Protein AF-A0A3P7WAB2-F1 (afdb_monomer)

Radius of gyration: 24.23 Å; Cα contacts (8 Å, |Δi|>4): 685; chains: 1; bounding box: 101×41×60 Å

Solvent-accessible surface area (backbone atoms only — not comparable to full-atom values): 19539 Å² total; per-residue (Å²): 129,86,45,59,44,67,80,70,83,69,91,78,68,94,65,93,46,61,42,37,38,39,30,39,32,76,40,38,42,43,58,60,38,56,74,55,56,60,89,50,8,58,51,45,44,40,40,78,70,54,35,41,35,34,30,34,42,60,76,47,10,81,87,29,50,79,57,100,79,51,52,67,86,41,45,75,60,22,69,42,36,58,63,53,39,21,69,48,48,49,52,56,53,49,53,49,50,30,66,75,66,78,41,80,49,31,33,39,39,16,30,30,48,25,21,31,24,49,53,50,33,30,28,74,32,69,74,62,35,63,38,39,62,33,38,38,23,35,31,47,30,64,37,30,67,62,34,33,59,60,62,38,48,37,28,76,44,32,70,61,50,51,50,49,39,71,74,70,46,34,31,84,33,66,44,72,42,75,65,50,47,50,49,48,44,65,56,25,45,97,51,91,82,38,67,55,40,53,49,53,54,31,36,48,24,17,65,89,57,85,32,68,58,66,95,44,48,66,60,55,51,75,56,37,49,15,11,32,24,40,42,27,53,50,43,52,18,48,20,33,55,68,48,40,47,49,48,74,76,58,49,52,68,45,16,35,76,76,68,74,33,59,60,51,59,65,62,47,42,65,53,31,74,47,42,34,36,40,36,36,14,74,32,11,17,51,25,14,36,62,33,37,65,74,43,50,58,72,40,34,37,75,94,19,58,48,75,46,81,45,83,60,30,20,52,52,28,74,55,56,16,72,56,27,34,72,75,45,48,49,54,51,54,51,54,50,51,54,51,51,52,52,50,54,51,51,52,51,50,52,51,50,53,53,51,50,52,52,50,52,54,57,53,63,54,57,67,67,69,73,78,70,87,88,87,136

Nearest PDB structures (foldseek):
  1k8q-assembly2_B  TM=9.151E-01  e=3.845E-38  Canis lupus familiaris
  6v7n-assembly2_B  TM=9.040E-01  e=2.156E-36  Homo sapiens
  6v7n-assembly1_A  TM=8.865E-01  e=1.313E-36  Homo sapiens
  1hlg-assembly1_B  TM=8.793E-01  e=3.879E-33  Homo sapiens
  1jmk-assembly1_O  TM=5.591E-01  e=8.880E-06  Bacillus subtilis

InterPro domains:
  IPR000073 Alpha/beta hydrolase fold-1 [PF00561] (18-321)
  IPR025483 Lipase, eukaryotic [PIRSF000862] (2-337)
  IPR029058 Alpha/Beta hydrolase fold [G3DSA:3.40.50.1820] (1-339)
  IPR029058 Alpha/Beta hydrolase fold [SSF53474] (13-336)

Organism: Haemonchus placei (NCBI:txid6290)

Foldseek 3Di:
DQQKDWLDPPPDDPDDAAEEEEEEAALAFLCLQPLDPLLQRLQNVSVVLRHGYMYGGFDFFQVHQDDPPDHSQDLVSLPDALQCCLVPVVCVNLVVVCVVRVHQAHAYEYAHSRQLSPLLNLLPDVPVLSNHQEYEYELHDFFQQQFAFPLLVLQVCLVVLVVVCVVPPKGKDQALDPVNVVVCCVQQPPDQDDVSLVCVVCSQWFDDLVFAPSNSSVVVSNRGSRIHMSQNSSQSNCRHNVRARFDRQPAQVVCCVPVVGRGTGGRQQQSNQAAYEEEHECRTNGSHPCCCVVPNCVRHDPVRYDYDYDYRDTSSCCRRGNCVSVRPSVVVSVVVVVVVVVVVVVVVVVVVVVVVVVVVVVVVVVVVVPPDDDDD

Structure (mmCIF, N/CA/C/O backbone):
data_AF-A0A3P7WAB2-F1
#
_entry.id   AF-A0A3P7WAB2-F1
#
loop_
_atom_site.group_PDB
_atom_site.id
_atom_site.type_symbol
_atom_site.label_atom_id
_atom_site.label_alt_id
_atom_site.label_comp_id
_atom_site.label_asym_id
_atom_site.label_entity_id
_atom_site.label_seq_id
_atom_site.pdbx_PDB_ins_code
_atom_site.Cartn_x
_atom_site.Cartn_y
_atom_site.Cartn_z
_atom_site.occupancy
_atom_site.B_iso_or_equiv
_atom_site.auth_seq_id
_atom_site.auth_comp_id
_atom_site.auth_asym_id
_atom_site.auth_atom_id
_atom_site.pdbx_PDB_model_num
ATOM 1 N N . MET A 1 1 ? -13.126 -15.328 -7.169 1.00 50.03 1 MET A N 1
ATOM 2 C CA . MET A 1 1 ? -12.207 -16.259 -6.469 1.00 50.03 1 MET A CA 1
ATOM 3 C C . MET A 1 1 ? -11.768 -15.610 -5.172 1.00 50.03 1 MET A C 1
ATOM 5 O O . MET A 1 1 ? -11.629 -14.394 -5.167 1.00 50.03 1 MET A O 1
ATOM 9 N N . ASN A 1 2 ? -11.589 -16.389 -4.104 1.00 61.41 2 ASN A N 1
ATOM 10 C CA . ASN A 1 2 ? -11.322 -15.858 -2.769 1.00 61.41 2 ASN A CA 1
ATOM 11 C C . ASN A 1 2 ? -9.889 -15.294 -2.692 1.00 61.41 2 ASN A C 1
ATOM 13 O O . ASN A 1 2 ? -8.929 -16.055 -2.628 1.00 61.41 2 ASN A O 1
ATOM 17 N N . ARG A 1 3 ? -9.748 -13.966 -2.791 1.00 76.81 3 ARG A N 1
ATOM 18 C CA . ARG A 1 3 ? -8.458 -13.243 -2.722 1.00 76.81 3 ARG A CA 1
ATOM 19 C C . ARG A 1 3 ? -8.120 -12.773 -1.306 1.00 76.81 3 ARG A C 1
ATOM 21 O O . ARG A 1 3 ? -7.096 -12.130 -1.093 1.00 76.81 3 ARG A O 1
ATOM 28 N N . THR A 1 4 ? -8.990 -13.095 -0.355 1.00 74.44 4 THR A N 1
ATOM 29 C CA . THR A 1 4 ? -8.915 -12.685 1.042 1.00 74.44 4 THR A CA 1
ATOM 30 C C . THR A 1 4 ? -8.867 -13.909 1.947 1.00 74.44 4 THR A C 1
ATOM 32 O O . THR A 1 4 ? -9.616 -14.862 1.731 1.00 74.44 4 THR A O 1
ATOM 35 N N . ILE A 1 5 ? -8.005 -13.883 2.962 1.00 79.94 5 ILE A N 1
ATOM 36 C CA . ILE A 1 5 ? -7.840 -14.968 3.941 1.00 79.94 5 ILE A CA 1
ATOM 37 C C . ILE A 1 5 ? -8.275 -14.459 5.317 1.00 79.94 5 ILE A C 1
ATOM 39 O O . ILE A 1 5 ? -7.768 -13.427 5.747 1.00 79.94 5 ILE A O 1
ATOM 43 N N . ASN A 1 6 ? -9.166 -15.177 6.007 1.00 83.56 6 ASN A N 1
ATOM 44 C CA . ASN A 1 6 ? -9.516 -14.906 7.405 1.00 83.56 6 ASN A CA 1
ATOM 45 C C . ASN A 1 6 ? -8.575 -15.689 8.343 1.00 83.56 6 ASN A C 1
ATOM 47 O O . ASN A 1 6 ? -8.411 -16.897 8.175 1.00 83.56 6 ASN A O 1
ATOM 51 N N . VAL A 1 7 ? -7.943 -15.009 9.306 1.00 75.62 7 VAL A N 1
ATOM 52 C CA . VAL A 1 7 ? -6.931 -15.608 10.205 1.00 75.62 7 VAL A CA 1
ATOM 53 C C . VAL A 1 7 ? -7.551 -16.475 11.312 1.00 75.62 7 VAL A C 1
ATOM 55 O O . VAL A 1 7 ? -6.902 -17.401 11.791 1.00 75.62 7 VAL A O 1
ATOM 58 N N . LEU A 1 8 ? -8.798 -16.214 11.715 1.00 66.81 8 LEU A N 1
ATOM 59 C CA . LEU A 1 8 ? -9.484 -16.896 12.817 1.00 66.81 8 LEU A CA 1
ATOM 60 C C . LEU A 1 8 ? -10.897 -17.327 12.407 1.00 66.81 8 LEU A C 1
ATOM 62 O O . LEU A 1 8 ? -11.878 -16.911 13.018 1.00 66.81 8 LEU A O 1
ATOM 66 N N . ALA A 1 9 ? -11.011 -18.212 11.415 1.00 54.31 9 ALA A N 1
ATOM 67 C CA . ALA A 1 9 ? -12.288 -18.747 10.926 1.00 54.31 9 ALA A CA 1
ATOM 68 C C . ALA A 1 9 ? -13.079 -19.616 11.947 1.00 54.31 9 ALA A C 1
ATOM 70 O O . ALA A 1 9 ? -13.869 -20.472 11.552 1.00 54.31 9 ALA A O 1
ATOM 71 N N . ASN A 1 10 ? -12.894 -19.426 13.259 1.00 48.47 10 ASN A N 1
ATOM 72 C CA . ASN A 1 10 ? -13.687 -20.079 14.298 1.00 48.47 10 ASN A CA 1
ATOM 73 C C . ASN A 1 10 ? -15.007 -19.325 14.515 1.00 48.47 10 ASN A C 1
ATOM 75 O O . ASN A 1 10 ? -15.104 -18.380 15.300 1.00 48.47 10 ASN A O 1
ATOM 79 N N . GLY A 1 11 ? -16.039 -19.788 13.810 1.00 46.81 11 GLY A N 1
ATOM 80 C CA . GLY A 1 11 ? -17.398 -19.254 13.829 1.00 46.81 11 GLY A CA 1
ATOM 81 C C . GLY A 1 11 ? -18.212 -19.616 15.070 1.00 46.81 11 GLY A C 1
ATOM 82 O O . GLY A 1 11 ? -19.213 -20.304 14.938 1.00 46.81 11 GLY A O 1
ATOM 83 N N . ASN A 1 12 ? -17.815 -19.155 16.262 1.00 44.66 12 ASN A N 1
ATOM 84 C CA . ASN A 1 12 ? -18.680 -19.267 17.448 1.00 44.66 12 ASN A CA 1
ATOM 85 C C . ASN A 1 12 ? -18.475 -18.191 18.536 1.00 44.66 12 ASN A C 1
ATOM 87 O O . ASN A 1 12 ? -18.929 -18.377 19.664 1.00 44.66 12 ASN A O 1
ATOM 91 N N . SER A 1 13 ? -17.831 -17.051 18.246 1.00 52.75 13 SER A N 1
ATOM 92 C CA . SER A 1 13 ? -17.883 -15.909 19.174 1.00 52.75 13 SER A CA 1
ATOM 93 C C . SER A 1 13 ? -19.045 -14.987 18.811 1.00 52.75 13 SER A C 1
ATOM 95 O O . SER A 1 13 ? -19.015 -14.343 17.767 1.00 52.75 13 SER A O 1
ATOM 97 N N . THR A 1 14 ? -20.032 -14.856 19.694 1.00 57.88 14 THR A N 1
ATOM 98 C CA . THR A 1 14 ? -21.126 -13.867 19.588 1.00 57.88 14 THR A CA 1
ATOM 99 C C . THR A 1 14 ? -20.662 -12.421 19.826 1.00 57.88 14 THR A C 1
ATOM 101 O O . THR A 1 14 ? -21.477 -11.502 19.887 1.00 57.88 14 THR A O 1
ATOM 104 N N . GLU A 1 15 ? -19.362 -12.206 20.035 1.00 72.31 15 GLU A N 1
ATOM 105 C CA . GLU A 1 15 ? -18.777 -10.910 20.356 1.00 72.31 15 GLU A CA 1
ATOM 106 C C . GLU A 1 15 ? -18.428 -10.133 19.080 1.00 72.31 15 GLU A C 1
ATOM 108 O O . GLU A 1 15 ? -17.815 -10.663 18.155 1.00 72.31 15 GLU A O 1
ATOM 113 N N . TYR A 1 16 ? -18.811 -8.854 19.034 1.00 83.56 16 TYR A N 1
ATOM 114 C CA . TYR A 1 16 ? -18.469 -7.951 17.936 1.00 83.56 16 TYR A CA 1
ATOM 115 C C . TYR A 1 16 ? -16.948 -7.756 17.853 1.00 83.56 16 TYR A C 1
ATOM 117 O O . TYR A 1 16 ? -16.340 -7.195 18.768 1.00 83.56 16 TYR A O 1
ATOM 125 N N . ARG A 1 17 ? -16.346 -8.158 16.730 1.00 91.88 17 ARG A N 1
ATOM 126 C CA . ARG A 1 17 ? -14.914 -7.991 16.448 1.00 91.88 17 ARG A CA 1
ATOM 127 C C . ARG A 1 17 ? -14.730 -6.989 15.305 1.00 91.88 17 ARG A C 1
ATOM 129 O O . ARG A 1 17 ? -15.221 -7.249 14.210 1.00 91.88 17 ARG A O 1
ATOM 136 N N . PRO A 1 18 ? -14.051 -5.846 15.505 1.00 95.88 18 PRO A N 1
ATOM 137 C CA . PRO A 1 18 ? -13.819 -4.906 14.415 1.00 95.88 18 PRO A CA 1
ATOM 138 C C . PRO A 1 18 ? -12.917 -5.531 13.349 1.00 95.88 18 PRO A C 1
ATOM 140 O O . PRO A 1 18 ? -11.909 -6.166 13.678 1.00 95.88 18 PRO A O 1
ATOM 143 N N . VAL A 1 19 ? -13.281 -5.328 12.083 1.00 98.06 19 VAL A N 1
ATOM 144 C CA . VAL A 1 19 ? -12.547 -5.885 10.942 1.00 98.06 19 VAL A CA 1
ATOM 145 C C . VAL A 1 19 ? -11.268 -5.097 10.683 1.00 98.06 19 VAL A C 1
ATOM 147 O O . VAL A 1 19 ? -11.300 -3.871 10.537 1.00 98.06 19 VAL A O 1
ATOM 150 N N . VAL A 1 20 ? -10.148 -5.810 10.568 1.00 98.69 20 VAL A N 1
ATOM 151 C CA . VAL A 1 20 ? -8.855 -5.262 10.153 1.00 98.69 20 VAL A CA 1
ATOM 152 C C . VAL A 1 20 ? -8.398 -5.956 8.874 1.00 98.69 20 VAL A C 1
ATOM 154 O O . VAL A 1 20 ? -8.155 -7.161 8.864 1.00 98.69 20 VAL A O 1
ATOM 157 N N . PHE A 1 21 ? -8.258 -5.184 7.800 1.00 98.88 21 PHE A N 1
ATOM 158 C CA . PHE A 1 21 ? -7.783 -5.657 6.506 1.00 98.88 21 PHE A CA 1
ATOM 159 C C . PHE A 1 21 ? -6.299 -5.327 6.326 1.00 98.88 21 PHE A C 1
ATOM 161 O O . PHE A 1 21 ? -5.921 -4.156 6.373 1.00 98.88 21 PHE A O 1
ATOM 168 N N . LEU A 1 22 ? -5.460 -6.342 6.111 1.00 98.88 22 LEU A N 1
ATOM 169 C CA . LEU A 1 22 ? -4.015 -6.205 5.931 1.00 98.88 22 LEU A CA 1
ATOM 170 C C . LEU A 1 22 ? -3.636 -6.411 4.458 1.00 98.88 22 LEU A C 1
ATOM 172 O O . LEU A 1 22 ? -3.842 -7.494 3.902 1.00 98.88 22 LEU A O 1
ATOM 176 N N . GLN A 1 23 ? -3.039 -5.396 3.831 1.00 98.81 23 GLN A N 1
ATOM 177 C CA . GLN A 1 23 ? -2.685 -5.417 2.411 1.00 98.81 23 GLN A CA 1
ATOM 178 C C . GLN A 1 23 ? -1.181 -5.279 2.176 1.00 98.81 23 GLN A C 1
ATOM 180 O O . GLN A 1 23 ? -0.553 -4.294 2.563 1.00 98.81 23 GLN A O 1
ATOM 185 N N . HIS A 1 24 ? -0.618 -6.267 1.483 1.00 98.31 24 HIS A N 1
ATOM 186 C CA . HIS A 1 24 ? 0.807 -6.331 1.173 1.00 98.31 24 HIS A CA 1
ATOM 187 C C . HIS A 1 24 ? 1.273 -5.320 0.114 1.00 98.31 24 HIS A C 1
ATOM 189 O O . HIS A 1 24 ? 0.469 -4.789 -0.655 1.00 98.31 24 HIS A O 1
ATOM 195 N N . GLY A 1 25 ? 2.595 -5.129 0.053 1.00 96.81 25 GLY A N 1
ATOM 196 C CA . GLY A 1 25 ? 3.296 -4.288 -0.917 1.00 96.81 25 GLY A CA 1
ATOM 197 C C . GLY A 1 25 ? 3.628 -4.955 -2.257 1.00 96.81 25 GLY A C 1
ATOM 198 O O . GLY A 1 25 ? 3.096 -6.012 -2.608 1.00 96.81 25 GLY A O 1
ATOM 199 N N . LEU A 1 26 ? 4.515 -4.312 -3.019 1.00 94.94 26 LEU A N 1
ATOM 200 C CA . LEU A 1 26 ? 4.992 -4.780 -4.323 1.00 94.94 26 LEU A CA 1
ATOM 201 C C . LEU A 1 26 ? 5.712 -6.131 -4.185 1.00 94.94 26 LEU A C 1
ATOM 203 O O . LEU A 1 26 ? 6.496 -6.311 -3.261 1.00 94.94 26 LEU A O 1
ATOM 207 N N . LEU A 1 27 ? 5.472 -7.058 -5.124 1.00 88.56 27 LEU A N 1
ATOM 208 C CA . LEU A 1 27 ? 6.112 -8.385 -5.179 1.00 88.56 27 LEU A CA 1
ATOM 209 C C . LEU A 1 27 ? 5.918 -9.254 -3.920 1.00 88.56 27 LEU A C 1
ATOM 211 O O . LEU A 1 27 ? 6.647 -10.224 -3.734 1.00 88.56 27 LEU A O 1
ATOM 215 N N . CYS A 1 28 ? 4.921 -8.960 -3.087 1.00 90.94 28 CYS A N 1
ATOM 216 C CA . CYS A 1 28 ? 4.630 -9.710 -1.865 1.00 90.94 28 CYS A CA 1
ATOM 217 C C . CYS A 1 28 ? 3.333 -10.531 -1.974 1.00 90.94 28 CYS A C 1
ATOM 219 O O . CYS A 1 28 ? 2.594 -10.473 -2.961 1.00 90.94 28 CYS A O 1
ATOM 221 N N . THR A 1 29 ? 3.033 -11.280 -0.912 1.00 94.44 29 THR A N 1
ATOM 222 C CA . THR A 1 29 ? 1.708 -11.875 -0.669 1.00 94.44 29 THR A CA 1
ATOM 223 C C . THR A 1 29 ? 1.186 -11.497 0.709 1.00 94.44 29 THR A C 1
ATOM 225 O O . THR A 1 29 ?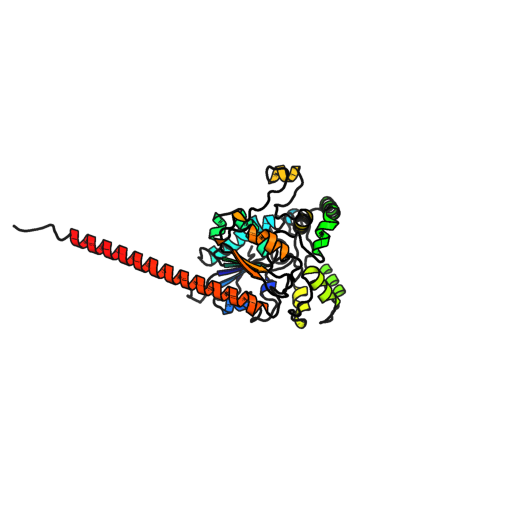 1.898 -10.882 1.501 1.00 94.44 29 THR A O 1
ATOM 228 N N . SER A 1 30 ? -0.025 -11.939 1.045 1.00 96.50 30 SER A N 1
ATOM 229 C CA . SER A 1 30 ? -0.557 -11.883 2.409 1.00 96.50 30 SER A CA 1
ATOM 230 C C . SER A 1 30 ? 0.354 -12.508 3.474 1.00 96.50 30 SER A C 1
ATOM 232 O O . SER A 1 30 ? 0.221 -12.164 4.647 1.00 96.50 30 SER A O 1
ATOM 234 N N . SER A 1 31 ? 1.268 -13.417 3.104 1.00 95.75 31 SER A N 1
ATOM 235 C CA . SER A 1 31 ? 2.126 -14.114 4.067 1.00 95.75 31 SER A CA 1
ATOM 236 C C . SER A 1 31 ? 2.998 -13.166 4.881 1.00 95.75 31 SER A C 1
ATOM 238 O O . SER A 1 31 ? 3.275 -13.486 6.031 1.00 95.75 31 SER A O 1
ATOM 240 N N . ILE A 1 32 ? 3.364 -11.992 4.345 1.00 95.44 32 ILE A N 1
ATOM 241 C CA . ILE A 1 32 ? 4.247 -11.021 5.015 1.00 95.44 32 ILE A CA 1
ATOM 242 C C . ILE A 1 32 ? 3.765 -10.628 6.415 1.00 95.44 32 ILE A C 1
ATOM 244 O O . ILE A 1 32 ? 4.583 -10.314 7.273 1.00 95.44 32 ILE A O 1
ATOM 248 N N . TRP A 1 33 ? 2.454 -10.701 6.657 1.00 98.06 33 TRP A N 1
ATOM 249 C CA . TRP A 1 33 ? 1.815 -10.375 7.930 1.00 98.06 33 TRP A CA 1
ATOM 250 C C . TRP A 1 33 ? 1.898 -11.500 8.968 1.00 98.06 33 TRP A C 1
ATOM 252 O O . TRP A 1 33 ? 1.383 -11.336 10.074 1.00 98.06 33 TRP A O 1
ATOM 262 N N . LEU A 1 34 ? 2.507 -12.633 8.599 1.00 97.00 34 LEU A N 1
ATOM 263 C CA . LEU A 1 34 ? 2.548 -13.903 9.330 1.00 97.00 34 LEU A CA 1
ATOM 264 C C . LEU A 1 34 ? 3.957 -14.533 9.373 1.00 97.00 34 LEU A C 1
ATOM 266 O O . LEU A 1 34 ? 4.112 -15.625 9.913 1.00 97.00 34 LEU A O 1
ATOM 270 N N . LEU A 1 35 ? 4.981 -13.907 8.772 1.00 94.19 35 LEU A N 1
ATOM 271 C CA . LEU A 1 35 ? 6.299 -14.544 8.599 1.00 94.19 35 LEU A CA 1
ATOM 272 C C . LEU A 1 35 ? 7.177 -14.537 9.853 1.00 94.19 35 LEU A C 1
ATOM 274 O O . LEU A 1 35 ? 8.212 -15.201 9.844 1.00 94.19 35 LEU A O 1
ATOM 278 N N . ASN A 1 36 ? 6.798 -13.825 10.911 1.00 95.31 36 ASN A N 1
ATOM 279 C CA . ASN A 1 36 ? 7.500 -13.799 12.193 1.00 95.31 36 ASN A CA 1
ATOM 280 C C . ASN A 1 36 ? 6.843 -14.749 13.211 1.00 95.31 36 ASN A C 1
ATOM 282 O O . ASN A 1 36 ? 5.988 -15.565 12.868 1.00 95.31 36 ASN A O 1
ATOM 286 N N . LEU A 1 37 ? 7.257 -14.690 14.480 1.00 95.62 37 LEU A N 1
ATOM 287 C CA . LEU A 1 37 ? 6.558 -15.409 15.549 1.00 95.62 37 LEU A CA 1
ATOM 288 C C . LEU A 1 37 ? 5.137 -14.838 15.755 1.00 95.62 37 LEU A C 1
ATOM 290 O O . LEU A 1 37 ? 4.901 -13.669 15.424 1.00 95.62 37 LEU A O 1
ATOM 294 N N . PRO A 1 38 ? 4.190 -15.603 16.337 1.00 95.56 38 PRO A N 1
ATOM 295 C CA . PRO A 1 38 ? 2.817 -15.136 16.556 1.00 95.56 38 PRO A CA 1
ATOM 296 C C . PRO A 1 38 ? 2.725 -13.790 17.286 1.00 95.56 38 PRO A C 1
ATOM 298 O O . PRO A 1 38 ? 2.032 -12.877 16.856 1.00 95.56 38 PRO A O 1
ATOM 301 N N . HIS A 1 39 ? 3.534 -13.607 18.328 1.00 94.38 39 HIS A N 1
ATOM 302 C CA . HIS A 1 39 ? 3.560 -12.381 19.125 1.00 94.38 39 HIS A CA 1
ATOM 303 C C . HIS A 1 39 ? 4.319 -11.209 18.467 1.00 94.38 39 HIS A C 1
ATOM 305 O O . HIS A 1 39 ? 4.441 -10.152 19.086 1.00 94.38 39 HIS A O 1
ATOM 311 N N . GLN A 1 40 ? 4.854 -11.398 17.257 1.00 95.94 40 GLN A N 1
ATOM 312 C CA . GLN A 1 40 ? 5.603 -10.406 16.472 1.00 95.94 40 GLN A CA 1
ATOM 313 C C . GLN A 1 40 ? 4.960 -10.112 15.113 1.00 95.94 40 GLN A C 1
ATOM 315 O O . GLN A 1 40 ? 5.354 -9.157 14.458 1.00 95.94 40 GLN A O 1
ATOM 320 N N . SER A 1 41 ? 3.994 -10.916 14.667 1.00 97.69 41 SER A N 1
ATOM 321 C CA . SER A 1 41 ? 3.389 -10.774 13.341 1.00 97.69 41 SER A CA 1
ATOM 322 C C . SER A 1 41 ? 2.019 -10.124 13.458 1.00 97.69 41 SER A C 1
ATOM 324 O O . SER A 1 41 ? 1.175 -10.620 14.204 1.00 97.69 41 SER A O 1
ATOM 326 N N . ALA A 1 42 ? 1.775 -9.044 12.710 1.00 98.06 42 ALA A N 1
ATOM 327 C CA . ALA A 1 42 ? 0.538 -8.266 12.813 1.00 98.06 42 ALA A CA 1
ATOM 328 C C . ALA A 1 42 ? -0.730 -9.125 12.669 1.00 98.06 42 ALA A C 1
ATOM 330 O O . ALA A 1 42 ? -1.671 -8.942 13.436 1.00 98.06 42 ALA A O 1
ATOM 331 N N . GLY A 1 43 ? -0.743 -10.099 11.749 1.00 97.25 43 GLY A N 1
ATOM 332 C CA . GLY A 1 43 ? -1.908 -10.956 11.525 1.00 97.25 43 GLY A CA 1
ATOM 333 C C . GLY A 1 43 ? -2.320 -11.742 12.774 1.00 97.25 43 GLY A C 1
ATOM 334 O O . GLY A 1 43 ? -3.475 -11.670 13.190 1.00 97.25 43 GLY A O 1
ATOM 335 N N . PHE A 1 44 ? -1.365 -12.424 13.412 1.00 97.25 44 PHE A N 1
ATOM 336 C CA . PHE A 1 44 ? -1.592 -13.176 14.651 1.00 97.25 44 PHE A CA 1
ATOM 337 C C . PHE A 1 44 ? -1.848 -12.246 15.844 1.00 97.25 44 PHE A C 1
ATOM 339 O O . PHE A 1 44 ? -2.818 -12.412 16.577 1.00 97.25 44 PHE A O 1
ATOM 346 N N . LEU A 1 45 ? -1.033 -11.201 15.993 1.00 97.06 45 LEU A N 1
ATOM 347 C CA . LEU A 1 45 ? -1.132 -10.249 17.096 1.00 97.06 45 LEU A CA 1
ATOM 348 C C . LEU A 1 45 ? -2.495 -9.541 17.146 1.00 97.06 45 LEU A C 1
ATOM 350 O O . LEU A 1 45 ? -3.026 -9.280 18.230 1.00 97.06 45 LEU A O 1
ATOM 354 N N . PHE A 1 46 ? -3.042 -9.184 15.982 1.00 97.94 46 PHE A N 1
ATOM 355 C CA . PHE A 1 46 ? -4.337 -8.519 15.870 1.00 97.94 46 PHE A CA 1
ATOM 356 C C . PHE A 1 46 ? -5.483 -9.496 16.147 1.00 97.94 46 PHE A C 1
ATOM 358 O O . PHE A 1 46 ? -6.406 -9.171 16.897 1.00 97.94 46 PHE A O 1
ATOM 365 N N . ALA A 1 47 ? -5.386 -10.713 15.620 1.00 95.94 47 ALA A N 1
ATOM 366 C CA . ALA A 1 47 ? -6.302 -11.804 15.919 1.00 95.94 47 ALA A CA 1
ATOM 367 C C . ALA A 1 47 ? -6.403 -12.058 17.441 1.00 95.94 47 ALA A C 1
ATOM 369 O O . ALA A 1 47 ? -7.502 -12.009 18.005 1.00 95.94 47 ALA A O 1
ATOM 370 N N . ASP A 1 48 ? -5.271 -12.181 18.135 1.00 94.44 48 ASP A N 1
ATOM 371 C CA . ASP A 1 48 ? -5.218 -12.362 19.596 1.00 94.44 48 ASP A CA 1
ATOM 372 C C . ASP A 1 48 ? -5.770 -11.152 20.373 1.00 94.44 48 ASP A C 1
ATOM 374 O O . ASP A 1 48 ? -6.209 -11.269 21.517 1.00 94.44 48 ASP A O 1
ATOM 378 N N . ARG A 1 49 ? -5.786 -9.960 19.760 1.00 94.19 49 ARG A N 1
ATOM 379 C CA . ARG A 1 49 ? -6.306 -8.718 20.362 1.00 94.19 49 ARG A CA 1
ATOM 380 C C . ARG A 1 49 ? -7.801 -8.495 20.156 1.00 94.19 49 ARG A C 1
ATOM 382 O O . ARG A 1 49 ? -8.286 -7.436 20.567 1.00 94.19 49 ARG A O 1
ATOM 389 N N . GLY A 1 50 ? -8.513 -9.466 19.587 1.00 92.94 50 GLY A N 1
ATOM 390 C CA . GLY A 1 50 ? -9.965 -9.410 19.413 1.00 92.94 50 GLY A CA 1
ATOM 391 C C . GLY A 1 50 ? -10.421 -8.819 18.077 1.00 92.94 50 GLY A C 1
ATOM 392 O O . GLY A 1 50 ? -11.584 -8.450 17.952 1.00 92.94 50 GLY A O 1
ATOM 393 N N . PHE A 1 51 ? -9.536 -8.707 17.083 1.00 95.81 51 PHE A N 1
ATOM 394 C CA . PHE A 1 51 ? -9.900 -8.239 15.741 1.00 95.81 51 PHE A CA 1
ATOM 395 C C . PHE A 1 51 ? -10.312 -9.395 14.831 1.00 95.81 51 PHE A C 1
ATOM 397 O O . PHE A 1 51 ? -9.835 -10.520 14.996 1.00 95.81 51 PHE A O 1
ATOM 404 N N . ASP A 1 52 ? -11.200 -9.123 13.878 1.00 96.44 52 ASP A N 1
ATOM 405 C CA . ASP A 1 52 ? -11.456 -10.025 12.755 1.00 96.44 52 ASP A CA 1
ATOM 406 C C . ASP A 1 52 ? -10.494 -9.665 11.615 1.00 96.44 52 ASP A C 1
ATOM 408 O O . ASP A 1 52 ? -10.594 -8.591 11.020 1.00 96.44 52 ASP A O 1
ATOM 412 N N . VAL A 1 53 ? -9.481 -10.504 11.388 1.00 98.19 53 VAL A N 1
ATOM 413 C CA . VAL A 1 53 ? -8.329 -10.158 10.544 1.00 98.19 53 VAL A CA 1
ATOM 414 C C . VAL A 1 53 ? -8.452 -10.809 9.176 1.00 98.19 53 VAL A C 1
ATOM 416 O O . VAL A 1 53 ? -8.483 -12.036 9.061 1.00 98.19 53 VAL A O 1
ATOM 419 N N . TRP A 1 54 ? -8.424 -9.969 8.144 1.00 98.50 54 TRP A N 1
ATOM 420 C CA . TRP A 1 54 ? -8.495 -10.367 6.744 1.00 98.50 54 TRP A CA 1
ATOM 421 C C . TRP A 1 54 ? -7.229 -9.955 6.000 1.00 98.50 54 TRP A C 1
ATOM 423 O O . TRP A 1 54 ? -6.768 -8.824 6.127 1.00 98.50 54 TRP A O 1
ATOM 433 N N . LEU A 1 55 ? -6.658 -10.862 5.209 1.00 98.56 55 LEU A N 1
ATOM 434 C CA . LEU A 1 55 ? -5.420 -10.624 4.464 1.00 98.56 55 LEU A CA 1
ATOM 435 C C . LEU A 1 55 ? -5.690 -10.628 2.958 1.00 98.56 55 LEU A C 1
ATOM 437 O O . LEU A 1 55 ? -6.164 -11.638 2.437 1.00 98.56 55 LEU A O 1
ATOM 441 N N . GLY A 1 56 ? -5.372 -9.537 2.262 1.00 98.19 56 GLY A N 1
ATOM 442 C CA . GLY A 1 56 ? -5.590 -9.404 0.817 1.00 98.19 56 GLY A CA 1
ATOM 443 C C . GLY A 1 56 ? -4.434 -9.932 -0.038 1.00 98.19 56 GLY A C 1
ATOM 444 O O . GLY A 1 56 ? -3.277 -9.887 0.378 1.00 98.19 56 GLY A O 1
ATOM 445 N N . ASN A 1 57 ? -4.739 -10.401 -1.253 1.00 98.19 57 ASN A N 1
ATOM 446 C CA . ASN A 1 57 ? -3.765 -10.796 -2.278 1.00 98.19 57 ASN A CA 1
ATOM 447 C C . ASN A 1 57 ? -4.082 -10.150 -3.631 1.00 98.19 57 ASN A C 1
ATOM 449 O O . ASN A 1 57 ? -5.094 -10.471 -4.263 1.00 98.19 57 ASN A O 1
ATOM 453 N N . MET A 1 58 ? -3.179 -9.290 -4.105 1.00 97.44 58 MET A N 1
ATOM 454 C CA . MET A 1 58 ? -3.341 -8.587 -5.382 1.00 97.44 58 MET A CA 1
ATOM 455 C C . MET A 1 58 ? -3.205 -9.523 -6.583 1.00 97.44 58 MET A C 1
ATOM 457 O O . MET A 1 58 ? -2.456 -10.502 -6.538 1.00 97.44 58 MET A O 1
ATOM 461 N N . ARG A 1 59 ? -3.901 -9.197 -7.682 1.00 97.50 59 ARG A N 1
ATOM 462 C CA . ARG A 1 59 ? -3.785 -9.903 -8.968 1.00 97.50 59 ARG A CA 1
ATOM 463 C C . ARG A 1 59 ? -2.322 -10.128 -9.371 1.00 97.50 59 ARG A C 1
ATOM 465 O O . ARG A 1 59 ? -1.475 -9.250 -9.219 1.00 97.50 59 ARG A O 1
ATOM 472 N N . GLY A 1 60 ? -2.042 -11.316 -9.898 1.00 93.75 60 GLY A N 1
ATOM 473 C CA . GLY A 1 60 ? -0.728 -11.700 -10.416 1.00 93.75 60 GLY A CA 1
ATOM 474 C C . GLY A 1 60 ? 0.256 -12.261 -9.393 1.00 93.75 60 GLY A C 1
ATOM 475 O O . GLY A 1 60 ? 1.179 -12.959 -9.803 1.00 93.75 60 GLY A O 1
ATOM 476 N N . ASN A 1 61 ? 0.061 -12.048 -8.088 1.00 93.31 61 ASN A N 1
ATOM 477 C CA . ASN A 1 61 ? 0.868 -12.773 -7.106 1.00 93.31 61 ASN A CA 1
ATOM 478 C C . ASN A 1 61 ? 0.498 -14.268 -7.105 1.00 93.31 61 ASN A C 1
ATOM 480 O O . ASN A 1 61 ? -0.586 -14.630 -7.562 1.00 93.31 61 ASN A O 1
ATOM 484 N N . VAL A 1 62 ? 1.358 -15.134 -6.561 1.00 90.00 62 VAL A N 1
ATOM 485 C CA . VAL A 1 62 ? 1.196 -16.606 -6.564 1.00 90.00 62 VAL A CA 1
ATOM 486 C C . VAL A 1 62 ? -0.191 -17.121 -6.128 1.00 90.00 62 VAL A C 1
ATOM 488 O O . VAL A 1 62 ? -0.631 -18.159 -6.621 1.00 90.00 62 VAL A O 1
ATOM 491 N N . TYR A 1 63 ? -0.919 -16.399 -5.269 1.00 92.25 63 TYR A N 1
ATOM 492 C CA . TYR A 1 63 ? -2.253 -16.794 -4.798 1.00 92.25 63 TYR A CA 1
ATOM 493 C C . TYR A 1 63 ? -3.411 -16.229 -5.641 1.00 92.25 63 TYR A C 1
ATOM 495 O O . TYR A 1 63 ? -4.544 -16.695 -5.521 1.00 92.25 63 TYR A O 1
ATOM 503 N N . SER A 1 64 ? -3.139 -15.281 -6.541 1.00 93.81 64 SER A N 1
ATOM 504 C CA . SER A 1 64 ? -4.132 -14.524 -7.314 1.00 93.81 64 SER A CA 1
ATOM 505 C C . SER A 1 64 ? -3.844 -14.537 -8.830 1.00 93.81 64 SER A C 1
ATOM 507 O O . SER A 1 64 ? -3.959 -13.512 -9.507 1.00 93.81 64 SER A O 1
ATOM 509 N N . ARG A 1 65 ? -3.513 -15.718 -9.388 1.00 92.00 65 ARG A N 1
ATOM 510 C CA . ARG A 1 65 ? -3.182 -15.943 -10.821 1.00 92.00 65 ARG A CA 1
ATOM 511 C C . ARG A 1 65 ? -4.303 -16.523 -11.697 1.00 92.00 65 ARG A C 1
ATOM 513 O O . ARG A 1 65 ? -4.041 -17.044 -12.775 1.00 92.00 65 ARG A O 1
ATOM 520 N N . ARG A 1 66 ? -5.553 -16.501 -11.236 1.00 93.56 66 ARG A N 1
ATOM 521 C CA . ARG A 1 66 ? -6.689 -17.075 -11.981 1.00 93.56 66 ARG A CA 1
ATOM 522 C C . ARG A 1 66 ? -7.638 -15.981 -12.457 1.00 93.56 66 ARG A C 1
ATOM 524 O O . ARG A 1 66 ? -7.899 -15.023 -11.728 1.00 93.56 66 ARG A O 1
ATOM 531 N N . HIS A 1 67 ? -8.163 -16.145 -13.666 1.00 96.12 67 HIS A N 1
ATOM 532 C CA . HIS A 1 67 ? -9.166 -15.274 -14.271 1.00 96.12 67 HIS A CA 1
ATOM 533 C C . HIS A 1 67 ? -10.328 -16.119 -14.791 1.00 96.12 67 HIS A C 1
ATOM 535 O O . HIS A 1 67 ? -10.164 -17.294 -15.098 1.00 96.12 67 HIS A O 1
ATOM 541 N N . VAL A 1 68 ? -11.509 -15.518 -14.900 1.00 95.94 68 VAL A N 1
ATOM 542 C CA . VAL A 1 68 ? -12.724 -16.197 -15.385 1.00 95.94 68 VAL A CA 1
ATOM 543 C C . VAL A 1 68 ? -12.716 -16.489 -16.893 1.00 95.94 68 VAL A C 1
ATOM 545 O O . VAL A 1 68 ? -13.612 -17.163 -17.377 1.00 95.94 68 VAL A O 1
ATOM 548 N N . VAL A 1 69 ? -11.734 -15.963 -17.635 1.00 96.50 69 VAL A N 1
ATOM 549 C CA . VAL A 1 69 ? -11.691 -16.001 -19.112 1.00 96.50 69 VAL A CA 1
ATOM 550 C C . VAL A 1 69 ? -10.249 -16.168 -19.584 1.00 96.50 69 VAL A C 1
ATOM 552 O O . VAL A 1 69 ? -9.954 -17.078 -20.344 1.00 96.50 69 VAL A O 1
ATOM 555 N N . LEU A 1 70 ? -9.347 -15.296 -19.124 1.00 95.69 70 LEU A N 1
ATOM 556 C CA . LEU A 1 70 ? -7.944 -15.304 -19.528 1.00 95.69 70 LEU A CA 1
ATOM 557 C C . LEU A 1 70 ? -7.153 -16.433 -18.851 1.00 95.69 70 LEU A C 1
ATOM 559 O O . LEU A 1 70 ? -7.357 -16.735 -17.674 1.00 95.69 70 LEU A O 1
ATOM 563 N N . ASP A 1 71 ? -6.194 -16.992 -19.580 1.00 93.19 71 ASP A N 1
ATOM 564 C CA . ASP A 1 71 ? -5.181 -17.895 -19.030 1.00 93.19 71 ASP A CA 1
ATOM 565 C C . ASP A 1 71 ? -4.113 -17.081 -18.278 1.00 93.19 71 ASP A C 1
ATOM 567 O O . ASP A 1 71 ? -3.621 -16.078 -18.799 1.00 93.19 71 ASP A O 1
ATOM 571 N N . GLY A 1 72 ? -3.714 -17.526 -17.082 1.00 90.06 72 GLY A N 1
ATOM 572 C CA . GLY A 1 72 ? -2.639 -16.930 -16.278 1.00 90.06 72 GLY A CA 1
ATOM 573 C C . GLY A 1 72 ? -1.252 -16.933 -16.939 1.00 90.06 72 GLY A C 1
ATOM 574 O O . GLY A 1 72 ? -0.346 -16.253 -16.452 1.00 90.06 72 GLY A O 1
ATOM 575 N N . ASN A 1 73 ? -1.080 -17.667 -18.040 1.00 89.06 73 ASN A N 1
ATOM 576 C CA . ASN A 1 73 ? 0.125 -17.656 -18.871 1.00 89.06 73 ASN A CA 1
ATOM 577 C C . ASN A 1 73 ? 0.023 -16.723 -20.090 1.00 89.06 73 ASN A C 1
ATOM 579 O O . ASN A 1 73 ? 1.021 -16.504 -20.770 1.00 89.06 73 ASN A O 1
ATOM 583 N N . SER A 1 74 ? -1.158 -16.169 -20.385 1.00 93.12 74 SER A N 1
ATOM 584 C CA . SER A 1 74 ? -1.345 -15.251 -21.515 1.00 93.12 74 SER A CA 1
ATOM 585 C C . SER A 1 74 ? -0.848 -13.841 -21.192 1.00 93.12 74 SER A C 1
ATOM 587 O O . SER A 1 74 ? -1.030 -13.349 -20.079 1.00 93.12 74 SER A O 1
ATOM 589 N N . ASN A 1 75 ? -0.294 -13.134 -22.180 1.00 92.00 75 ASN A N 1
ATOM 590 C CA . ASN A 1 75 ? 0.103 -11.730 -22.024 1.00 92.00 75 ASN A CA 1
ATOM 591 C C . ASN A 1 75 ? -1.071 -10.837 -21.598 1.00 92.00 75 ASN A C 1
ATOM 593 O O . ASN A 1 75 ? -0.891 -9.925 -20.794 1.00 92.00 75 ASN A O 1
ATOM 597 N N . ASP A 1 76 ? -2.283 -11.121 -22.089 1.00 94.50 76 ASP A N 1
ATOM 598 C CA . ASP A 1 76 ? -3.498 -10.377 -21.741 1.00 94.50 76 ASP A CA 1
ATOM 599 C C . ASP A 1 76 ? -3.816 -10.425 -20.245 1.00 94.50 76 ASP A C 1
ATOM 601 O O . ASP A 1 76 ? -4.253 -9.421 -19.681 1.00 94.50 76 ASP A O 1
ATOM 605 N N . PHE A 1 77 ? -3.537 -11.547 -19.578 1.00 95.88 77 PHE A N 1
ATOM 606 C CA . PHE A 1 77 ? -3.707 -11.668 -18.131 1.00 95.88 77 PHE A CA 1
ATOM 607 C C . PHE A 1 77 ? -2.817 -10.685 -17.357 1.00 95.88 77 PHE A C 1
ATOM 609 O O . PHE A 1 77 ? -3.230 -10.150 -16.328 1.00 95.88 77 PHE A O 1
ATOM 616 N N . TRP A 1 78 ? -1.614 -10.402 -17.864 1.00 95.81 78 TRP A N 1
ATOM 617 C CA . TRP A 1 78 ? -0.620 -9.542 -17.215 1.00 95.81 78 TRP A CA 1
ATOM 618 C C . TRP A 1 78 ? -0.769 -8.052 -17.550 1.00 95.81 78 TRP A C 1
ATOM 620 O O . TRP A 1 78 ? 0.029 -7.238 -17.084 1.00 95.81 78 TRP A O 1
ATOM 630 N N . LYS A 1 79 ? -1.814 -7.668 -18.296 1.00 95.50 79 LYS A N 1
ATOM 631 C CA . LYS A 1 79 ? -2.123 -6.280 -18.685 1.00 95.50 79 LYS A CA 1
ATOM 632 C C . LYS A 1 79 ? -2.696 -5.440 -17.537 1.00 95.50 79 LYS A C 1
ATOM 634 O O . LYS A 1 79 ? -3.758 -4.838 -17.678 1.00 95.50 79 LYS A O 1
ATOM 639 N N . PHE A 1 80 ? -1.990 -5.347 -16.416 1.00 97.38 80 PHE A N 1
ATOM 640 C CA . PHE A 1 80 ? -2.390 -4.541 -15.257 1.00 97.38 80 PHE A CA 1
ATOM 641 C C . PHE A 1 80 ? -1.194 -3.872 -14.578 1.00 97.38 80 PHE A C 1
ATOM 643 O O . PHE A 1 80 ? -0.061 -4.314 -14.721 1.00 97.38 80 PHE A O 1
ATOM 650 N N . SER A 1 81 ? -1.445 -2.835 -13.795 1.00 98.19 81 SER A N 1
ATOM 651 C CA . SER A 1 81 ? -0.518 -2.230 -12.840 1.00 98.19 81 SER A CA 1
ATOM 652 C C . SER A 1 81 ? -1.207 -2.065 -11.481 1.00 98.19 81 SER A C 1
ATOM 654 O O . SER A 1 81 ? -2.319 -2.559 -11.275 1.00 98.19 81 SER A O 1
ATOM 656 N N . TRP A 1 82 ? -0.574 -1.353 -10.549 1.00 98.38 82 TRP A N 1
ATOM 657 C CA . TRP A 1 82 ? -1.217 -0.942 -9.306 1.00 98.38 82 TRP A CA 1
ATOM 658 C C . TRP A 1 82 ? -2.468 -0.075 -9.540 1.00 98.38 82 TRP A C 1
ATOM 660 O O . TRP A 1 82 ? -3.329 -0.036 -8.667 1.00 98.38 82 TRP A O 1
ATOM 670 N N . GLU A 1 83 ? -2.626 0.555 -10.711 1.00 97.94 83 GLU A N 1
ATOM 671 C CA . GLU A 1 83 ? -3.851 1.285 -11.072 1.00 97.94 83 GLU A CA 1
ATOM 672 C C . GLU A 1 83 ? -5.067 0.349 -11.092 1.00 97.94 83 GLU A C 1
ATOM 674 O O . GLU A 1 83 ? -6.043 0.587 -10.387 1.00 97.94 83 GLU A O 1
ATOM 679 N N . GLU A 1 84 ? -4.997 -0.775 -11.811 1.00 98.44 84 GLU A N 1
ATOM 680 C CA . GLU A 1 84 ? -6.090 -1.749 -11.816 1.00 98.44 84 GLU A CA 1
ATOM 681 C C . GLU A 1 84 ? -6.249 -2.475 -10.465 1.00 98.44 84 GLU A C 1
ATOM 683 O O . GLU A 1 84 ? -7.347 -2.931 -10.139 1.00 98.44 84 GLU A O 1
ATOM 688 N N . MET A 1 85 ? -5.186 -2.580 -9.658 1.00 98.69 85 MET A N 1
ATOM 689 C CA . MET A 1 85 ? -5.300 -3.090 -8.283 1.00 98.69 85 MET A CA 1
ATOM 690 C C . MET A 1 85 ? -6.114 -2.136 -7.399 1.00 98.69 85 MET A C 1
ATOM 692 O O . MET A 1 85 ? -6.989 -2.583 -6.659 1.00 98.69 85 MET A O 1
ATOM 696 N N . ALA A 1 86 ? -5.858 -0.830 -7.495 1.00 98.50 86 ALA A N 1
ATOM 697 C CA . ALA A 1 86 ? -6.620 0.188 -6.780 1.00 98.50 86 ALA A CA 1
ATOM 698 C C . ALA A 1 86 ? -8.082 0.226 -7.241 1.00 98.50 86 ALA A C 1
ATOM 700 O O . ALA A 1 86 ? -8.986 0.274 -6.411 1.00 98.50 86 ALA A O 1
ATOM 701 N N . GLU A 1 87 ? -8.305 0.170 -8.556 1.00 98.06 87 GLU A N 1
ATOM 702 C CA . GLU A 1 87 ? -9.633 0.347 -9.143 1.00 98.06 87 GLU A CA 1
ATOM 703 C C . GLU A 1 87 ? -10.551 -0.854 -8.916 1.00 98.06 87 GLU A C 1
ATOM 705 O O . GLU A 1 87 ? -11.730 -0.686 -8.616 1.00 98.06 87 GLU A O 1
ATOM 710 N N . TYR A 1 88 ? -10.016 -2.071 -9.019 1.00 98.38 88 TYR A N 1
ATOM 711 C CA . TYR A 1 88 ? -10.841 -3.278 -9.054 1.00 98.38 88 TYR A CA 1
ATOM 712 C C . TYR A 1 88 ? -10.555 -4.245 -7.905 1.00 98.38 88 TYR A C 1
ATOM 714 O O . TYR A 1 88 ? -11.491 -4.812 -7.342 1.00 98.38 88 TYR A O 1
ATOM 722 N N . ASP A 1 89 ? -9.282 -4.472 -7.558 1.00 98.56 89 ASP A N 1
ATOM 723 C CA . ASP A 1 89 ? -8.948 -5.489 -6.554 1.00 98.56 89 ASP A CA 1
ATOM 724 C C . ASP A 1 89 ? -9.357 -5.031 -5.156 1.00 98.56 89 ASP A C 1
ATOM 726 O O . ASP A 1 89 ? -9.981 -5.803 -4.428 1.00 98.56 89 ASP A O 1
ATOM 730 N N . LEU A 1 90 ? -9.043 -3.781 -4.796 1.00 98.12 90 LEU A N 1
ATOM 731 C CA . LEU A 1 90 ? -9.400 -3.224 -3.493 1.00 98.12 90 LEU A CA 1
ATOM 732 C C . LEU A 1 90 ? -10.920 -3.223 -3.257 1.00 98.12 90 LEU A C 1
ATOM 734 O O . LEU A 1 90 ? -11.330 -3.809 -2.253 1.00 98.12 90 LEU A O 1
ATOM 738 N N . PRO A 1 91 ? -11.770 -2.671 -4.151 1.00 98.38 91 PRO A N 1
ATOM 739 C CA . PRO A 1 91 ? -13.218 -2.727 -3.965 1.00 98.38 91 PRO A CA 1
ATOM 740 C C . PRO A 1 91 ? -13.756 -4.145 -3.863 1.00 98.38 91 PRO A C 1
ATOM 742 O O . PRO A 1 91 ? -14.490 -4.439 -2.927 1.00 98.38 91 PRO A O 1
ATOM 745 N N . ALA A 1 92 ? -13.336 -5.051 -4.750 1.00 98.50 92 ALA A N 1
ATOM 746 C CA . ALA A 1 92 ? -13.831 -6.424 -4.731 1.00 98.50 92 ALA A CA 1
ATOM 747 C C . ALA A 1 92 ? -13.476 -7.157 -3.427 1.00 98.50 92 ALA A C 1
ATOM 749 O O . ALA A 1 92 ? -14.311 -7.870 -2.873 1.00 98.50 92 ALA A O 1
ATOM 750 N N . MET A 1 93 ? -12.246 -6.989 -2.926 1.00 98.62 93 MET A N 1
ATOM 751 C CA . MET A 1 93 ? -11.820 -7.612 -1.671 1.00 98.62 93 MET A CA 1
ATOM 752 C C . MET A 1 93 ? -12.533 -7.008 -0.462 1.00 98.62 93 MET A C 1
ATOM 754 O O . MET A 1 93 ? -12.976 -7.746 0.413 1.00 98.62 93 MET A O 1
ATOM 758 N N . ILE A 1 94 ? -12.657 -5.683 -0.403 1.00 98.62 94 ILE A N 1
ATOM 759 C CA . ILE A 1 94 ? -13.259 -4.997 0.744 1.00 98.62 94 ILE A CA 1
ATOM 760 C C . ILE A 1 94 ? -14.768 -5.224 0.783 1.00 98.62 94 ILE A C 1
ATOM 762 O O . ILE A 1 94 ? -15.291 -5.537 1.846 1.00 98.62 94 ILE A O 1
ATOM 766 N N . ASP A 1 95 ? -15.456 -5.173 -0.356 1.00 98.50 95 ASP A N 1
ATOM 767 C CA . ASP A 1 95 ? -16.898 -5.432 -0.421 1.00 98.50 95 ASP A CA 1
ATOM 768 C C . ASP A 1 95 ? -17.227 -6.869 -0.036 1.00 98.50 95 ASP A C 1
ATOM 770 O O . ASP A 1 95 ? -18.182 -7.106 0.702 1.00 98.50 95 ASP A O 1
ATOM 774 N N . TYR A 1 96 ? -16.392 -7.824 -0.455 1.00 98.19 96 TYR A N 1
ATOM 775 C CA . TYR A 1 96 ? -16.513 -9.206 -0.009 1.00 98.19 96 TYR A CA 1
ATOM 776 C C . TYR A 1 96 ? -16.398 -9.322 1.516 1.00 98.19 96 TYR A C 1
ATOM 778 O O . TYR A 1 96 ? -17.240 -9.961 2.143 1.00 98.19 96 TYR A O 1
ATOM 786 N N . VAL A 1 97 ? -15.390 -8.688 2.122 1.00 98.00 97 VAL A N 1
ATOM 787 C CA . VAL A 1 97 ? -15.173 -8.737 3.576 1.00 98.00 97 VAL A CA 1
ATOM 788 C C . VAL A 1 97 ? -16.309 -8.057 4.341 1.00 98.00 97 VAL A C 1
ATOM 790 O O . VAL A 1 97 ? -16.808 -8.617 5.313 1.00 98.00 97 VAL A O 1
ATOM 793 N N . LEU A 1 98 ? -16.751 -6.876 3.908 1.00 97.62 98 LEU A N 1
ATOM 794 C CA . LEU A 1 98 ? -17.856 -6.157 4.547 1.00 97.62 98 LEU A CA 1
ATOM 795 C C . LEU A 1 98 ? -19.159 -6.962 4.483 1.00 97.62 98 LEU A C 1
ATOM 797 O O . LEU A 1 98 ? -19.841 -7.092 5.495 1.00 97.62 98 LEU A O 1
ATOM 801 N N . ASN A 1 99 ? -19.449 -7.584 3.336 1.00 97.12 99 ASN A N 1
ATOM 802 C CA . ASN A 1 99 ? -20.607 -8.461 3.176 1.00 97.12 99 ASN A CA 1
ATOM 803 C C . ASN A 1 99 ? -20.494 -9.752 4.003 1.00 97.12 99 ASN A C 1
ATOM 805 O O . ASN A 1 99 ? -21.484 -10.223 4.541 1.00 97.12 99 ASN A O 1
ATOM 809 N N . ALA A 1 100 ? -19.300 -10.337 4.122 1.00 95.44 100 ALA A N 1
ATOM 810 C CA . ALA A 1 100 ? -19.095 -11.554 4.910 1.00 95.44 100 ALA A CA 1
ATOM 811 C C . ALA A 1 100 ? -19.179 -11.322 6.430 1.00 95.44 100 ALA A C 1
ATOM 813 O O . ALA A 1 100 ? -19.329 -12.281 7.183 1.00 95.44 100 ALA A O 1
ATOM 814 N N . THR A 1 101 ? -19.034 -10.074 6.882 1.00 93.69 101 THR A N 1
ATOM 815 C CA . THR A 1 101 ? -18.945 -9.708 8.306 1.00 93.69 101 THR A CA 1
ATOM 816 C C . THR A 1 101 ? -20.119 -8.858 8.791 1.00 93.69 101 THR A C 1
ATOM 818 O O . THR A 1 101 ? -20.155 -8.501 9.969 1.00 93.69 101 THR A O 1
ATOM 821 N N . ASP A 1 102 ? -21.050 -8.502 7.899 1.00 94.50 102 ASP A N 1
ATOM 822 C CA . ASP A 1 102 ? -22.145 -7.552 8.136 1.00 94.50 102 ASP A CA 1
ATOM 823 C C . ASP A 1 102 ? -21.679 -6.200 8.720 1.00 94.50 102 ASP A C 1
ATOM 825 O O . ASP A 1 102 ? -22.404 -5.518 9.454 1.00 94.50 102 ASP A O 1
ATOM 829 N N . GLN A 1 103 ? -20.448 -5.782 8.402 1.00 94.62 103 GLN A N 1
ATOM 830 C CA . GLN A 1 103 ? -19.911 -4.480 8.804 1.00 94.62 103 GLN A CA 1
ATOM 831 C C . GLN A 1 103 ? -20.013 -3.473 7.663 1.00 94.62 103 GLN A C 1
ATOM 833 O O . GLN A 1 103 ? -19.856 -3.797 6.493 1.00 94.62 103 GLN A O 1
ATOM 838 N N . THR A 1 104 ? -20.246 -2.207 8.005 1.00 96.12 104 THR A N 1
ATOM 839 C CA . THR A 1 104 ? -20.373 -1.121 7.018 1.00 96.12 104 THR A CA 1
ATOM 840 C C . THR A 1 104 ? -19.038 -0.462 6.672 1.00 96.12 104 THR A C 1
ATOM 842 O O . THR A 1 104 ? -18.943 0.270 5.692 1.00 96.12 104 THR A O 1
ATOM 845 N N . SER A 1 105 ? -18.012 -0.665 7.500 1.00 97.75 105 SER A N 1
ATOM 846 C CA . SER A 1 105 ? -16.670 -0.114 7.309 1.00 97.75 105 SER A CA 1
ATOM 847 C C . SER A 1 105 ? -15.633 -0.966 8.032 1.00 97.75 105 SER A C 1
ATOM 849 O O . SER A 1 105 ? -15.960 -1.562 9.056 1.00 97.75 105 SER A O 1
ATOM 851 N N . LEU A 1 106 ? -14.383 -0.938 7.575 1.00 98.44 106 LEU A N 1
ATOM 852 C CA . LEU A 1 106 ? -13.267 -1.655 8.195 1.00 98.44 106 LEU A CA 1
ATOM 853 C C . LEU A 1 106 ? -12.049 -0.759 8.439 1.00 98.44 106 LEU A C 1
ATOM 855 O O . LEU A 1 106 ? -11.952 0.353 7.915 1.00 98.44 106 LEU A O 1
ATOM 859 N N . TYR A 1 107 ? -11.109 -1.243 9.247 1.00 98.81 107 TYR A N 1
ATOM 860 C CA . TYR A 1 107 ? -9.794 -0.630 9.419 1.00 98.81 107 TYR A CA 1
ATOM 861 C C . TYR A 1 107 ? -8.828 -1.226 8.397 1.00 98.81 107 TYR A C 1
ATOM 863 O O . TYR A 1 107 ? -8.713 -2.444 8.298 1.00 98.81 107 TYR A O 1
ATOM 871 N N . TYR A 1 108 ? -8.117 -0.387 7.650 1.00 98.94 108 TYR A N 1
ATOM 872 C CA . TYR A 1 108 ? -7.178 -0.845 6.628 1.00 98.94 108 TYR A CA 1
ATOM 873 C C . TYR A 1 108 ? -5.740 -0.587 7.066 1.00 98.94 108 TYR A C 1
ATOM 875 O O . TYR A 1 108 ? -5.409 0.528 7.466 1.00 98.94 108 TYR A O 1
ATOM 883 N N . VAL A 1 109 ? -4.882 -1.598 6.958 1.00 98.94 109 VAL A N 1
ATOM 884 C CA . VAL A 1 109 ? -3.437 -1.487 7.167 1.00 98.94 109 VAL A CA 1
ATOM 885 C C . VAL A 1 109 ? -2.740 -1.893 5.876 1.00 98.94 109 VAL A C 1
ATOM 887 O O . VAL A 1 109 ? -2.823 -3.042 5.447 1.00 98.94 109 VAL A O 1
ATOM 890 N N . GLY A 1 110 ? -2.063 -0.942 5.243 1.00 98.75 110 GLY A N 1
ATOM 891 C CA . GLY A 1 110 ? -1.308 -1.172 4.014 1.00 98.75 110 GLY A CA 1
ATOM 892 C C . GLY A 1 110 ? 0.187 -1.046 4.258 1.00 98.75 110 GLY A C 1
ATOM 893 O O . GLY A 1 110 ? 0.609 -0.205 5.049 1.00 98.75 110 GLY A O 1
ATOM 894 N N . HIS A 1 111 ? 0.983 -1.839 3.544 1.00 98.81 111 HIS A N 1
ATOM 895 C CA . HIS A 1 111 ? 2.432 -1.652 3.440 1.00 98.81 111 HIS A CA 1
ATOM 896 C C . HIS A 1 111 ? 2.834 -1.321 2.003 1.00 98.81 111 HIS A C 1
ATOM 898 O O . HIS A 1 111 ? 2.353 -1.976 1.076 1.00 98.81 111 HIS A O 1
ATOM 904 N N . SER A 1 112 ? 3.721 -0.340 1.807 1.00 98.38 112 SER A N 1
ATOM 905 C CA . SER A 1 112 ? 4.341 -0.048 0.505 1.00 98.38 112 SER A CA 1
ATOM 906 C C . SER A 1 112 ? 3.305 0.141 -0.621 1.00 98.38 112 SER A C 1
ATOM 908 O O . SER A 1 112 ? 2.415 0.974 -0.514 1.00 98.38 112 SER A O 1
ATOM 910 N N . GLN A 1 113 ? 3.321 -0.649 -1.699 1.00 98.62 113 GLN A N 1
ATOM 911 C CA . GLN A 1 113 ? 2.290 -0.586 -2.755 1.00 98.62 113 GLN A CA 1
ATOM 912 C C . GLN A 1 113 ? 0.843 -0.764 -2.233 1.00 98.62 113 GLN A C 1
ATOM 914 O O . GLN A 1 113 ? -0.108 -0.240 -2.819 1.00 98.62 113 GLN A O 1
ATOM 919 N N . GLY A 1 114 ? 0.647 -1.473 -1.118 1.00 98.62 114 GLY A N 1
ATOM 920 C CA . GLY A 1 114 ? -0.650 -1.572 -0.448 1.00 98.62 114 GLY A CA 1
ATOM 921 C C . GLY A 1 114 ? -1.150 -0.218 0.068 1.00 98.62 114 GLY A C 1
ATOM 922 O O . GLY A 1 114 ? -2.358 0.004 0.133 1.00 98.62 114 GLY A O 1
ATOM 923 N N . THR A 1 115 ? -0.251 0.718 0.381 1.00 98.75 115 THR A N 1
ATOM 924 C CA . THR A 1 115 ? -0.615 2.104 0.701 1.00 98.75 115 THR A CA 1
ATOM 925 C C . THR A 1 115 ? -0.912 2.900 -0.559 1.00 98.75 115 THR A C 1
ATOM 927 O O . THR A 1 115 ? -1.910 3.611 -0.597 1.00 98.75 115 THR A O 1
ATOM 930 N N . LEU A 1 116 ? -0.080 2.748 -1.596 1.00 98.75 116 LEU A N 1
ATOM 931 C CA . LEU A 1 116 ? -0.216 3.443 -2.879 1.00 98.75 116 LEU A CA 1
ATOM 932 C C . LEU A 1 116 ? -1.592 3.196 -3.501 1.00 98.75 116 LEU A C 1
ATOM 934 O O . LEU A 1 116 ? -2.289 4.131 -3.886 1.00 98.75 116 LEU A O 1
ATOM 938 N N . THR A 1 117 ? -1.998 1.928 -3.552 1.00 98.69 117 THR A N 1
ATOM 939 C CA . THR A 1 117 ? -3.291 1.518 -4.115 1.00 98.69 117 THR A CA 1
ATOM 940 C C . THR A 1 117 ? -4.472 2.073 -3.320 1.00 98.69 117 THR A C 1
ATOM 942 O O . THR A 1 117 ? -5.445 2.532 -3.914 1.00 98.69 117 THR A O 1
ATOM 945 N N . MET A 1 118 ? -4.376 2.104 -1.986 1.00 98.81 118 MET A N 1
ATOM 946 C CA . MET A 1 118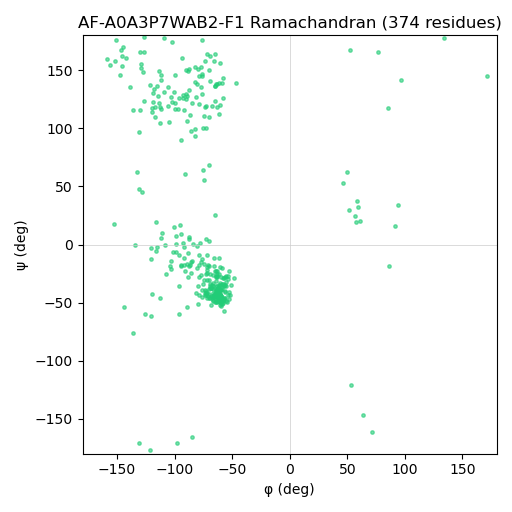 ? -5.419 2.683 -1.138 1.00 98.81 118 MET A CA 1
ATOM 947 C C . MET A 1 118 ? -5.496 4.209 -1.288 1.00 98.81 118 MET A C 1
ATOM 949 O O . MET A 1 118 ? -6.583 4.737 -1.493 1.00 98.81 118 MET A O 1
ATOM 953 N N . LEU A 1 119 ? -4.361 4.918 -1.271 1.00 98.62 119 LEU A N 1
ATOM 954 C CA . LEU A 1 119 ? -4.305 6.366 -1.529 1.00 98.62 119 LEU A CA 1
ATOM 955 C C . LEU A 1 119 ? -4.914 6.712 -2.894 1.00 98.62 119 LEU A C 1
ATOM 957 O O . LEU A 1 119 ? -5.747 7.612 -2.992 1.00 98.62 119 LEU A O 1
ATOM 961 N N . ALA A 1 120 ? -4.553 5.953 -3.933 1.00 98.44 120 ALA A N 1
ATOM 962 C CA . ALA A 1 120 ? -5.104 6.104 -5.273 1.00 98.44 120 ALA A CA 1
ATOM 963 C C . ALA A 1 120 ? -6.632 5.943 -5.280 1.00 98.44 120 ALA A C 1
ATOM 965 O O . ALA A 1 120 ? -7.334 6.809 -5.807 1.00 98.44 120 ALA A O 1
ATOM 966 N N . LYS A 1 121 ? -7.167 4.891 -4.645 1.00 98.38 121 LYS A N 1
ATOM 967 C CA . LYS A 1 121 ? -8.617 4.663 -4.601 1.00 98.38 121 LYS A CA 1
ATOM 968 C C . LYS A 1 121 ? -9.354 5.755 -3.819 1.00 98.38 121 LYS A C 1
ATOM 970 O O . LYS A 1 121 ? -10.343 6.289 -4.316 1.00 98.38 121 LYS A O 1
ATOM 975 N N . LEU A 1 122 ? -8.849 6.134 -2.645 1.00 98.12 122 LEU A N 1
ATOM 976 C CA . LEU A 1 122 ? -9.453 7.168 -1.795 1.00 98.12 122 LEU A CA 1
ATOM 977 C C . LEU A 1 122 ? -9.448 8.555 -2.448 1.00 98.12 122 LEU A C 1
ATOM 979 O O . LEU A 1 122 ? -10.358 9.341 -2.210 1.00 98.12 122 LEU A O 1
ATOM 983 N N . SER A 1 123 ? -8.451 8.857 -3.285 1.00 97.25 123 SER A N 1
ATOM 984 C CA . SER A 1 123 ? -8.399 10.133 -4.013 1.00 97.25 123 SER A CA 1
ATOM 985 C C . SER A 1 123 ? -9.424 10.248 -5.145 1.00 97.25 123 SER A C 1
ATOM 987 O O . SER A 1 123 ? -9.763 11.357 -5.544 1.00 97.25 123 SER A O 1
ATOM 989 N N . LYS A 1 124 ? -9.929 9.122 -5.668 1.00 96.00 124 LYS A N 1
ATOM 990 C CA . LYS A 1 124 ? -10.850 9.098 -6.818 1.00 96.00 124 LYS A CA 1
ATOM 991 C C . LYS A 1 124 ? -12.292 8.744 -6.448 1.00 96.00 124 LYS A C 1
ATOM 993 O O . LYS A 1 124 ? -13.202 9.129 -7.172 1.00 96.00 124 LYS A O 1
ATOM 998 N N . ASP A 1 125 ? -12.517 8.021 -5.352 1.00 97.06 125 ASP A N 1
ATOM 999 C CA . ASP A 1 125 ? -13.825 7.445 -5.027 1.00 97.06 125 ASP A CA 1
ATOM 1000 C C . ASP A 1 125 ? -14.251 7.754 -3.583 1.00 97.06 125 ASP A C 1
ATOM 1002 O O . ASP A 1 125 ? -13.884 7.075 -2.620 1.00 97.06 125 ASP A O 1
ATOM 1006 N N . GLN A 1 126 ? -15.063 8.803 -3.438 1.00 95.38 126 GLN A N 1
ATOM 1007 C CA . GLN A 1 126 ? -15.566 9.261 -2.141 1.00 95.38 126 GLN A CA 1
ATOM 1008 C C . GLN A 1 126 ? -16.633 8.336 -1.542 1.00 95.38 126 GLN A C 1
ATOM 1010 O O . GLN A 1 126 ? -16.778 8.281 -0.319 1.00 95.38 126 GLN A O 1
ATOM 1015 N N . GLU A 1 127 ? -17.358 7.577 -2.365 1.00 96.31 127 GLU A N 1
ATOM 1016 C CA . GLU A 1 127 ? -18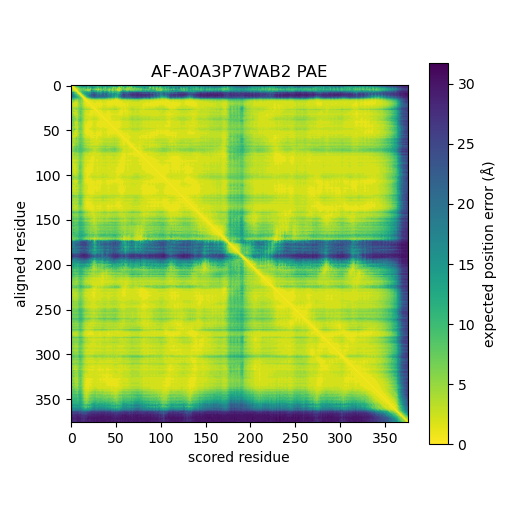.320 6.590 -1.867 1.00 96.31 127 GLU A CA 1
ATOM 1017 C C . GLU A 1 127 ? -17.589 5.389 -1.271 1.00 96.31 127 GLU A C 1
ATOM 1019 O O . GLU A 1 127 ? -17.906 4.950 -0.162 1.00 96.31 127 GLU A O 1
ATOM 1024 N N . PHE A 1 128 ? -16.543 4.910 -1.945 1.00 97.75 128 PHE A N 1
ATOM 1025 C CA . PHE A 1 128 ? -15.663 3.885 -1.399 1.00 97.75 128 PHE A CA 1
ATOM 1026 C C . PHE A 1 128 ? -14.974 4.346 -0.109 1.00 97.75 128 PHE A C 1
ATOM 1028 O O . PHE A 1 128 ? -14.873 3.562 0.832 1.00 97.75 128 PHE A O 1
ATOM 1035 N N . SER A 1 129 ? -14.570 5.616 -0.004 1.00 96.38 129 SER A N 1
ATOM 1036 C CA . SER A 1 129 ? -13.944 6.160 1.211 1.00 96.38 129 SER A CA 1
ATOM 1037 C C . SER A 1 129 ? -14.775 5.942 2.484 1.00 96.38 129 SER A C 1
ATOM 1039 O O . SER A 1 129 ? -14.204 5.749 3.557 1.00 96.38 129 SER A O 1
ATOM 1041 N N . LYS A 1 130 ? -16.113 5.873 2.389 1.00 97.00 130 LYS A N 1
ATOM 1042 C CA . LYS A 1 130 ? -17.005 5.591 3.534 1.00 97.00 130 LYS A CA 1
ATOM 1043 C C . LYS A 1 130 ? -16.820 4.183 4.115 1.00 97.00 130 LYS A C 1
ATOM 1045 O O . LYS A 1 130 ? -17.120 3.959 5.287 1.00 97.00 130 LYS A O 1
ATOM 1050 N N . LYS A 1 131 ? -16.297 3.247 3.317 1.00 98.38 131 LYS A N 1
ATOM 1051 C CA . LYS A 1 131 ? -15.985 1.864 3.716 1.00 98.38 131 LYS A CA 1
ATOM 1052 C C . LYS A 1 131 ? -14.696 1.776 4.540 1.00 98.38 131 LYS A C 1
ATOM 1054 O O . LYS A 1 131 ? -14.457 0.764 5.199 1.00 98.38 131 LYS A O 1
ATOM 1059 N N . ILE A 1 132 ? -13.872 2.828 4.543 1.00 98.56 132 ILE A N 1
ATOM 1060 C CA . ILE A 1 132 ? -12.587 2.867 5.247 1.00 98.56 132 ILE A CA 1
ATOM 1061 C C . ILE A 1 132 ? -12.711 3.723 6.505 1.00 98.56 132 ILE A C 1
ATOM 1063 O O . ILE A 1 132 ? -12.730 4.951 6.467 1.00 98.56 132 ILE A O 1
ATOM 1067 N N . ARG A 1 133 ? -12.760 3.057 7.660 1.00 97.62 133 ARG A N 1
ATOM 1068 C CA . ARG A 1 133 ? -12.907 3.699 8.970 1.00 97.62 133 ARG A CA 1
ATOM 1069 C C . ARG A 1 133 ? -11.661 4.504 9.343 1.00 97.62 133 ARG A C 1
ATOM 1071 O O . ARG A 1 133 ? -11.757 5.670 9.724 1.00 97.62 133 ARG A O 1
ATOM 1078 N N . LYS A 1 134 ? -10.496 3.857 9.267 1.00 98.62 134 LYS A N 1
ATOM 1079 C CA . LYS A 1 134 ? -9.164 4.467 9.394 1.00 98.62 134 LYS A CA 1
ATOM 1080 C C . LYS A 1 134 ? -8.188 3.709 8.513 1.00 98.62 134 LYS A C 1
ATOM 1082 O O . LYS A 1 134 ? -8.283 2.486 8.396 1.00 98.62 134 LYS A O 1
ATOM 1087 N N . PHE A 1 135 ? -7.240 4.443 7.959 1.00 98.81 135 PHE A N 1
ATOM 1088 C CA . PHE A 1 135 ? -6.175 3.919 7.130 1.00 98.81 135 PHE A CA 1
ATOM 1089 C C . PHE A 1 135 ? -4.836 4.064 7.861 1.00 98.81 135 PHE A C 1
ATOM 1091 O O . PHE A 1 135 ? -4.388 5.170 8.140 1.00 98.81 135 PHE A O 1
ATOM 1098 N N . PHE A 1 136 ? -4.191 2.943 8.168 1.00 98.94 136 PHE A N 1
ATOM 1099 C CA . PHE A 1 136 ? -2.832 2.877 8.691 1.00 98.94 136 PHE A CA 1
ATOM 1100 C C . PHE A 1 136 ? -1.870 2.536 7.549 1.00 98.94 136 PHE A C 1
ATOM 1102 O O . PHE A 1 136 ? -1.961 1.479 6.928 1.00 98.94 136 PHE A O 1
ATOM 1109 N N . SER A 1 137 ? -0.965 3.457 7.252 1.00 98.75 137 SER A N 1
ATOM 1110 C CA . SER A 1 137 ? -0.092 3.418 6.089 1.00 98.75 137 SER A CA 1
ATOM 1111 C C . SER A 1 137 ? 1.352 3.213 6.531 1.00 98.75 137 SER A C 1
ATOM 1113 O O . SER A 1 137 ? 1.979 4.142 7.040 1.00 98.75 137 SER A O 1
ATOM 1115 N N . LEU A 1 138 ? 1.870 2.000 6.352 1.00 98.88 138 LEU A N 1
ATOM 1116 C CA . LEU A 1 138 ? 3.226 1.610 6.736 1.00 98.88 138 LEU A CA 1
ATOM 1117 C C . LEU A 1 138 ? 4.158 1.725 5.528 1.00 98.88 138 LEU A C 1
ATOM 1119 O O . LEU A 1 138 ? 3.863 1.132 4.490 1.00 98.88 138 LEU A O 1
ATOM 1123 N N . ALA A 1 139 ? 5.262 2.465 5.650 1.00 98.38 139 ALA A N 1
ATOM 1124 C CA . ALA A 1 139 ? 6.135 2.791 4.518 1.00 98.38 139 ALA A CA 1
ATOM 1125 C C . ALA A 1 139 ? 5.333 3.355 3.317 1.00 98.38 139 ALA A C 1
ATOM 1127 O O . ALA A 1 139 ? 5.254 2.711 2.266 1.00 98.38 139 ALA A O 1
ATOM 1128 N N . PRO A 1 140 ? 4.657 4.513 3.482 1.00 98.19 140 PRO A N 1
ATOM 1129 C CA . PRO A 1 140 ? 3.743 5.060 2.485 1.00 98.19 140 PRO A CA 1
ATOM 1130 C C . PRO A 1 140 ? 4.436 5.376 1.154 1.00 98.19 140 PRO A C 1
ATOM 1132 O O . PRO A 1 140 ? 5.195 6.336 1.061 1.00 98.19 140 PRO A O 1
ATOM 1135 N N . VAL A 1 141 ? 4.102 4.632 0.099 1.00 97.62 141 VAL A N 1
ATOM 1136 C CA . VAL A 1 141 ? 4.501 4.973 -1.274 1.00 97.62 141 VAL A CA 1
ATOM 1137 C C . VAL A 1 141 ? 3.432 5.865 -1.906 1.00 97.62 141 VAL A C 1
ATOM 1139 O O . VAL A 1 141 ? 2.258 5.492 -1.950 1.00 97.62 141 VAL A O 1
ATOM 1142 N N . SER A 1 142 ? 3.842 7.032 -2.407 1.00 94.06 142 SER A N 1
ATOM 1143 C CA . SER A 1 142 ? 3.006 7.954 -3.187 1.00 94.06 142 SER A CA 1
ATOM 1144 C C . SER A 1 142 ? 3.788 8.472 -4.396 1.00 94.06 142 SER A C 1
ATOM 1146 O O . SER A 1 142 ? 3.611 7.970 -5.501 1.00 94.06 142 SER A O 1
ATOM 1148 N N . ARG A 1 143 ? 4.723 9.402 -4.192 1.00 94.00 143 ARG A N 1
ATOM 1149 C CA . ARG A 1 143 ? 5.813 9.708 -5.128 1.00 94.00 143 ARG A CA 1
ATOM 1150 C C . ARG A 1 143 ? 7.056 8.902 -4.763 1.00 94.00 143 ARG A C 1
ATOM 1152 O O . ARG A 1 143 ? 7.173 8.393 -3.654 1.00 94.00 143 ARG A O 1
ATOM 1159 N N . MET A 1 144 ? 7.958 8.773 -5.730 1.00 95.62 144 MET A N 1
ATOM 1160 C CA . MET A 1 144 ? 9.243 8.086 -5.575 1.00 95.62 144 MET A CA 1
ATOM 1161 C C . MET A 1 144 ? 10.370 8.965 -6.120 1.00 95.62 144 MET A C 1
ATOM 1163 O O . MET A 1 144 ? 11.176 8.536 -6.942 1.00 95.62 144 MET A O 1
ATOM 1167 N N . SER A 1 145 ? 10.373 10.237 -5.724 1.00 96.25 145 SER A N 1
ATOM 1168 C CA . SER A 1 145 ? 11.300 11.255 -6.230 1.00 96.25 145 SER A CA 1
ATOM 1169 C C . SER A 1 145 ? 12.676 11.142 -5.582 1.00 96.25 145 SER A C 1
ATOM 1171 O O . SER A 1 145 ? 13.673 11.519 -6.197 1.00 96.25 145 SER A O 1
ATOM 1173 N N . HIS A 1 146 ? 12.715 10.627 -4.351 1.00 96.19 146 HIS A N 1
ATOM 1174 C CA . HIS A 1 146 ? 13.903 10.498 -3.509 1.00 96.19 146 HIS A CA 1
ATOM 1175 C C . HIS A 1 146 ? 14.251 9.033 -3.221 1.00 96.19 146 HIS A C 1
ATOM 1177 O O . HIS A 1 146 ? 14.976 8.732 -2.268 1.00 96.19 146 HIS A O 1
ATOM 1183 N N . VAL A 1 147 ? 13.733 8.120 -4.047 1.00 94.62 147 VAL A N 1
ATOM 1184 C CA . VAL A 1 147 ? 14.038 6.693 -3.970 1.00 94.62 147 VAL A CA 1
ATOM 1185 C C . VAL A 1 147 ? 15.544 6.449 -4.107 1.00 94.62 147 VAL A C 1
ATOM 1187 O O . VAL A 1 147 ? 16.241 7.113 -4.877 1.00 94.62 147 VAL A O 1
ATOM 1190 N N . LYS A 1 148 ? 16.050 5.468 -3.364 1.00 93.94 148 LYS A N 1
ATOM 1191 C CA . LYS A 1 148 ? 17.452 5.036 -3.366 1.00 93.94 148 LYS A CA 1
ATOM 1192 C C . LYS A 1 148 ? 17.548 3.552 -3.737 1.00 93.94 148 LYS A C 1
ATOM 1194 O O . LYS A 1 148 ? 16.553 2.904 -4.061 1.00 93.94 148 LYS A O 1
ATOM 1199 N N . GLY A 1 149 ? 18.764 3.010 -3.709 1.00 88.56 149 GLY A N 1
ATOM 1200 C CA . GLY A 1 149 ? 19.002 1.585 -3.934 1.00 88.56 149 GLY A CA 1
ATOM 1201 C C . GLY A 1 149 ? 18.619 1.120 -5.339 1.00 88.56 149 GLY A C 1
ATOM 1202 O O . GLY A 1 149 ? 18.739 1.862 -6.314 1.00 88.56 149 GLY A O 1
ATOM 1203 N N . LEU A 1 150 ? 18.154 -0.124 -5.453 1.00 84.94 150 LEU A N 1
ATOM 1204 C CA . LEU A 1 150 ? 17.849 -0.744 -6.745 1.00 84.94 150 LEU A CA 1
ATOM 1205 C C . LEU A 1 150 ? 16.724 -0.020 -7.508 1.00 84.94 150 LEU A C 1
ATOM 1207 O O . LEU A 1 150 ? 16.785 0.104 -8.731 1.00 84.94 150 LEU A O 1
ATOM 1211 N N . PHE A 1 151 ? 15.719 0.502 -6.798 1.00 86.88 151 PHE A N 1
ATOM 1212 C CA . PHE A 1 151 ? 14.570 1.168 -7.420 1.00 86.88 151 PHE A CA 1
ATOM 1213 C C . PHE A 1 151 ? 14.915 2.536 -8.022 1.00 86.88 151 PHE A C 1
ATOM 1215 O O . PHE A 1 151 ? 14.270 2.941 -8.988 1.00 86.88 151 PHE A O 1
ATOM 1222 N N . TYR A 1 152 ? 15.970 3.208 -7.544 1.00 89.50 152 TYR A N 1
ATOM 1223 C CA . TYR A 1 152 ? 16.496 4.420 -8.186 1.00 89.50 152 TYR A CA 1
ATOM 1224 C C . TYR A 1 152 ? 16.872 4.175 -9.651 1.00 89.50 152 TYR A C 1
ATOM 1226 O O . TYR A 1 152 ? 16.571 4.990 -10.527 1.00 89.50 152 TYR A O 1
ATOM 1234 N N . TYR A 1 153 ? 17.465 3.015 -9.943 1.00 84.94 153 TYR A N 1
ATOM 1235 C CA . TYR A 1 153 ? 17.881 2.684 -11.299 1.00 84.94 153 TYR A CA 1
ATOM 1236 C C . TYR A 1 153 ? 16.702 2.501 -12.254 1.00 84.94 153 TYR A C 1
ATOM 1238 O O . TYR A 1 153 ? 16.874 2.806 -13.429 1.00 84.94 153 TYR A O 1
ATOM 1246 N N . LEU A 1 154 ? 15.500 2.123 -11.788 1.00 83.44 154 LEU A N 1
ATOM 1247 C CA . LEU A 1 154 ? 14.315 2.005 -12.655 1.00 83.44 154 LEU A CA 1
ATOM 1248 C C . LEU A 1 154 ? 13.993 3.311 -13.396 1.00 83.44 154 LEU A C 1
ATOM 1250 O O . LEU A 1 154 ? 13.570 3.263 -14.548 1.00 83.44 154 LEU A O 1
ATOM 1254 N N . GLY A 1 155 ? 14.223 4.469 -12.767 1.00 85.19 155 GLY A N 1
ATOM 1255 C CA . GLY A 1 155 ? 14.067 5.766 -13.429 1.00 85.19 155 GLY A CA 1
ATOM 1256 C C . GLY A 1 155 ? 15.201 6.094 -14.403 1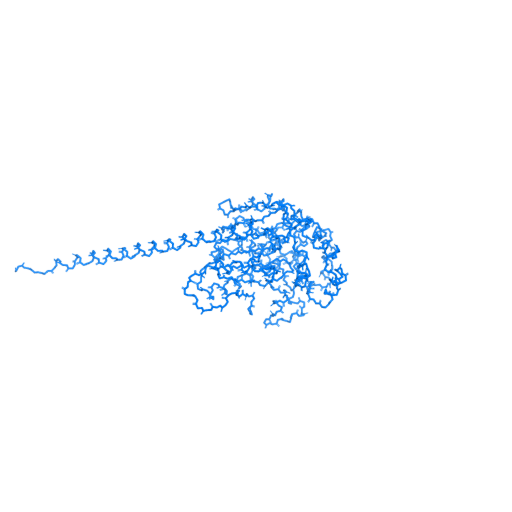.00 85.19 155 GLY A C 1
ATOM 1257 O O . GLY A 1 155 ? 14.955 6.707 -15.441 1.00 85.19 155 GLY A O 1
ATOM 1258 N N . GLN A 1 156 ? 16.429 5.661 -14.097 1.00 86.06 156 GLN A N 1
ATOM 1259 C CA . GLN A 1 156 ? 17.612 5.883 -14.942 1.00 86.06 156 GLN A CA 1
ATOM 1260 C C . GLN A 1 156 ? 17.560 5.060 -16.230 1.00 86.06 156 GLN A C 1
ATOM 1262 O O . GLN A 1 156 ? 17.939 5.546 -17.293 1.00 86.06 156 GLN A O 1
ATOM 1267 N N . ILE A 1 157 ? 17.060 3.824 -16.139 1.00 82.81 157 ILE A N 1
ATOM 1268 C CA . ILE A 1 157 ? 16.904 2.921 -17.284 1.00 82.81 157 ILE A CA 1
ATOM 1269 C C . ILE A 1 157 ? 15.499 2.971 -17.897 1.00 82.81 157 ILE A C 1
ATOM 1271 O O . ILE A 1 157 ? 15.102 2.046 -18.606 1.00 82.81 157 ILE A O 1
ATOM 1275 N N . TYR A 1 158 ? 14.715 4.012 -17.600 1.00 89.69 158 TYR A N 1
ATOM 1276 C CA . TYR A 1 158 ? 13.305 4.079 -17.979 1.00 89.69 158 TYR A CA 1
ATOM 1277 C C . TYR A 1 158 ? 13.091 3.926 -19.492 1.00 89.69 158 TYR A C 1
ATOM 1279 O O . TYR A 1 158 ? 12.251 3.129 -19.908 1.00 89.69 158 TYR A O 1
ATOM 1287 N N . GLU A 1 159 ? 13.870 4.617 -20.330 1.00 88.88 159 GLU A N 1
ATOM 1288 C CA . GLU A 1 159 ? 13.714 4.537 -21.790 1.00 88.88 159 GLU A CA 1
ATOM 1289 C C . GLU A 1 159 ? 14.105 3.156 -22.345 1.00 88.88 159 GLU A C 1
ATOM 1291 O O . GLU A 1 159 ? 13.424 2.621 -23.223 1.00 88.88 159 GLU A O 1
ATOM 1296 N N . GLN A 1 160 ? 15.139 2.522 -21.786 1.00 84.94 160 GLN A N 1
ATOM 1297 C CA . GLN A 1 160 ? 15.540 1.155 -22.124 1.00 84.94 160 GLN A CA 1
ATOM 1298 C C . GLN A 1 160 ? 14.456 0.160 -21.704 1.00 84.94 160 GLN A C 1
ATOM 1300 O O . GLN A 1 160 ? 14.070 -0.710 -22.483 1.00 84.94 160 GLN A O 1
ATOM 1305 N N . PHE A 1 161 ? 13.919 0.306 -20.493 1.00 82.56 161 PHE A N 1
ATOM 1306 C CA . PHE A 1 161 ? 12.876 -0.576 -19.991 1.00 82.56 161 PHE A CA 1
ATOM 1307 C C . PHE A 1 161 ? 11.572 -0.416 -20.778 1.00 82.56 161 PHE A C 1
ATOM 1309 O O . PHE A 1 161 ? 10.921 -1.403 -21.110 1.00 82.56 161 PHE A O 1
ATOM 1316 N N . LYS A 1 162 ? 11.231 0.811 -21.173 1.00 86.75 162 LYS A N 1
ATOM 1317 C CA . LYS A 1 162 ? 10.111 1.118 -22.067 1.00 86.75 162 LYS A CA 1
ATOM 1318 C C . LYS A 1 162 ? 10.296 0.505 -23.455 1.00 86.75 162 LYS A C 1
ATOM 1320 O O . LYS A 1 162 ? 9.321 0.017 -24.024 1.00 86.75 162 LYS A O 1
ATOM 1325 N N . LEU A 1 163 ? 11.516 0.490 -23.998 1.00 84.38 163 LEU A N 1
ATOM 1326 C CA . LEU A 1 163 ? 11.821 -0.199 -25.255 1.00 84.38 163 LEU A CA 1
ATOM 1327 C C . LEU A 1 163 ? 11.619 -1.714 -25.124 1.00 84.38 163 LEU A C 1
ATOM 1329 O O . LEU A 1 163 ? 10.904 -2.300 -25.933 1.00 84.38 163 LEU A O 1
ATOM 1333 N N . VAL A 1 164 ? 12.181 -2.332 -24.082 1.00 77.69 164 VAL A N 1
ATOM 1334 C CA . VAL A 1 164 ? 11.989 -3.763 -23.786 1.00 77.69 164 VAL A CA 1
ATOM 1335 C C . VAL A 1 164 ? 10.500 -4.075 -23.623 1.00 77.69 164 VAL A C 1
ATOM 1337 O O . VAL A 1 164 ? 9.985 -4.993 -24.254 1.00 77.69 164 VAL A O 1
ATOM 1340 N N . TYR A 1 165 ? 9.764 -3.266 -22.865 1.00 84.00 165 TYR A N 1
ATOM 1341 C CA . TYR A 1 165 ? 8.324 -3.431 -22.694 1.00 84.00 165 TYR A CA 1
ATOM 1342 C C . TYR A 1 165 ? 7.546 -3.303 -24.013 1.00 84.00 165 TYR A C 1
ATOM 1344 O O . TYR A 1 165 ? 6.595 -4.045 -24.227 1.00 84.00 165 TYR A O 1
ATOM 1352 N N . ARG A 1 166 ? 7.946 -2.421 -24.939 1.00 84.44 166 ARG A N 1
ATOM 1353 C CA . ARG A 1 166 ? 7.321 -2.338 -26.275 1.00 84.44 166 ARG A CA 1
ATOM 1354 C C . ARG A 1 166 ? 7.570 -3.582 -27.129 1.00 84.44 166 ARG A C 1
ATOM 1356 O O . ARG A 1 166 ? 6.708 -3.921 -27.932 1.00 84.44 166 ARG A O 1
ATOM 1363 N N . LEU A 1 167 ? 8.726 -4.231 -26.975 1.00 78.44 167 LEU A N 1
ATOM 1364 C CA . LEU A 1 167 ? 9.099 -5.424 -27.742 1.00 78.44 167 LEU A CA 1
ATOM 1365 C C . LEU A 1 167 ? 8.472 -6.704 -27.181 1.00 78.44 167 LEU A C 1
ATOM 1367 O O . LEU A 1 167 ? 8.006 -7.540 -27.947 1.00 78.44 167 LEU A O 1
ATOM 1371 N N . PHE A 1 168 ? 8.458 -6.854 -25.856 1.00 78.38 168 PHE A N 1
ATOM 1372 C CA . PHE A 1 168 ? 8.037 -8.092 -25.192 1.00 78.38 168 PHE A CA 1
ATOM 1373 C C . PHE A 1 168 ? 6.636 -8.010 -24.576 1.00 78.38 168 PHE A C 1
ATOM 1375 O O . PHE A 1 168 ? 6.018 -9.041 -24.323 1.00 78.38 168 PHE A O 1
ATOM 1382 N N . GLY A 1 169 ? 6.111 -6.805 -24.362 1.00 86.75 169 GLY A N 1
ATOM 1383 C CA . GLY A 1 169 ? 4.765 -6.568 -23.854 1.00 86.75 169 GLY A CA 1
ATOM 1384 C C . GLY A 1 169 ? 4.563 -6.911 -22.376 1.00 86.75 169 GLY A C 1
ATOM 1385 O O . GLY A 1 169 ? 5.488 -7.011 -21.559 1.00 86.75 169 GLY A O 1
ATOM 1386 N N . ASP A 1 170 ? 3.289 -7.074 -22.042 1.00 89.75 170 ASP A N 1
ATOM 1387 C CA . ASP A 1 170 ? 2.802 -7.440 -20.719 1.00 89.75 170 ASP A CA 1
ATOM 1388 C C . ASP A 1 170 ? 3.096 -8.908 -20.409 1.00 89.75 170 ASP A C 1
ATOM 1390 O O . ASP A 1 170 ? 2.622 -9.794 -21.116 1.00 89.75 170 ASP A O 1
ATOM 1394 N N . ASN A 1 171 ? 3.875 -9.162 -19.358 1.00 88.00 171 ASN A N 1
ATOM 1395 C CA . ASN A 1 171 ? 4.271 -10.502 -18.928 1.00 88.00 171 ASN A CA 1
ATOM 1396 C C . ASN A 1 171 ? 4.359 -10.586 -17.404 1.00 88.00 171 ASN A C 1
ATOM 1398 O O . ASN A 1 171 ? 4.345 -9.571 -16.702 1.00 88.00 171 ASN A O 1
ATOM 1402 N N . GLU A 1 172 ? 4.508 -11.807 -16.902 1.00 86.44 172 GLU A N 1
ATOM 1403 C CA . GLU A 1 172 ? 4.893 -12.064 -15.520 1.00 86.44 172 GLU A CA 1
ATOM 1404 C C . GLU A 1 172 ? 6.300 -11.514 -15.228 1.00 86.44 172 GLU A C 1
ATOM 1406 O O . GLU A 1 172 ? 7.226 -11.666 -16.023 1.00 86.44 172 GLU A O 1
ATOM 1411 N N . PHE A 1 173 ? 6.473 -10.889 -14.066 1.00 79.25 173 PHE A N 1
ATOM 1412 C CA . PHE A 1 173 ? 7.742 -10.366 -13.576 1.00 79.25 173 PHE A CA 1
ATOM 1413 C C . PHE A 1 173 ? 8.038 -10.915 -12.178 1.00 79.25 173 PHE A C 1
ATOM 1415 O O . PHE A 1 173 ? 7.243 -10.737 -11.252 1.00 79.25 173 PHE A O 1
ATOM 1422 N N . LEU A 1 174 ? 9.204 -11.561 -12.042 1.00 68.88 174 LEU A N 1
ATOM 1423 C CA . LEU A 1 174 ? 9.741 -12.119 -10.792 1.00 68.88 174 LEU A CA 1
ATOM 1424 C C . LEU A 1 174 ? 8.718 -12.933 -9.980 1.00 68.88 174 LEU A C 1
ATOM 1426 O O . LEU A 1 174 ? 8.495 -12.682 -8.793 1.00 68.88 174 LEU A O 1
ATOM 1430 N N . SER A 1 175 ? 8.076 -13.911 -10.619 1.00 57.84 175 SER A N 1
ATOM 1431 C CA . SER A 1 175 ? 7.274 -14.902 -9.902 1.00 57.84 175 SER A CA 1
ATOM 1432 C C . SER A 1 175 ? 8.148 -15.928 -9.211 1.00 57.84 175 SER A C 1
ATOM 1434 O O . SER A 1 175 ? 9.194 -16.274 -9.744 1.00 57.84 175 SER A O 1
ATOM 1436 N N . ASN A 1 176 ? 7.710 -16.422 -8.048 1.00 54.31 176 ASN A N 1
ATOM 1437 C CA . ASN A 1 176 ? 8.404 -17.449 -7.266 1.00 54.31 176 ASN A CA 1
ATOM 1438 C C . ASN A 1 176 ? 8.345 -18.819 -7.971 1.00 54.31 176 ASN A C 1
ATOM 1440 O O . ASN A 1 176 ? 7.624 -19.729 -7.559 1.00 54.31 176 ASN A O 1
ATOM 1444 N N . ASN A 1 177 ? 9.044 -18.929 -9.094 1.00 56.94 177 ASN A N 1
ATOM 1445 C CA . ASN A 1 177 ? 9.160 -20.124 -9.911 1.00 56.94 177 ASN A CA 1
ATOM 1446 C C . ASN A 1 177 ? 10.519 -20.802 -9.661 1.00 56.94 177 ASN A C 1
ATOM 1448 O O . ASN A 1 177 ? 11.362 -20.299 -8.918 1.00 56.94 177 ASN A O 1
ATOM 1452 N N . ILE A 1 178 ? 10.734 -21.977 -10.258 1.00 52.34 178 ILE A N 1
ATOM 1453 C CA . ILE A 1 178 ? 11.970 -22.754 -10.059 1.00 52.34 178 ILE A CA 1
ATOM 1454 C C . ILE A 1 178 ? 13.215 -21.917 -10.387 1.00 52.34 178 ILE A C 1
ATOM 1456 O O . ILE A 1 178 ? 14.213 -22.031 -9.688 1.00 52.34 178 ILE A O 1
ATOM 1460 N N . PHE A 1 179 ? 13.150 -21.039 -11.390 1.00 45.88 179 PHE A N 1
ATOM 1461 C CA . PHE A 1 179 ? 14.282 -20.222 -11.821 1.00 45.88 179 PHE A CA 1
ATOM 1462 C C . PHE A 1 179 ? 14.603 -19.088 -10.843 1.00 45.88 179 PHE A C 1
ATOM 1464 O O . PHE A 1 179 ? 15.767 -18.886 -10.508 1.00 45.88 179 PHE A O 1
ATOM 1471 N N . THR A 1 180 ? 13.595 -18.380 -10.323 1.00 56.75 180 THR A N 1
ATOM 1472 C CA . THR A 1 180 ? 13.832 -17.375 -9.276 1.00 56.75 180 THR A CA 1
ATOM 1473 C C . THR A 1 180 ? 14.282 -18.023 -7.978 1.00 56.75 180 THR A C 1
ATOM 1475 O O . THR A 1 180 ? 15.133 -17.456 -7.315 1.00 56.75 180 THR A O 1
ATOM 1478 N N . ARG A 1 181 ? 13.775 -19.218 -7.637 1.00 61.00 181 ARG A N 1
ATOM 1479 C CA . ARG A 1 181 ? 14.266 -19.995 -6.489 1.00 61.00 181 ARG A CA 1
ATOM 1480 C C . ARG A 1 181 ? 15.718 -20.402 -6.671 1.00 61.00 181 ARG A C 1
ATOM 1482 O O . ARG A 1 181 ? 16.487 -20.229 -5.746 1.00 61.00 181 ARG A O 1
ATOM 1489 N N . LEU A 1 182 ? 16.103 -20.849 -7.867 1.00 54.59 182 LEU A N 1
ATOM 1490 C CA . LEU A 1 182 ? 17.493 -21.171 -8.182 1.00 54.59 182 LEU A CA 1
ATOM 1491 C C . LEU A 1 182 ? 18.391 -19.928 -8.083 1.00 54.59 182 LEU A C 1
ATOM 1493 O O . LEU A 1 182 ? 19.478 -20.007 -7.533 1.00 54.59 182 LEU A O 1
ATOM 1497 N N . LEU A 1 183 ? 17.934 -18.772 -8.578 1.00 53.81 183 LEU A N 1
ATOM 1498 C CA . LEU A 1 183 ? 18.644 -17.496 -8.440 1.00 53.81 183 LEU A CA 1
ATOM 1499 C C . LEU A 1 183 ? 18.749 -17.049 -6.983 1.00 53.81 183 LEU A C 1
ATOM 1501 O O . LEU A 1 183 ? 19.812 -16.597 -6.576 1.00 53.81 183 LEU A O 1
ATOM 1505 N N . THR A 1 184 ? 17.679 -17.189 -6.199 1.00 58.44 184 THR A N 1
ATOM 1506 C CA . THR A 1 184 ? 17.704 -16.945 -4.758 1.00 58.44 184 THR A CA 1
ATOM 1507 C C . THR A 1 184 ? 18.691 -17.895 -4.099 1.00 58.44 184 THR A C 1
ATOM 1509 O O . THR A 1 184 ? 19.577 -17.409 -3.423 1.00 58.44 184 THR A O 1
ATOM 1512 N N . ASP A 1 185 ? 18.642 -19.197 -4.372 1.00 60.31 185 ASP A N 1
ATOM 1513 C CA . ASP A 1 185 ? 19.573 -20.198 -3.838 1.00 60.31 185 ASP A CA 1
ATOM 1514 C C . ASP A 1 185 ? 21.033 -19.919 -4.245 1.00 60.31 185 ASP A C 1
ATOM 1516 O O . ASP A 1 185 ? 21.942 -20.182 -3.466 1.00 60.31 185 ASP A O 1
ATOM 1520 N N . ILE A 1 186 ? 21.280 -19.353 -5.433 1.00 54.41 186 ILE A N 1
ATOM 1521 C CA . ILE A 1 186 ? 22.618 -18.956 -5.908 1.00 54.41 186 ILE A CA 1
ATOM 1522 C C . ILE A 1 186 ? 23.098 -17.663 -5.233 1.00 54.41 186 ILE A C 1
ATOM 1524 O O . ILE A 1 186 ? 24.248 -17.586 -4.811 1.00 54.41 186 ILE A O 1
ATOM 1528 N N . ILE A 1 187 ? 22.242 -16.640 -5.136 1.00 56.53 187 ILE A N 1
ATOM 1529 C CA . ILE A 1 187 ? 22.571 -15.348 -4.506 1.00 56.53 187 ILE A CA 1
ATOM 1530 C C . ILE A 1 187 ? 22.733 -15.520 -2.995 1.00 56.53 187 ILE A C 1
ATOM 1532 O O . ILE A 1 187 ? 23.578 -14.871 -2.383 1.00 56.53 187 ILE A O 1
ATOM 1536 N N . CYS A 1 188 ? 21.926 -16.393 -2.400 1.00 56.31 188 CYS A N 1
ATOM 1537 C CA . CYS A 1 188 ? 21.884 -16.605 -0.969 1.00 56.31 188 CYS A CA 1
ATOM 1538 C C . CYS A 1 188 ? 22.742 -17.742 -0.453 1.00 56.31 188 CYS A C 1
ATOM 1540 O O . CYS A 1 188 ? 23.046 -17.751 0.737 1.00 56.31 188 CYS A O 1
ATOM 1542 N N . ASP A 1 189 ? 23.169 -18.670 -1.307 1.00 55.53 189 ASP A N 1
ATOM 1543 C CA . ASP A 1 189 ? 23.676 -19.977 -0.888 1.00 55.53 189 ASP A CA 1
ATOM 1544 C C . ASP A 1 189 ? 22.681 -20.709 0.052 1.00 55.53 189 ASP A C 1
ATOM 1546 O O . ASP A 1 189 ? 21.719 -20.150 0.580 1.00 55.53 189 ASP A O 1
ATOM 1550 N N . LYS A 1 190 ? 22.881 -22.001 0.309 1.00 52.38 190 LYS A N 1
ATOM 1551 C CA . LYS A 1 190 ? 22.050 -22.761 1.266 1.00 52.38 190 LYS A CA 1
ATOM 1552 C C . LYS A 1 190 ? 22.337 -22.407 2.733 1.00 52.38 190 LYS A C 1
ATOM 1554 O O . LYS A 1 190 ? 21.812 -23.066 3.633 1.00 52.38 190 LYS A O 1
ATOM 1559 N N . SER A 1 191 ? 23.196 -21.420 2.993 1.00 47.38 191 SER A N 1
ATOM 1560 C CA . SER A 1 191 ? 23.676 -21.094 4.332 1.00 47.38 191 SER A CA 1
ATOM 1561 C C . SER A 1 191 ? 22.805 -20.018 4.992 1.00 47.38 191 SER A C 1
ATOM 1563 O O . SER A 1 191 ? 22.563 -18.933 4.462 1.00 47.38 191 SER A O 1
ATOM 1565 N N . VAL A 1 192 ? 22.307 -20.332 6.188 1.00 47.81 192 VAL A N 1
ATOM 1566 C CA . VAL A 1 192 ? 21.727 -19.336 7.092 1.00 47.81 192 VAL A CA 1
ATOM 1567 C C . VAL A 1 192 ? 22.889 -18.438 7.535 1.00 47.81 192 VAL A C 1
ATOM 1569 O O . VAL A 1 192 ? 23.831 -18.954 8.132 1.00 47.81 192 VAL A O 1
ATOM 1572 N N . ASN A 1 193 ? 22.819 -17.131 7.239 1.00 52.66 193 ASN A N 1
ATOM 1573 C CA . ASN A 1 193 ? 23.855 -16.090 7.443 1.00 52.66 193 ASN A CA 1
ATOM 1574 C C . ASN A 1 193 ? 24.790 -15.788 6.249 1.00 52.66 193 ASN A C 1
ATOM 1576 O O . ASN A 1 193 ? 25.951 -15.436 6.460 1.00 52.66 193 ASN A O 1
ATOM 1580 N N . ASN A 1 194 ? 24.319 -15.870 4.999 1.00 61.66 194 ASN A N 1
ATOM 1581 C CA . ASN A 1 194 ? 25.095 -15.359 3.864 1.00 61.66 194 ASN A CA 1
ATOM 1582 C C . ASN A 1 194 ? 24.984 -13.819 3.739 1.00 61.66 194 ASN A C 1
ATOM 1584 O O . ASN A 1 194 ? 23.879 -13.310 3.508 1.00 61.66 194 ASN A O 1
ATOM 1588 N N . PRO A 1 195 ? 26.105 -13.068 3.793 1.00 61.66 195 PRO A N 1
ATOM 1589 C CA . PRO A 1 195 ? 26.113 -11.616 3.602 1.00 61.66 195 PRO A CA 1
ATOM 1590 C C . PRO A 1 195 ? 25.494 -11.163 2.272 1.00 61.66 195 PRO A C 1
ATOM 1592 O O . PRO A 1 195 ? 24.961 -10.062 2.179 1.00 61.66 195 PRO A O 1
ATOM 1595 N N . LEU A 1 196 ? 25.532 -11.999 1.229 1.00 60.75 196 LEU A N 1
ATOM 1596 C CA . LEU A 1 196 ? 24.975 -11.680 -0.088 1.00 60.75 196 LEU A CA 1
ATOM 1597 C C . LEU A 1 196 ? 23.435 -11.609 -0.086 1.00 60.75 196 LEU A C 1
ATOM 1599 O O . LEU A 1 196 ? 22.877 -10.742 -0.762 1.00 60.75 196 LEU A O 1
ATOM 1603 N N . CYS A 1 197 ? 22.748 -12.431 0.720 1.00 64.56 197 CYS A N 1
ATOM 1604 C CA . CYS A 1 197 ? 21.293 -12.325 0.915 1.00 64.56 197 CYS A CA 1
ATOM 1605 C C . CYS A 1 197 ? 20.903 -11.000 1.552 1.00 64.56 197 CYS A C 1
ATOM 1607 O O . CYS A 1 197 ? 19.978 -10.318 1.109 1.00 64.56 197 CYS A O 1
ATOM 1609 N N . GLU A 1 198 ? 21.600 -10.680 2.640 1.00 65.19 198 GLU A N 1
ATOM 1610 C CA . GLU A 1 198 ? 21.377 -9.475 3.418 1.00 65.19 198 GLU A CA 1
ATOM 1611 C C . GLU A 1 198 ? 21.621 -8.254 2.537 1.00 65.19 198 GLU A C 1
ATOM 1613 O O . GLU A 1 198 ? 20.764 -7.380 2.444 1.00 65.19 198 GLU A O 1
ATOM 1618 N N . ASN A 1 199 ? 22.711 -8.260 1.768 1.00 67.56 199 ASN A N 1
ATOM 1619 C CA . ASN A 1 199 ? 23.015 -7.212 0.803 1.00 67.56 199 ASN A CA 1
ATOM 1620 C C . ASN A 1 199 ? 21.919 -7.044 -0.261 1.00 67.56 199 ASN A C 1
ATOM 1622 O O . ASN A 1 199 ? 21.603 -5.909 -0.610 1.00 67.56 199 ASN A O 1
ATOM 1626 N N . PHE A 1 200 ? 21.296 -8.122 -0.756 1.00 69.06 200 PHE A N 1
ATOM 1627 C CA . PHE A 1 200 ? 20.179 -8.005 -1.701 1.00 69.06 200 PHE A CA 1
ATOM 1628 C C . PHE A 1 200 ? 18.941 -7.375 -1.048 1.00 69.06 200 PHE A C 1
ATOM 1630 O O . PHE A 1 200 ? 18.398 -6.409 -1.590 1.00 69.06 200 PHE A O 1
ATOM 1637 N N . ILE A 1 201 ? 18.531 -7.854 0.132 1.00 70.31 201 ILE A N 1
ATOM 1638 C CA . ILE A 1 201 ? 17.398 -7.287 0.882 1.00 70.31 201 ILE A CA 1
ATOM 1639 C C . ILE A 1 201 ? 17.641 -5.800 1.174 1.00 70.31 201 ILE A C 1
ATOM 1641 O O . ILE A 1 201 ? 16.776 -4.969 0.901 1.00 70.31 201 ILE A O 1
ATOM 1645 N N . PHE A 1 202 ? 18.828 -5.445 1.665 1.00 74.75 202 PHE A N 1
ATOM 1646 C CA . PHE A 1 202 ? 19.187 -4.068 2.000 1.00 74.75 202 PHE A CA 1
ATOM 1647 C C . PHE A 1 202 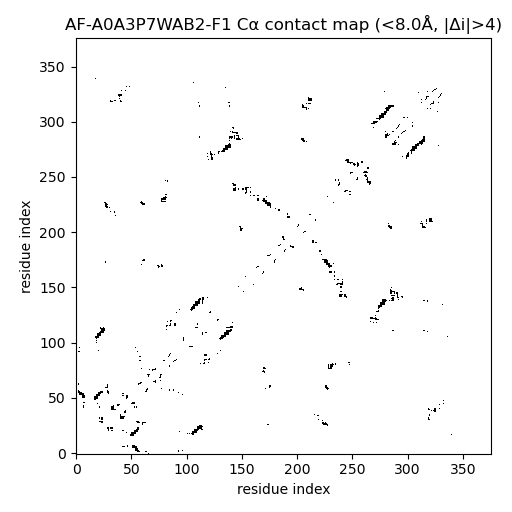? 19.360 -3.179 0.760 1.00 74.75 202 PHE A C 1
ATOM 1649 O O . PHE A 1 202 ? 19.020 -1.999 0.804 1.00 74.75 202 PHE A O 1
ATOM 1656 N N . SER A 1 203 ? 19.782 -3.733 -0.384 1.00 74.62 203 SER A N 1
ATOM 1657 C CA . SER A 1 203 ? 19.862 -2.981 -1.649 1.00 74.62 203 SER A CA 1
ATOM 1658 C C . SER A 1 203 ? 18.502 -2.500 -2.154 1.00 74.62 203 SER A C 1
ATOM 1660 O O . SER A 1 203 ? 18.422 -1.494 -2.866 1.00 74.62 203 SER A O 1
ATOM 1662 N N . VAL A 1 204 ? 17.437 -3.215 -1.787 1.00 78.56 204 VAL A N 1
ATOM 1663 C CA . VAL A 1 204 ? 16.063 -2.824 -2.077 1.00 78.56 204 VAL A CA 1
ATOM 1664 C C . VAL A 1 204 ? 15.541 -1.951 -0.945 1.00 78.56 204 VAL A C 1
ATOM 1666 O O . VAL A 1 204 ? 15.118 -0.838 -1.200 1.00 78.56 204 VAL A O 1
ATOM 1669 N N . SER A 1 205 ? 15.606 -2.404 0.303 1.00 83.25 205 SER A N 1
ATOM 1670 C CA . SER A 1 205 ? 14.807 -1.825 1.387 1.00 83.25 205 SER A CA 1
ATOM 1671 C C . SER A 1 205 ? 15.440 -0.642 2.119 1.00 83.25 205 SER A C 1
ATOM 1673 O O . SER A 1 205 ? 14.710 0.185 2.666 1.00 83.25 205 SER A O 1
ATOM 1675 N N . GLY A 1 206 ? 16.768 -0.553 2.172 1.00 88.31 206 GLY A N 1
ATOM 1676 C CA . GLY A 1 206 ? 17.467 0.419 3.010 1.00 88.31 206 GLY A CA 1
ATOM 1677 C C . GLY A 1 206 ? 18.631 -0.174 3.796 1.00 88.31 206 GLY A C 1
ATOM 1678 O O . GLY A 1 206 ? 18.860 -1.383 3.741 1.00 88.31 206 GLY A O 1
ATOM 1679 N N . PRO A 1 207 ? 19.368 0.658 4.552 1.00 88.25 207 PRO A N 1
ATOM 1680 C CA . PRO A 1 207 ? 20.521 0.217 5.320 1.00 88.25 207 PRO A CA 1
ATOM 1681 C C . PRO A 1 207 ? 20.124 -0.837 6.359 1.00 88.25 207 PRO A C 1
ATOM 1683 O O . PRO A 1 207 ? 18.976 -0.879 6.822 1.00 88.25 207 PRO A O 1
ATOM 1686 N N . ASN A 1 208 ? 21.094 -1.659 6.766 1.00 84.62 208 ASN A N 1
ATOM 1687 C CA . ASN A 1 208 ? 20.891 -2.570 7.884 1.00 84.62 208 ASN A CA 1
ATOM 1688 C C . ASN A 1 208 ? 20.576 -1.763 9.152 1.00 84.62 208 ASN A C 1
ATOM 1690 O O . ASN A 1 208 ? 21.365 -0.929 9.593 1.00 84.62 208 ASN A O 1
ATOM 1694 N N . SER A 1 209 ? 19.407 -2.025 9.719 1.00 85.50 209 SER A N 1
ATOM 1695 C CA . SER A 1 209 ? 18.878 -1.398 10.929 1.00 85.50 209 SER A CA 1
ATOM 1696 C C . SER A 1 209 ? 19.077 -2.255 12.184 1.00 85.50 209 SER A C 1
ATOM 1698 O O . SER A 1 209 ? 18.637 -1.876 13.266 1.00 85.50 209 SER A O 1
ATOM 1700 N N . ASN A 1 210 ? 19.692 -3.437 12.048 1.00 87.12 210 ASN A N 1
ATOM 1701 C CA . ASN A 1 210 ? 19.790 -4.477 13.077 1.00 87.12 210 ASN A CA 1
ATOM 1702 C C . ASN A 1 210 ? 18.426 -4.944 13.622 1.00 87.12 210 ASN A C 1
ATOM 1704 O O . ASN A 1 210 ? 18.337 -5.446 14.741 1.00 87.12 210 ASN A O 1
ATOM 1708 N N . GLN A 1 211 ? 17.352 -4.789 12.839 1.00 89.75 211 GLN A N 1
ATOM 1709 C CA . GLN A 1 211 ? 15.998 -5.163 13.255 1.00 89.75 211 GLN A CA 1
ATOM 1710 C C . GLN A 1 211 ? 15.513 -6.494 12.681 1.00 89.75 211 GLN A C 1
ATOM 1712 O O . GLN A 1 211 ? 14.443 -6.959 13.061 1.00 89.75 211 GLN A O 1
ATOM 1717 N N . PHE A 1 212 ? 16.261 -7.126 11.784 1.00 84.69 212 PHE A N 1
ATOM 1718 C CA . PHE A 1 212 ? 15.879 -8.418 11.229 1.00 84.69 212 PHE A CA 1
ATOM 1719 C C . PHE A 1 212 ? 16.239 -9.565 12.173 1.00 84.69 212 PHE A C 1
ATOM 1721 O O . PHE A 1 212 ? 17.346 -9.635 12.702 1.00 84.69 212 PHE A O 1
ATOM 1728 N N . ASN A 1 213 ? 15.337 -10.539 12.305 1.00 86.88 213 ASN A N 1
ATOM 1729 C CA . ASN A 1 213 ? 15.714 -11.856 12.809 1.00 86.88 213 ASN A CA 1
ATOM 1730 C C . ASN A 1 213 ? 16.461 -12.621 11.702 1.00 86.88 213 ASN A C 1
ATOM 1732 O O . ASN A 1 213 ? 15.826 -13.170 10.797 1.00 86.88 213 ASN A O 1
ATOM 1736 N N . SER A 1 214 ? 17.794 -12.652 11.774 1.00 82.56 214 SER A N 1
ATOM 1737 C CA . SER A 1 214 ? 18.660 -13.284 10.765 1.00 82.56 214 SER A CA 1
ATOM 1738 C C . SER A 1 214 ? 18.325 -14.759 10.529 1.00 82.56 214 SER A C 1
ATOM 1740 O O . SER A 1 214 ? 18.298 -15.222 9.390 1.00 82.56 214 SER A O 1
ATOM 1742 N N . SER A 1 215 ? 17.915 -15.481 11.579 1.00 85.56 215 SER A N 1
ATOM 1743 C CA . SER A 1 215 ? 17.499 -16.889 11.483 1.00 85.56 215 SER A CA 1
ATOM 1744 C C . SER A 1 215 ? 16.216 -17.100 10.664 1.00 85.56 215 SER A C 1
ATOM 1746 O O . SER A 1 215 ? 15.881 -18.235 10.331 1.00 85.56 215 SER A O 1
ATOM 1748 N N . ARG A 1 216 ? 15.477 -16.032 10.331 1.00 87.12 216 ARG A N 1
ATOM 1749 C CA . ARG A 1 216 ? 14.245 -16.082 9.526 1.00 87.12 216 ARG A CA 1
ATOM 1750 C C . ARG A 1 216 ? 14.400 -15.516 8.115 1.00 87.12 216 ARG A C 1
ATOM 1752 O O . ARG A 1 216 ? 13.442 -15.589 7.351 1.00 87.12 216 ARG A O 1
ATOM 1759 N N . ILE A 1 217 ? 15.583 -15.032 7.726 1.00 81.88 217 ILE A N 1
ATOM 1760 C CA . ILE A 1 217 ? 15.829 -14.496 6.374 1.00 81.88 217 ILE A CA 1
ATOM 1761 C C . ILE A 1 217 ? 15.432 -15.504 5.288 1.00 81.88 217 ILE A C 1
ATOM 1763 O O . ILE A 1 217 ? 14.734 -15.142 4.341 1.00 81.88 217 ILE A O 1
ATOM 1767 N N . GLY A 1 218 ? 15.776 -16.784 5.469 1.00 79.44 218 GLY A N 1
ATOM 1768 C CA . GLY A 1 218 ? 15.381 -17.847 4.540 1.00 79.44 218 GLY A CA 1
ATOM 1769 C C . GLY A 1 218 ? 13.861 -17.980 4.376 1.00 79.44 218 GLY A C 1
ATOM 1770 O O . GLY A 1 218 ? 13.380 -18.225 3.275 1.00 79.44 218 GLY A O 1
ATOM 1771 N N . ILE A 1 219 ? 13.082 -17.737 5.438 1.00 85.31 219 ILE A N 1
ATOM 1772 C CA . ILE A 1 219 ? 11.612 -17.748 5.382 1.00 85.31 219 ILE A CA 1
ATOM 1773 C C . ILE A 1 219 ? 11.103 -16.544 4.582 1.00 85.31 219 ILE A C 1
ATOM 1775 O O . ILE A 1 219 ? 10.209 -16.694 3.751 1.00 85.31 219 ILE A O 1
ATOM 1779 N N . TYR A 1 220 ? 11.674 -15.355 4.789 1.00 85.94 220 TYR A N 1
ATOM 1780 C CA . TYR A 1 220 ? 11.272 -14.155 4.048 1.00 85.94 220 TYR A CA 1
ATOM 1781 C C . TYR A 1 220 ? 11.488 -14.323 2.544 1.00 85.94 220 TYR A C 1
ATOM 1783 O O . TYR A 1 220 ? 10.582 -14.037 1.760 1.00 85.94 220 TYR A O 1
ATOM 1791 N N . LEU A 1 221 ? 12.647 -14.852 2.153 1.00 80.06 221 LEU A N 1
ATOM 1792 C CA . LEU A 1 221 ? 13.023 -15.060 0.754 1.00 80.06 221 LEU A CA 1
ATOM 1793 C C . LEU A 1 221 ? 12.300 -16.246 0.105 1.00 80.06 221 LEU A C 1
ATOM 1795 O O . LEU A 1 221 ? 11.969 -16.201 -1.075 1.00 80.06 221 LEU A O 1
ATOM 1799 N N . ALA A 1 222 ? 11.954 -17.284 0.870 1.00 81.31 222 ALA A N 1
ATOM 1800 C CA . ALA A 1 222 ? 11.152 -18.390 0.347 1.00 81.31 222 ALA A CA 1
ATOM 1801 C C . ALA A 1 222 ? 9.748 -17.944 -0.100 1.00 81.31 222 ALA A C 1
ATOM 1803 O O . ALA A 1 222 ? 9.146 -18.578 -0.970 1.00 81.31 222 ALA A O 1
ATOM 1804 N N . HIS A 1 223 ? 9.225 -16.855 0.473 1.00 83.88 223 HIS A N 1
ATOM 1805 C CA . HIS A 1 223 ? 7.904 -16.313 0.158 1.00 83.88 223 HIS A CA 1
ATOM 1806 C C . HIS A 1 223 ? 7.922 -15.064 -0.737 1.00 83.88 223 HIS A C 1
ATOM 1808 O O . HIS A 1 223 ? 6.866 -14.714 -1.266 1.00 83.88 223 HIS A O 1
ATOM 1814 N N . ASN A 1 224 ? 9.072 -14.406 -0.926 1.00 81.94 224 ASN A N 1
ATOM 1815 C CA . ASN A 1 224 ? 9.191 -13.152 -1.675 1.00 81.94 224 ASN A CA 1
ATOM 1816 C C . ASN A 1 224 ? 10.454 -13.171 -2.564 1.00 81.94 224 ASN A C 1
ATOM 1818 O O . ASN A 1 224 ? 11.519 -13.524 -2.064 1.00 81.94 224 ASN A O 1
ATOM 1822 N N . PRO A 1 225 ? 10.387 -12.746 -3.840 1.00 83.94 225 PRO A N 1
ATOM 1823 C CA . PRO A 1 225 ? 9.249 -12.120 -4.512 1.00 83.94 225 PRO A CA 1
ATOM 1824 C C . PRO A 1 225 ? 8.163 -13.128 -4.912 1.00 83.94 225 PRO A C 1
ATOM 1826 O O . PRO A 1 225 ? 8.432 -14.301 -5.142 1.00 83.94 225 PRO A O 1
ATOM 1829 N N . ALA A 1 226 ? 6.920 -12.667 -4.998 1.00 84.56 226 ALA A N 1
ATOM 1830 C CA . ALA A 1 226 ? 5.736 -13.494 -5.218 1.00 84.56 226 ALA A CA 1
ATOM 1831 C C . ALA A 1 226 ? 5.051 -13.289 -6.578 1.00 84.56 226 ALA A C 1
ATOM 1833 O O . ALA A 1 226 ? 4.002 -13.890 -6.823 1.00 84.56 226 ALA A O 1
ATOM 1834 N N . GLY A 1 227 ? 5.644 -12.477 -7.456 1.00 85.94 227 GLY A N 1
ATOM 1835 C CA . GLY A 1 227 ? 5.131 -12.164 -8.790 1.00 85.94 227 GLY A CA 1
ATOM 1836 C C . GLY A 1 227 ? 4.331 -10.862 -8.873 1.00 85.94 227 GLY A C 1
ATOM 1837 O O . GLY A 1 227 ? 3.570 -10.500 -7.976 1.00 85.94 227 GLY A O 1
ATOM 1838 N N . THR A 1 228 ? 4.522 -10.152 -9.984 1.00 93.38 228 THR A N 1
ATOM 1839 C CA . THR A 1 228 ? 3.748 -8.984 -10.440 1.00 93.38 228 THR A CA 1
ATOM 1840 C C . THR A 1 228 ? 3.783 -8.940 -11.973 1.00 93.38 228 THR A C 1
ATOM 1842 O O . THR A 1 228 ? 4.464 -9.752 -12.588 1.00 93.38 228 THR A O 1
ATOM 1845 N N . SER A 1 229 ? 3.087 -8.012 -12.628 1.00 95.06 229 SER A N 1
ATOM 1846 C CA . SER A 1 229 ? 3.249 -7.782 -14.071 1.00 95.06 229 SER A CA 1
ATOM 1847 C C . SER A 1 229 ? 4.450 -6.884 -14.403 1.00 95.06 229 SER A C 1
ATOM 1849 O O . SER A 1 229 ? 4.804 -5.976 -13.642 1.00 95.06 229 SER A O 1
ATOM 1851 N N . SER A 1 230 ? 5.020 -7.063 -15.598 1.00 92.56 230 SER A N 1
ATOM 1852 C CA . SER A 1 230 ? 5.999 -6.141 -16.190 1.00 92.56 230 SER A CA 1
ATOM 1853 C C . SER A 1 230 ? 5.436 -4.722 -16.338 1.00 92.56 230 SER A C 1
ATOM 1855 O O . SER A 1 230 ? 6.159 -3.752 -16.115 1.00 92.56 230 SER A O 1
ATOM 1857 N N . ARG A 1 231 ? 4.132 -4.580 -16.622 1.00 95.50 231 ARG A N 1
ATOM 1858 C CA . ARG A 1 231 ? 3.443 -3.281 -16.650 1.00 95.50 231 ARG A CA 1
ATOM 1859 C C . ARG A 1 231 ? 3.433 -2.596 -15.295 1.00 95.50 231 ARG A C 1
ATOM 1861 O O . ARG A 1 231 ? 3.653 -1.391 -15.245 1.00 95.50 231 ARG A O 1
ATOM 1868 N N . ASN A 1 232 ? 3.227 -3.331 -14.201 1.00 97.19 232 ASN A N 1
ATOM 1869 C CA . ASN A 1 232 ? 3.315 -2.741 -12.870 1.00 97.19 232 ASN A CA 1
ATOM 1870 C C . ASN A 1 232 ? 4.724 -2.192 -12.620 1.00 97.19 232 ASN A C 1
ATOM 1872 O O . ASN A 1 232 ? 4.866 -1.050 -12.201 1.00 97.19 232 ASN A O 1
ATOM 1876 N N . MET A 1 233 ? 5.766 -2.950 -12.975 1.00 94.00 233 MET A N 1
ATOM 1877 C CA . MET A 1 233 ? 7.148 -2.471 -12.862 1.00 94.00 233 MET A CA 1
ATOM 1878 C C . MET A 1 233 ? 7.424 -1.250 -13.740 1.00 94.00 233 MET A C 1
ATOM 1880 O O . MET A 1 233 ? 8.103 -0.325 -13.297 1.00 94.00 233 MET A O 1
ATOM 1884 N N . LEU A 1 234 ? 6.890 -1.208 -14.965 1.00 94.69 234 LEU A N 1
ATOM 1885 C CA . LEU A 1 234 ? 7.004 -0.028 -15.822 1.00 94.69 234 LEU A CA 1
ATOM 1886 C C . LEU A 1 234 ? 6.282 1.173 -15.203 1.00 94.69 234 LEU A C 1
ATOM 1888 O O . LEU A 1 234 ? 6.783 2.289 -15.286 1.00 94.69 234 LEU A O 1
ATOM 1892 N N . HIS A 1 235 ? 5.155 0.952 -14.527 1.00 97.38 235 HIS A N 1
ATOM 1893 C CA . HIS A 1 235 ? 4.453 2.004 -13.802 1.00 97.38 235 HIS A CA 1
ATOM 1894 C C . HIS A 1 235 ? 5.302 2.554 -12.639 1.00 97.38 235 HIS A C 1
ATOM 1896 O O . HIS A 1 235 ? 5.415 3.767 -12.486 1.00 97.38 235 HIS A O 1
ATOM 1902 N N . PHE A 1 236 ? 5.998 1.699 -11.882 1.00 96.75 236 PHE A N 1
ATOM 1903 C CA . PHE A 1 236 ? 6.992 2.159 -10.899 1.00 96.75 236 PHE A CA 1
ATOM 1904 C C . PHE A 1 236 ? 8.129 2.952 -11.552 1.00 96.75 236 PHE A C 1
ATOM 1906 O O . PHE A 1 236 ? 8.488 4.021 -11.064 1.00 96.75 236 PHE A O 1
ATOM 1913 N N . ALA A 1 237 ? 8.661 2.490 -12.687 1.00 95.44 237 ALA A N 1
ATOM 1914 C CA . ALA A 1 237 ? 9.687 3.227 -13.424 1.00 95.44 237 ALA A CA 1
ATOM 1915 C C . ALA A 1 237 ? 9.192 4.617 -13.872 1.00 95.44 237 ALA A C 1
ATOM 1917 O O . ALA A 1 237 ? 9.932 5.593 -13.758 1.00 95.44 237 ALA A O 1
ATOM 1918 N N . GLN A 1 238 ? 7.927 4.737 -14.297 1.00 96.38 238 GLN A N 1
ATOM 1919 C CA . GLN A 1 238 ? 7.288 6.024 -14.601 1.00 96.38 238 GLN A CA 1
ATOM 1920 C C . GLN A 1 238 ? 7.213 6.928 -13.369 1.00 96.38 238 GLN A C 1
ATOM 1922 O O . GLN A 1 238 ? 7.505 8.118 -13.481 1.00 96.38 238 GLN A O 1
ATOM 1927 N N . MET A 1 239 ? 6.863 6.393 -12.197 1.00 97.38 239 MET A N 1
ATOM 1928 C CA . MET A 1 239 ? 6.804 7.173 -10.955 1.00 97.38 239 MET A CA 1
ATOM 1929 C C . MET A 1 239 ? 8.178 7.719 -10.557 1.00 97.38 239 MET A C 1
ATOM 1931 O O . MET A 1 239 ? 8.279 8.894 -10.208 1.00 97.38 239 MET A O 1
ATOM 1935 N N . VAL A 1 240 ? 9.235 6.907 -10.665 1.00 96.69 240 VAL A N 1
ATOM 1936 C CA . VAL A 1 240 ? 10.615 7.338 -10.374 1.00 96.69 240 VAL A CA 1
ATOM 1937 C C . VAL A 1 240 ? 11.096 8.368 -11.398 1.00 96.69 240 VAL A C 1
ATOM 1939 O O . VAL A 1 240 ? 11.639 9.408 -11.032 1.00 96.69 240 VAL A O 1
ATOM 1942 N N . HIS A 1 241 ? 10.871 8.108 -12.688 1.00 95.94 241 HIS A N 1
ATOM 1943 C CA . HIS A 1 241 ? 11.318 8.983 -13.771 1.00 95.94 241 HIS A CA 1
ATOM 1944 C C . HIS A 1 241 ? 10.604 10.340 -13.757 1.00 95.94 241 HIS A C 1
ATOM 1946 O O . HIS A 1 241 ? 11.236 11.391 -13.845 1.00 95.94 241 HIS A O 1
ATOM 1952 N N . THR A 1 242 ? 9.276 10.324 -13.639 1.00 95.50 242 THR A N 1
ATOM 1953 C CA . THR A 1 242 ? 8.460 11.542 -13.708 1.00 95.50 242 THR A CA 1
ATOM 1954 C C . THR A 1 242 ? 8.323 12.250 -12.369 1.00 95.50 242 THR A C 1
ATOM 1956 O O . THR A 1 242 ? 7.916 13.408 -12.358 1.00 95.50 242 THR A O 1
ATOM 1959 N N . LYS A 1 243 ? 8.655 11.579 -11.256 1.00 96.25 243 LYS A N 1
ATOM 1960 C CA . LYS A 1 243 ? 8.479 12.075 -9.883 1.00 96.25 243 LYS A CA 1
ATOM 1961 C C . LYS A 1 243 ? 7.019 12.403 -9.557 1.00 96.25 243 LYS A C 1
ATOM 1963 O O . LYS A 1 243 ? 6.731 13.329 -8.802 1.00 96.25 243 LYS A O 1
ATOM 1968 N N . ARG A 1 244 ? 6.077 11.668 -10.155 1.00 96.12 244 ARG A N 1
ATOM 1969 C CA . ARG A 1 244 ? 4.632 11.897 -10.018 1.00 96.12 244 ARG A CA 1
ATOM 1970 C C . ARG A 1 244 ? 3.896 10.636 -9.596 1.00 96.12 244 ARG A C 1
ATOM 1972 O O . ARG A 1 244 ? 4.259 9.532 -9.991 1.00 96.12 244 ARG A O 1
ATOM 1979 N N . MET A 1 245 ? 2.821 10.837 -8.838 1.00 97.00 245 MET A N 1
ATOM 1980 C CA . MET A 1 245 ? 1.812 9.816 -8.578 1.00 97.00 245 MET A CA 1
ATOM 1981 C C . MET A 1 245 ? 0.696 10.008 -9.605 1.00 97.00 245 MET A C 1
ATOM 1983 O O . MET A 1 245 ? -0.233 10.789 -9.397 1.00 97.00 245 MET A O 1
ATOM 1987 N N . ALA A 1 246 ? 0.831 9.343 -10.748 1.00 97.75 246 ALA A N 1
ATOM 1988 C CA . ALA A 1 246 ? -0.085 9.467 -11.876 1.00 97.75 246 ALA A CA 1
ATOM 1989 C C . ALA A 1 246 ? -0.603 8.103 -12.317 1.00 97.75 246 ALA A C 1
ATOM 1991 O O . ALA A 1 246 ? -0.092 7.074 -11.895 1.00 97.75 246 ALA A O 1
ATOM 1992 N N . SER A 1 247 ? -1.657 8.113 -13.126 1.00 98.00 247 SER A N 1
ATOM 1993 C CA . SER A 1 247 ? -2.171 6.913 -13.797 1.00 98.00 247 SER A CA 1
ATOM 1994 C C . SER A 1 247 ? -1.136 6.371 -14.799 1.00 98.00 247 SER A C 1
ATOM 1996 O O . SER A 1 247 ? -0.199 7.085 -15.163 1.00 98.00 247 SER A O 1
ATOM 1998 N N . PHE A 1 248 ? -1.282 5.126 -15.256 1.00 97.56 248 PHE A N 1
ATOM 1999 C CA . PHE A 1 248 ? -0.257 4.497 -16.094 1.00 97.56 248 PHE A CA 1
ATOM 2000 C C . PHE A 1 248 ? -0.108 5.222 -17.440 1.00 97.56 248 PHE A C 1
ATOM 2002 O O . PHE A 1 248 ? -1.069 5.329 -18.200 1.00 97.56 248 PHE A O 1
ATOM 2009 N N . ASP A 1 249 ? 1.096 5.693 -17.781 1.00 96.56 249 ASP A N 1
ATOM 2010 C CA . ASP A 1 249 ? 1.322 6.368 -19.063 1.00 96.56 249 ASP A CA 1
ATOM 2011 C C . ASP A 1 249 ? 1.350 5.348 -20.212 1.00 96.56 249 ASP A C 1
ATOM 2013 O O . ASP A 1 249 ? 2.284 4.552 -20.355 1.00 96.56 249 ASP A O 1
ATOM 2017 N N . ARG A 1 250 ? 0.320 5.397 -21.060 1.00 94.31 250 ARG A N 1
ATOM 2018 C CA . ARG A 1 250 ? 0.129 4.536 -22.239 1.00 94.31 250 ARG A CA 1
ATOM 2019 C C . ARG A 1 250 ? 0.660 5.184 -23.524 1.00 94.31 250 ARG A C 1
ATOM 2021 O O . ARG A 1 250 ? 0.417 4.676 -24.620 1.00 94.31 250 ARG A O 1
ATOM 2028 N N . GLY A 1 251 ? 1.366 6.308 -23.410 1.00 93.62 251 GLY A N 1
ATOM 2029 C CA . GLY A 1 251 ? 1.730 7.188 -24.515 1.00 93.62 251 GLY A CA 1
ATOM 2030 C C . GLY A 1 251 ? 0.557 8.064 -24.981 1.00 93.62 251 GLY A C 1
ATOM 2031 O O . GLY A 1 251 ? -0.595 7.776 -24.659 1.00 93.62 251 GLY A O 1
ATOM 2032 N N . PRO A 1 252 ? 0.803 9.121 -25.780 1.00 94.75 252 PRO A N 1
ATOM 2033 C CA . PRO A 1 252 ? -0.202 10.153 -26.064 1.00 94.75 252 PRO A CA 1
ATOM 2034 C C . PRO A 1 252 ? -1.522 9.635 -26.646 1.00 94.75 252 PRO A C 1
ATOM 2036 O O . PRO A 1 252 ? -2.599 10.090 -26.265 1.00 94.75 252 PRO A O 1
ATOM 2039 N N . GLU A 1 253 ? -1.462 8.669 -27.564 1.00 95.44 253 GLU A N 1
ATOM 2040 C CA . GLU A 1 253 ? -2.665 8.054 -28.131 1.00 95.44 253 GLU A CA 1
ATOM 2041 C C . GLU A 1 253 ? -3.371 7.122 -27.151 1.00 95.44 253 GLU A C 1
ATOM 2043 O O . GLU A 1 253 ? -4.598 7.144 -27.073 1.00 95.44 253 GLU A O 1
ATOM 2048 N N . GLY A 1 254 ? -2.614 6.312 -26.406 1.00 94.81 254 GLY A N 1
ATOM 2049 C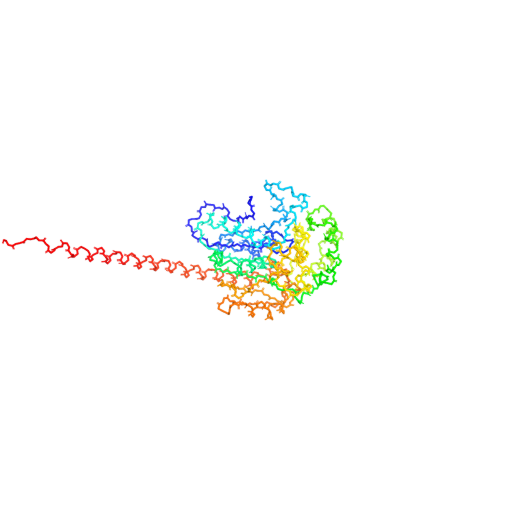 CA . GLY A 1 254 ? -3.166 5.420 -25.390 1.00 94.81 254 GLY A CA 1
ATOM 2050 C C . GLY A 1 254 ? -3.864 6.207 -24.286 1.00 94.81 254 GLY A C 1
ATOM 2051 O O . GLY A 1 254 ? -4.996 5.889 -23.933 1.00 94.81 254 GLY A O 1
ATOM 2052 N N . ASN A 1 255 ? -3.238 7.288 -23.823 1.00 97.31 255 ASN A N 1
ATOM 2053 C CA . ASN A 1 255 ? -3.803 8.195 -22.830 1.00 97.31 255 ASN A CA 1
ATOM 2054 C C . ASN A 1 255 ? -5.077 8.867 -23.348 1.00 97.31 255 ASN A C 1
ATOM 2056 O O . ASN A 1 255 ? -6.060 8.923 -22.621 1.00 97.31 255 ASN A O 1
ATOM 2060 N N . ARG A 1 256 ? -5.129 9.305 -24.617 1.00 97.00 256 ARG A N 1
ATOM 2061 C CA . ARG A 1 256 ? -6.370 9.869 -25.183 1.00 97.00 256 ARG A CA 1
ATOM 2062 C C . ARG A 1 256 ? -7.513 8.860 -25.201 1.00 97.00 256 ARG A C 1
ATOM 2064 O O . ARG A 1 256 ? -8.646 9.236 -24.925 1.00 97.00 256 ARG A O 1
ATOM 2071 N N . ARG A 1 257 ? -7.224 7.593 -25.512 1.00 96.50 257 ARG A N 1
ATOM 2072 C CA . ARG A 1 257 ? -8.236 6.526 -25.529 1.00 96.50 257 ARG A CA 1
ATOM 2073 C C . ARG A 1 257 ? -8.734 6.169 -24.126 1.00 96.50 257 ARG A C 1
ATOM 2075 O O . ARG A 1 257 ? -9.909 5.867 -23.983 1.00 96.50 257 ARG A O 1
ATOM 2082 N N . TRP A 1 258 ? -7.854 6.181 -23.125 1.00 94.81 258 TRP A N 1
ATOM 2083 C CA . TRP A 1 258 ? -8.162 5.709 -21.767 1.00 94.81 258 TRP A CA 1
ATOM 2084 C C . TRP A 1 258 ? -8.579 6.811 -20.791 1.00 94.81 258 TRP A C 1
ATOM 2086 O O . TRP A 1 258 ? -9.412 6.577 -19.925 1.00 94.81 258 TRP A O 1
ATOM 2096 N N . TYR A 1 259 ? -7.991 7.995 -20.919 1.00 95.56 259 TYR A N 1
ATOM 2097 C CA . TYR A 1 259 ? -8.133 9.102 -19.973 1.00 95.56 259 TYR A CA 1
ATOM 2098 C C . TYR A 1 259 ? -8.727 10.361 -20.615 1.00 95.56 259 TYR A C 1
ATOM 2100 O O . TYR A 1 259 ? -8.924 11.350 -19.922 1.00 95.56 259 TYR A O 1
ATOM 2108 N N . HIS A 1 260 ? -8.985 10.359 -21.929 1.00 96.69 260 HIS A N 1
ATOM 2109 C CA . HIS A 1 260 ? -9.462 11.528 -22.686 1.00 96.69 260 HIS A CA 1
ATOM 2110 C C . HIS A 1 260 ? -8.504 12.737 -22.676 1.00 96.69 260 HIS A C 1
ATOM 2112 O O . HIS A 1 260 ? -8.894 13.854 -23.001 1.00 96.69 260 HIS A O 1
ATOM 2118 N N . GLN A 1 261 ? -7.222 12.510 -22.376 1.00 96.38 261 GLN A N 1
ATOM 2119 C CA . GLN A 1 261 ? -6.160 13.523 -22.374 1.00 96.38 261 GLN A CA 1
ATOM 2120 C C . GLN A 1 261 ? -4.827 12.916 -22.830 1.00 96.38 261 GLN A C 1
ATOM 2122 O O . GLN A 1 261 ? -4.665 11.703 -22.859 1.00 96.38 261 GLN A O 1
ATOM 2127 N N . THR A 1 262 ? -3.854 13.738 -23.227 1.00 96.44 262 THR A N 1
ATOM 2128 C CA . THR A 1 262 ? -2.568 13.246 -23.768 1.00 96.44 262 THR A CA 1
ATOM 2129 C C . THR A 1 262 ? -1.568 12.800 -22.706 1.00 96.44 262 THR A C 1
ATOM 2131 O O . THR A 1 262 ? -0.660 12.029 -23.011 1.00 96.44 262 THR A O 1
ATOM 2134 N N . PHE A 1 263 ? -1.732 13.259 -21.469 1.00 95.88 263 PHE A N 1
ATOM 2135 C CA . PHE A 1 263 ? -0.886 12.914 -20.327 1.00 95.88 263 PHE A CA 1
ATOM 2136 C C . PHE A 1 263 ? -1.694 12.100 -19.318 1.00 95.88 263 PHE A C 1
ATOM 2138 O O . PHE A 1 263 ? -2.895 12.330 -19.218 1.00 95.88 263 PHE A O 1
ATOM 2145 N N . PRO A 1 264 ? -1.096 11.179 -18.552 1.00 96.75 264 PRO A N 1
ATOM 2146 C CA . PRO A 1 264 ? -1.834 10.484 -17.503 1.00 96.75 264 PRO A CA 1
ATOM 2147 C C . PRO A 1 264 ? -2.287 11.466 -16.405 1.00 96.75 264 PRO A C 1
ATOM 2149 O O . PRO A 1 264 ? -1.499 12.335 -16.017 1.00 96.75 264 PRO A O 1
ATOM 2152 N N . PRO A 1 265 ? -3.526 11.358 -15.892 1.00 97.12 265 PRO A N 1
ATOM 2153 C CA . PRO A 1 265 ? -3.985 12.194 -14.787 1.00 97.12 265 PRO A CA 1
ATOM 2154 C C . PRO A 1 265 ? -3.266 11.833 -13.479 1.00 97.12 265 PRO A C 1
ATOM 2156 O O . PRO A 1 265 ? -3.041 10.652 -1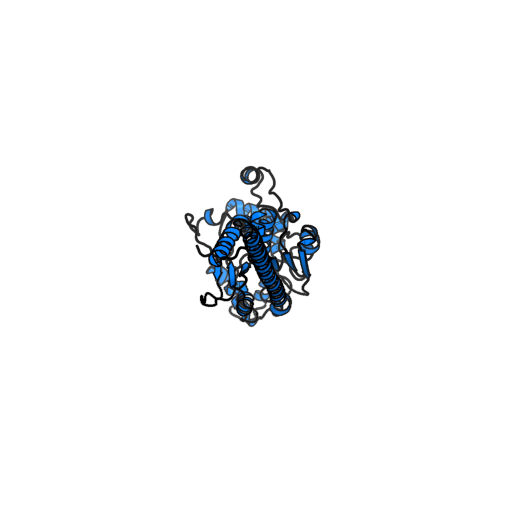3.187 1.00 97.12 265 PRO A O 1
ATOM 2159 N N . GLU A 1 266 ? -2.924 12.858 -12.695 1.00 97.31 266 GLU A N 1
ATOM 2160 C CA . GLU A 1 266 ? -2.377 12.721 -11.339 1.00 97.31 266 GLU A CA 1
ATOM 2161 C C . GLU A 1 266 ? -3.479 12.444 -10.312 1.00 97.31 266 GLU A C 1
ATOM 2163 O O . GLU A 1 266 ? -4.630 12.842 -10.490 1.00 97.31 266 GLU A O 1
ATOM 2168 N N . TYR A 1 267 ? -3.123 11.737 -9.241 1.00 97.62 267 TYR A N 1
ATOM 2169 C CA . TYR A 1 267 ? -4.039 11.440 -8.143 1.00 97.62 267 TYR A CA 1
ATOM 2170 C C . TYR A 1 267 ? -4.071 12.605 -7.145 1.00 97.62 267 TYR A C 1
ATOM 2172 O O . TYR A 1 267 ? -3.039 12.963 -6.573 1.00 97.62 267 TYR A O 1
ATOM 2180 N N . ASP A 1 268 ? -5.253 13.181 -6.917 1.00 96.44 268 ASP A N 1
ATOM 2181 C CA . ASP A 1 268 ? -5.439 14.317 -6.011 1.00 96.44 268 ASP A CA 1
ATOM 2182 C C . ASP A 1 268 ? -5.548 13.870 -4.545 1.00 96.44 268 ASP A C 1
ATOM 2184 O O . ASP A 1 268 ? -6.604 13.456 -4.063 1.00 96.44 268 ASP A O 1
ATOM 2188 N N . MET A 1 269 ? -4.448 13.984 -3.801 1.00 97.00 269 MET A N 1
ATOM 2189 C CA . MET A 1 269 ? -4.433 13.642 -2.375 1.00 97.00 269 MET A CA 1
ATOM 2190 C C . MET A 1 269 ? -5.322 14.568 -1.526 1.00 97.00 269 MET A C 1
ATOM 2192 O O . MET A 1 269 ? -5.733 14.160 -0.439 1.00 97.00 269 MET A O 1
ATOM 2196 N N . GLY A 1 270 ? -5.693 15.757 -2.023 1.00 97.12 270 GLY A N 1
ATOM 2197 C CA . GLY A 1 270 ? -6.619 16.671 -1.348 1.00 97.12 270 GLY A CA 1
ATOM 2198 C C . GLY A 1 270 ? -8.025 16.087 -1.187 1.00 97.12 270 GLY A C 1
ATOM 2199 O O . GLY A 1 270 ? -8.747 16.447 -0.255 1.00 97.12 270 GLY A O 1
ATOM 2200 N N . SER A 1 271 ? -8.374 15.117 -2.032 1.00 96.19 271 SER A N 1
ATOM 2201 C CA . SER A 1 271 ? -9.640 14.385 -2.000 1.00 96.19 271 SER A CA 1
ATOM 2202 C C . SER A 1 271 ? -9.639 13.196 -1.018 1.00 96.19 271 SER A C 1
ATOM 2204 O O . SER A 1 271 ? -10.639 12.498 -0.878 1.00 96.19 271 SER A O 1
ATOM 2206 N N . VAL A 1 272 ? -8.541 12.929 -0.300 1.00 96.81 272 VAL A N 1
ATOM 2207 C CA . VAL A 1 272 ? -8.475 11.835 0.686 1.00 96.81 272 VAL A CA 1
ATOM 2208 C C . VAL A 1 272 ? -9.009 12.309 2.044 1.00 96.81 272 VAL A C 1
ATOM 2210 O O . VAL A 1 272 ? -8.291 12.919 2.834 1.00 96.81 272 VAL A O 1
ATOM 2213 N N . HIS A 1 273 ? -10.277 12.008 2.340 1.00 91.25 273 HIS A N 1
ATOM 2214 C CA . HIS A 1 273 ? -10.959 12.490 3.556 1.00 91.25 273 HIS A CA 1
ATOM 2215 C C . HIS A 1 273 ? -11.027 11.490 4.725 1.00 91.25 273 HIS A C 1
ATOM 2217 O O . HIS A 1 273 ? -11.486 11.841 5.813 1.00 91.25 273 HIS A O 1
ATOM 2223 N N . CYS A 1 274 ? -10.594 10.237 4.543 1.00 93.75 274 CYS A N 1
ATOM 2224 C CA . CYS A 1 274 ? -10.557 9.272 5.648 1.00 93.75 274 CYS A CA 1
ATOM 2225 C C . CYS A 1 274 ? -9.412 9.594 6.628 1.00 93.75 274 CYS A C 1
ATOM 2227 O O . CYS A 1 274 ? -8.417 10.206 6.249 1.00 93.75 274 CYS A O 1
ATOM 2229 N N . HIS A 1 275 ? -9.497 9.134 7.880 1.00 97.25 275 HIS A N 1
ATOM 2230 C CA . HIS A 1 275 ? -8.396 9.311 8.833 1.00 97.25 275 HIS A CA 1
ATOM 2231 C C . HIS A 1 275 ? -7.184 8.435 8.470 1.00 97.25 275 HIS A C 1
ATOM 2233 O O . HIS A 1 275 ? -7.226 7.216 8.659 1.00 97.25 275 HIS A O 1
ATOM 2239 N N . VAL A 1 276 ? -6.098 9.065 8.024 1.00 98.50 276 VAL A N 1
ATOM 2240 C CA . VAL A 1 276 ? -4.833 8.443 7.621 1.00 98.50 276 VAL A CA 1
ATOM 2241 C C . VAL A 1 276 ? -3.785 8.568 8.731 1.00 98.50 276 VAL A C 1
ATOM 2243 O O . VAL A 1 276 ? -3.544 9.650 9.262 1.00 98.50 276 VAL A O 1
ATOM 2246 N N . TYR A 1 277 ? -3.134 7.458 9.066 1.00 98.75 277 TYR A N 1
ATOM 2247 C CA . TYR A 1 277 ? -2.028 7.361 10.016 1.00 98.75 277 TYR A CA 1
ATOM 2248 C C . TYR A 1 277 ? -0.788 6.888 9.260 1.00 98.75 277 TYR A C 1
ATOM 2250 O O . TYR A 1 277 ? -0.737 5.738 8.831 1.00 98.75 277 TYR A O 1
ATOM 2258 N N . LEU A 1 278 ? 0.195 7.764 9.072 1.00 98.81 278 LEU A N 1
ATOM 2259 C CA . LEU A 1 278 ? 1.426 7.470 8.340 1.00 98.81 278 LEU A CA 1
ATOM 2260 C C . LEU A 1 278 ? 2.522 6.995 9.299 1.00 98.81 278 LEU A C 1
ATOM 2262 O O . LEU A 1 278 ? 2.831 7.682 10.269 1.00 98.81 278 LEU A O 1
ATOM 2266 N N . PHE A 1 279 ? 3.151 5.867 8.992 1.00 98.81 279 PHE A N 1
ATOM 2267 C CA . PHE A 1 279 ? 4.364 5.391 9.654 1.00 98.81 279 PHE A CA 1
ATOM 2268 C C . PHE A 1 279 ? 5.474 5.346 8.610 1.00 98.81 279 PHE A C 1
ATOM 2270 O O . PHE A 1 279 ? 5.357 4.619 7.623 1.00 98.81 279 PHE A O 1
ATOM 2277 N N . TYR A 1 280 ? 6.533 6.126 8.804 1.00 98.62 280 TYR A N 1
ATOM 2278 C CA . TYR A 1 280 ? 7.613 6.271 7.825 1.00 98.62 280 TYR A CA 1
ATOM 2279 C C . TYR A 1 280 ? 8.961 6.479 8.520 1.00 98.62 280 TYR A C 1
ATOM 2281 O O . TYR A 1 280 ? 9.006 6.708 9.726 1.00 98.62 280 TYR A O 1
ATOM 2289 N N . SER A 1 281 ? 10.062 6.378 7.780 1.00 97.88 281 SER A N 1
ATOM 2290 C CA . SER A 1 281 ? 11.413 6.530 8.323 1.00 97.88 281 SER A CA 1
ATOM 2291 C C . SER A 1 281 ? 12.377 7.042 7.256 1.00 97.88 281 SER A C 1
ATOM 2293 O O . SER A 1 281 ? 12.136 6.899 6.061 1.00 97.88 281 SER A O 1
ATOM 2295 N N . ASP A 1 282 ? 13.479 7.648 7.680 1.00 94.56 282 ASP A N 1
ATOM 2296 C CA . ASP A 1 282 ? 14.557 8.112 6.803 1.00 94.56 282 ASP A CA 1
ATOM 2297 C C . ASP A 1 282 ? 15.505 6.998 6.346 1.00 94.56 282 ASP A C 1
ATOM 2299 O O . ASP A 1 282 ? 16.208 7.165 5.345 1.00 94.56 282 ASP A O 1
ATOM 2303 N N . TYR A 1 283 ? 15.492 5.854 7.034 1.00 95.81 283 TYR A N 1
ATOM 2304 C CA . TYR A 1 283 ? 16.192 4.641 6.606 1.00 95.81 283 TYR A CA 1
ATOM 2305 C C . TYR A 1 283 ? 15.464 3.904 5.477 1.00 95.81 283 TYR A C 1
ATOM 2307 O O . TYR A 1 283 ? 16.056 3.038 4.833 1.00 95.81 283 TYR A O 1
ATOM 2315 N N . ASP A 1 284 ? 14.212 4.262 5.195 1.00 96.94 284 ASP A N 1
ATOM 2316 C CA . ASP A 1 284 ? 13.458 3.711 4.079 1.00 96.94 284 ASP A CA 1
ATOM 2317 C C . ASP A 1 284 ? 13.968 4.290 2.748 1.00 96.94 284 ASP A C 1
ATOM 2319 O O . ASP A 1 284 ? 13.955 5.503 2.502 1.00 96.94 284 ASP A O 1
ATOM 2323 N N . TRP A 1 285 ? 14.463 3.409 1.878 1.00 95.69 285 TRP A N 1
ATOM 2324 C CA . TRP A 1 285 ? 14.953 3.786 0.554 1.00 95.69 285 TRP A CA 1
ATOM 2325 C C . TRP A 1 285 ? 13.860 3.836 -0.514 1.00 95.69 285 TRP A C 1
ATOM 2327 O O . TRP A 1 285 ? 14.098 4.456 -1.546 1.00 95.69 285 TRP A O 1
ATOM 2337 N N . LEU A 1 286 ? 12.688 3.231 -0.294 1.00 94.56 286 LEU A N 1
ATOM 2338 C CA . LEU A 1 286 ? 11.568 3.234 -1.244 1.00 94.56 286 LEU A CA 1
ATOM 2339 C C . LEU A 1 286 ? 10.560 4.327 -0.912 1.00 94.56 286 LEU A C 1
ATOM 2341 O O . LEU A 1 286 ? 10.309 5.205 -1.733 1.00 94.56 286 LEU A O 1
ATOM 2345 N N . ALA A 1 287 ? 9.991 4.266 0.289 1.00 95.44 287 ALA A N 1
ATOM 2346 C CA . ALA A 1 287 ? 9.070 5.265 0.817 1.00 95.44 287 ALA A CA 1
ATOM 2347 C C . ALA A 1 287 ? 9.870 6.315 1.591 1.00 95.44 287 ALA A C 1
ATOM 2349 O O . ALA A 1 287 ? 9.733 6.466 2.807 1.00 95.44 287 ALA A O 1
ATOM 2350 N N . ASN A 1 288 ? 10.779 6.984 0.876 1.00 96.00 288 ASN A N 1
ATOM 2351 C CA . ASN A 1 288 ? 11.751 7.867 1.494 1.00 96.00 288 ASN A CA 1
ATOM 2352 C C . ASN A 1 288 ? 11.065 8.994 2.277 1.00 96.00 288 ASN A C 1
ATOM 2354 O O . ASN A 1 288 ? 10.096 9.587 1.804 1.00 96.00 288 ASN A O 1
ATOM 2358 N N . ALA A 1 289 ? 11.604 9.324 3.455 1.00 97.31 289 ALA A N 1
ATOM 2359 C CA . ALA A 1 289 ? 11.050 10.371 4.310 1.00 97.31 289 ALA A CA 1
ATOM 2360 C C . ALA A 1 289 ? 10.821 11.704 3.578 1.00 97.31 289 ALA A C 1
ATOM 2362 O O . ALA A 1 289 ? 9.811 12.342 3.847 1.00 97.31 289 ALA A O 1
ATOM 2363 N N . ALA A 1 290 ? 11.671 12.089 2.619 1.00 97.50 290 ALA A N 1
ATOM 2364 C CA . ALA A 1 290 ? 11.469 13.309 1.836 1.00 97.50 290 ALA A CA 1
ATOM 2365 C C . ALA A 1 290 ? 10.203 13.244 0.959 1.00 97.50 290 ALA A C 1
ATOM 2367 O O . ALA A 1 290 ? 9.425 14.192 0.932 1.00 97.50 290 ALA A O 1
ATOM 2368 N N . ASP A 1 291 ? 9.916 12.109 0.307 1.00 97.56 291 ASP A N 1
ATOM 2369 C CA . ASP A 1 291 ? 8.665 11.935 -0.453 1.00 97.56 291 ASP A CA 1
ATOM 2370 C C . ASP A 1 291 ? 7.420 11.988 0.464 1.00 97.56 291 ASP A C 1
ATOM 2372 O O . ASP A 1 291 ? 6.339 12.416 0.045 1.00 97.56 291 ASP A O 1
ATOM 2376 N N . VAL A 1 292 ? 7.558 11.609 1.738 1.00 98.25 292 VAL A N 1
ATOM 2377 C CA . VAL A 1 292 ? 6.470 11.687 2.723 1.00 98.25 292 VAL A CA 1
ATOM 2378 C C . VAL A 1 292 ? 6.297 13.104 3.274 1.00 98.25 292 VAL A C 1
ATOM 2380 O O . VAL A 1 292 ? 5.183 13.626 3.286 1.00 98.25 292 VAL A O 1
ATOM 2383 N N . GLU A 1 293 ? 7.381 13.724 3.735 1.00 98.00 293 GLU A N 1
ATOM 2384 C CA . GLU A 1 293 ? 7.384 15.012 4.436 1.00 98.00 293 GLU A CA 1
ATOM 2385 C C . GLU A 1 293 ? 7.183 16.195 3.487 1.00 98.00 293 GLU A C 1
ATOM 2387 O O . GLU A 1 293 ? 6.453 17.126 3.822 1.00 98.00 293 GLU A O 1
ATOM 2392 N N . GLU A 1 294 ? 7.777 16.152 2.294 1.00 96.81 294 GLU A N 1
ATOM 2393 C CA . GLU A 1 294 ? 7.737 17.263 1.339 1.00 96.81 294 GLU A CA 1
ATOM 2394 C C . GLU A 1 294 ? 6.551 17.167 0.371 1.00 96.81 294 GLU A C 1
ATOM 2396 O O . GLU A 1 294 ? 6.122 18.184 -0.174 1.00 96.81 294 GLU A O 1
ATOM 2401 N N . PHE A 1 295 ? 5.993 15.967 0.164 1.00 96.44 295 PHE A N 1
ATOM 2402 C CA . PHE A 1 295 ? 4.871 15.763 -0.755 1.00 96.44 295 PHE A CA 1
ATOM 2403 C C . PHE A 1 295 ? 3.620 15.182 -0.095 1.00 96.44 295 PHE A C 1
ATOM 2405 O O . PHE A 1 295 ? 2.577 15.838 -0.119 1.00 96.44 295 PHE A O 1
ATOM 2412 N N . LEU A 1 296 ? 3.671 13.974 0.477 1.00 98.00 296 LEU A N 1
ATOM 2413 C CA . LEU A 1 296 ? 2.445 13.291 0.909 1.00 98.00 296 LEU A CA 1
ATOM 2414 C C . LEU A 1 296 ? 1.718 14.029 2.042 1.00 98.00 296 LEU A C 1
ATOM 2416 O O . LEU A 1 296 ? 0.517 14.266 1.940 1.00 98.00 296 LEU A O 1
ATOM 2420 N N . ILE A 1 297 ? 2.431 14.404 3.109 1.00 98.12 297 ILE A N 1
ATOM 2421 C CA . ILE A 1 297 ? 1.847 15.108 4.259 1.00 98.12 297 ILE A CA 1
ATOM 2422 C C . ILE A 1 297 ? 1.243 16.460 3.835 1.00 98.12 297 ILE A C 1
ATOM 2424 O O . ILE A 1 297 ? 0.082 16.697 4.174 1.00 98.12 297 ILE A O 1
ATOM 2428 N N . PRO A 1 298 ? 1.947 17.329 3.077 1.00 97.62 298 PRO A N 1
ATOM 2429 C CA . PRO A 1 298 ? 1.377 18.591 2.601 1.00 97.62 298 PRO A CA 1
ATOM 2430 C C . PRO A 1 298 ? 0.187 18.437 1.649 1.00 97.62 298 PRO A C 1
ATOM 2432 O O . PRO A 1 298 ? -0.657 19.330 1.601 1.00 97.62 298 PRO A O 1
ATOM 2435 N N . SER A 1 299 ? 0.119 17.335 0.895 1.00 97.12 299 SER A N 1
ATOM 2436 C CA . SER A 1 299 ? -0.937 17.114 -0.103 1.00 97.12 299 SER A CA 1
ATOM 2437 C C . SER A 1 299 ? -2.221 16.515 0.485 1.00 97.12 299 SER A C 1
ATOM 2439 O O . SER A 1 299 ? -3.252 16.527 -0.179 1.00 97.12 299 SER A O 1
ATOM 2441 N N . LEU A 1 300 ? -2.182 15.986 1.712 1.00 97.94 300 LEU A N 1
ATOM 2442 C CA . LEU A 1 300 ? -3.353 15.448 2.408 1.00 97.94 300 LEU A CA 1
ATOM 2443 C C . LEU A 1 300 ? -4.085 16.543 3.210 1.00 97.94 300 LEU A C 1
ATOM 2445 O O . LEU A 1 300 ? -3.448 17.438 3.774 1.00 97.94 300 LEU A O 1
ATOM 2449 N N . PRO A 1 301 ? -5.419 16.456 3.377 1.00 97.06 301 PRO A N 1
ATOM 2450 C CA . PRO A 1 301 ? -6.146 17.346 4.275 1.00 97.06 301 PRO A CA 1
ATOM 2451 C C . PRO A 1 301 ? -5.621 17.257 5.714 1.00 97.06 301 PRO A C 1
ATOM 2453 O O . PRO A 1 301 ? -5.606 16.185 6.324 1.00 97.06 301 PRO A O 1
ATOM 2456 N N . LYS A 1 302 ? -5.260 18.403 6.308 1.00 94.75 302 LYS A N 1
ATOM 2457 C CA . LYS A 1 302 ? -4.678 18.479 7.667 1.00 94.75 302 LYS A CA 1
ATOM 2458 C C . LYS A 1 302 ? -5.544 17.826 8.751 1.00 94.75 302 LYS A C 1
ATOM 2460 O O . LYS A 1 302 ? -5.016 17.285 9.714 1.00 94.75 302 LYS A O 1
ATOM 2465 N N . SER A 1 303 ? -6.868 17.865 8.603 1.00 93.56 303 SER A N 1
ATOM 2466 C CA . SER A 1 303 ? -7.824 17.231 9.527 1.00 93.56 303 SER A CA 1
ATOM 2467 C C . SER A 1 303 ? -7.813 15.699 9.464 1.00 93.56 303 SER A C 1
ATOM 2469 O O . SER A 1 303 ? -8.299 15.035 10.382 1.00 93.56 303 SER A O 1
ATOM 2471 N N . SER A 1 304 ? -7.274 15.140 8.382 1.00 91.31 304 SER A N 1
ATOM 2472 C CA . SER A 1 304 ? -7.354 13.720 8.054 1.00 91.31 304 SER A CA 1
ATOM 2473 C C . SER A 1 304 ? -6.053 12.973 8.344 1.00 91.31 304 SER A C 1
ATOM 2475 O O . SER A 1 304 ? -6.107 11.766 8.546 1.00 91.31 304 SER A O 1
ATOM 2477 N N . VAL A 1 305 ? -4.905 13.653 8.441 1.00 97.44 305 VAL A N 1
ATOM 2478 C CA . VAL A 1 305 ? -3.588 13.007 8.569 1.00 97.44 305 VAL A CA 1
ATOM 2479 C C . VAL A 1 305 ? -2.994 13.099 9.980 1.00 97.44 305 VAL A C 1
ATOM 2481 O O . VAL A 1 305 ? -2.988 14.145 10.625 1.00 97.44 305 VAL A O 1
ATOM 2484 N N . LYS A 1 306 ? -2.446 11.980 10.454 1.00 98.19 306 LYS A N 1
ATOM 2485 C CA . LYS A 1 306 ? -1.524 11.881 11.592 1.00 98.19 306 LYS A CA 1
ATOM 2486 C C . LYS A 1 306 ? -0.307 11.086 11.152 1.00 98.19 306 LYS A C 1
ATOM 2488 O O . LYS A 1 306 ? -0.426 10.232 10.278 1.00 98.19 306 LYS A O 1
ATOM 2493 N N . PHE A 1 307 ? 0.849 11.332 11.751 1.00 97.88 307 PHE A N 1
ATOM 2494 C CA . PHE A 1 307 ? 2.071 10.664 11.321 1.00 97.88 307 PHE A CA 1
ATOM 2495 C C . PHE A 1 307 ? 3.031 10.371 12.473 1.00 97.88 307 PHE A C 1
ATOM 2497 O O . PHE A 1 307 ? 3.024 11.036 13.509 1.00 97.88 307 PHE A O 1
ATOM 2504 N N . THR A 1 308 ? 3.849 9.344 12.280 1.00 98.38 308 THR A N 1
ATOM 2505 C CA . THR A 1 308 ? 4.897 8.898 13.192 1.00 98.38 308 THR A CA 1
ATOM 2506 C C . THR A 1 308 ? 6.139 8.584 12.371 1.00 98.38 308 THR A C 1
ATOM 2508 O O . THR A 1 308 ? 6.134 7.674 11.541 1.00 98.38 308 THR A O 1
ATOM 2511 N N . ARG A 1 309 ? 7.203 9.355 12.607 1.00 98.25 309 ARG A N 1
ATOM 2512 C CA . ARG A 1 309 ? 8.521 9.093 12.036 1.00 98.25 309 ARG A CA 1
ATOM 2513 C C . ARG A 1 309 ? 9.263 8.123 12.947 1.00 98.25 309 ARG A C 1
ATOM 2515 O O . ARG A 1 309 ? 9.612 8.473 14.072 1.00 98.25 309 ARG A O 1
ATOM 2522 N N . LEU A 1 310 ? 9.471 6.906 12.468 1.00 98.00 310 LEU A N 1
ATOM 2523 C CA . LEU A 1 310 ? 10.211 5.865 13.166 1.00 98.00 310 LEU A CA 1
ATOM 2524 C C . LEU A 1 310 ? 11.708 6.063 12.940 1.00 98.00 310 LEU A C 1
ATOM 2526 O O . LEU A 1 310 ? 12.150 6.382 11.833 1.00 98.00 310 LEU A O 1
ATOM 2530 N N . LYS A 1 311 ? 12.499 5.859 13.990 1.00 96.31 311 LYS A N 1
ATOM 2531 C CA . LYS A 1 311 ? 13.955 5.973 13.914 1.00 96.31 311 LYS A CA 1
ATOM 2532 C C . LYS A 1 311 ? 14.543 4.689 13.336 1.00 96.31 311 LYS A C 1
ATOM 2534 O O . LYS A 1 311 ? 14.281 3.629 13.893 1.00 96.31 311 LYS A O 1
ATOM 2539 N N . GLU A 1 312 ? 15.365 4.791 12.292 1.00 95.50 312 GLU A N 1
ATOM 2540 C CA . GLU A 1 312 ? 16.168 3.671 11.763 1.00 95.50 312 GLU A CA 1
ATOM 2541 C C . GLU A 1 312 ? 15.328 2.455 11.314 1.00 95.50 312 GLU A C 1
ATOM 2543 O O . GLU A 1 312 ? 15.714 1.309 11.524 1.00 95.50 312 GLU A O 1
ATOM 2548 N N . PHE A 1 313 ? 14.157 2.685 10.709 1.00 97.31 313 PHE A N 1
ATOM 2549 C CA . PHE A 1 313 ? 13.376 1.637 10.040 1.00 97.31 313 PHE A CA 1
ATOM 2550 C C . PHE A 1 313 ? 13.667 1.672 8.537 1.00 97.31 313 PHE A C 1
ATOM 2552 O O . PHE A 1 313 ? 13.355 2.649 7.862 1.00 97.31 313 PHE A O 1
ATOM 2559 N N . ASN A 1 314 ? 14.244 0.610 7.983 1.00 95.56 314 ASN A N 1
ATOM 2560 C CA . ASN A 1 314 ? 14.238 0.414 6.535 1.00 95.56 314 ASN A CA 1
ATOM 2561 C C . ASN A 1 314 ? 12.855 -0.076 6.063 1.00 95.56 314 ASN A C 1
ATOM 2563 O O . ASN A 1 314 ? 11.958 -0.352 6.863 1.00 95.56 314 ASN A O 1
ATOM 2567 N N . HIS A 1 315 ? 12.678 -0.221 4.749 1.00 96.88 315 HIS A N 1
ATOM 2568 C CA . HIS A 1 315 ? 11.377 -0.517 4.142 1.00 96.88 315 HIS A CA 1
ATOM 2569 C C . HIS A 1 315 ? 10.695 -1.802 4.645 1.00 96.88 315 HIS A C 1
ATOM 2571 O O . HIS A 1 315 ? 9.466 -1.903 4.653 1.00 96.88 315 HIS A O 1
ATOM 2577 N N . ASN A 1 316 ? 11.477 -2.797 5.065 1.00 94.19 316 ASN A N 1
ATOM 2578 C CA . ASN A 1 316 ? 10.962 -4.096 5.501 1.00 94.19 316 ASN A CA 1
ATOM 2579 C C . ASN A 1 316 ? 10.768 -4.175 7.018 1.00 94.19 316 ASN A C 1
ATOM 2581 O O . ASN A 1 316 ? 10.005 -5.021 7.489 1.00 94.19 316 ASN A O 1
ATOM 2585 N N . ASP A 1 317 ? 11.401 -3.289 7.789 1.00 96.44 317 ASP A N 1
ATOM 2586 C CA . ASP A 1 317 ? 11.294 -3.286 9.250 1.00 96.44 317 ASP A CA 1
ATOM 2587 C C . ASP A 1 317 ? 9.855 -3.050 9.723 1.00 96.44 317 ASP A C 1
ATOM 2589 O O . ASP A 1 317 ? 9.463 -3.544 10.774 1.00 96.44 317 ASP A O 1
ATOM 2593 N N . PHE A 1 318 ? 9.024 -2.386 8.914 1.00 97.69 318 PHE A N 1
ATOM 2594 C CA . PHE A 1 318 ? 7.588 -2.214 9.167 1.00 97.69 318 PHE A CA 1
ATOM 2595 C C . PHE A 1 318 ? 6.807 -3.539 9.246 1.00 97.69 318 PHE A C 1
ATOM 2597 O O . PHE A 1 318 ? 5.693 -3.574 9.775 1.00 97.69 318 PHE A O 1
ATOM 2604 N N . LEU A 1 319 ? 7.371 -4.621 8.703 1.00 96.31 319 LEU A N 1
ATOM 2605 C CA . LEU A 1 319 ? 6.788 -5.963 8.652 1.00 96.31 319 LEU A CA 1
ATOM 2606 C C . LEU A 1 319 ? 7.557 -6.953 9.527 1.00 96.31 319 LEU A C 1
ATOM 2608 O O . LEU A 1 319 ? 6.965 -7.761 10.242 1.00 96.31 319 LEU A O 1
ATOM 2612 N N . TRP A 1 320 ? 8.885 -6.929 9.413 1.00 94.31 320 TRP A N 1
ATOM 2613 C CA . TRP A 1 320 ? 9.753 -7.977 9.949 1.00 94.31 320 TRP A CA 1
ATOM 2614 C C . TRP A 1 320 ? 10.689 -7.490 11.050 1.00 94.31 320 TRP A C 1
ATOM 2616 O O . TRP A 1 320 ? 11.366 -8.314 11.668 1.00 94.31 320 TRP A O 1
ATOM 2626 N N . GLY A 1 321 ? 10.700 -6.182 11.311 1.00 95.38 321 GLY A N 1
ATOM 2627 C CA . GLY A 1 321 ? 11.529 -5.567 12.331 1.00 95.38 321 GLY A CA 1
ATOM 2628 C C . GLY A 1 321 ? 11.131 -6.024 13.731 1.00 95.38 321 GLY A C 1
ATOM 2629 O O . GLY A 1 321 ? 9.949 -6.052 14.078 1.00 95.38 321 GLY A O 1
ATOM 2630 N N . LEU A 1 322 ? 12.116 -6.337 14.571 1.00 95.50 322 LEU A N 1
ATOM 2631 C CA . LEU A 1 322 ? 11.898 -6.762 15.957 1.00 95.50 322 LEU A CA 1
ATOM 2632 C C . LEU A 1 322 ? 11.108 -5.727 16.779 1.00 95.50 322 LEU A C 1
ATOM 2634 O O . LEU A 1 322 ? 10.357 -6.115 17.673 1.00 95.50 322 LEU A O 1
ATOM 2638 N N . ARG A 1 323 ? 11.222 -4.432 16.446 1.00 97.31 323 ARG A N 1
ATOM 2639 C CA . ARG A 1 323 ? 10.496 -3.337 17.115 1.00 97.31 323 ARG A CA 1
ATOM 2640 C C . ARG A 1 323 ? 9.119 -3.037 16.513 1.00 97.31 323 ARG A C 1
ATOM 2642 O O . ARG A 1 323 ? 8.358 -2.272 17.101 1.00 97.31 323 ARG A O 1
ATOM 2649 N N . ALA A 1 324 ? 8.750 -3.648 15.381 1.00 97.88 324 ALA A N 1
ATOM 2650 C CA . ALA A 1 324 ? 7.492 -3.352 14.683 1.00 97.88 324 ALA A CA 1
ATOM 2651 C C . ALA A 1 324 ? 6.259 -3.580 15.567 1.00 97.88 324 ALA A C 1
ATOM 2653 O O . ALA A 1 324 ? 5.291 -2.819 15.515 1.00 97.88 324 ALA A O 1
ATOM 2654 N N . ARG A 1 325 ? 6.307 -4.597 16.435 1.00 97.12 325 ARG A N 1
ATOM 2655 C CA . ARG A 1 325 ? 5.239 -4.854 17.402 1.00 97.12 325 ARG A CA 1
ATOM 2656 C C . ARG A 1 325 ? 4.990 -3.644 18.304 1.00 97.12 325 ARG A C 1
ATOM 2658 O O . ARG A 1 325 ? 3.860 -3.171 18.369 1.00 97.12 325 ARG A O 1
ATOM 2665 N N . GLU A 1 326 ? 6.023 -3.182 18.997 1.00 98.06 326 GLU A N 1
ATOM 2666 C CA . GLU A 1 326 ? 5.903 -2.155 20.034 1.00 98.06 326 GLU A CA 1
ATOM 2667 C C . GLU A 1 326 ? 5.665 -0.766 19.435 1.00 98.06 326 GLU A C 1
ATOM 2669 O O . GLU A 1 326 ? 4.848 -0.004 19.947 1.00 98.06 326 GLU A O 1
ATOM 2674 N N . GLU A 1 327 ? 6.329 -0.448 18.322 1.00 98.50 327 GLU A N 1
ATOM 2675 C CA . GLU A 1 327 ? 6.312 0.901 17.744 1.00 98.50 327 GLU A CA 1
ATOM 2676 C C . GLU A 1 327 ? 5.207 1.120 16.700 1.00 98.50 327 GLU A C 1
ATOM 2678 O O . GLU A 1 327 ? 4.859 2.263 16.402 1.00 98.50 327 GLU A O 1
ATOM 2683 N N . ILE A 1 328 ? 4.624 0.048 16.151 1.00 98.56 328 ILE A N 1
ATOM 2684 C CA . ILE A 1 328 ? 3.599 0.138 15.09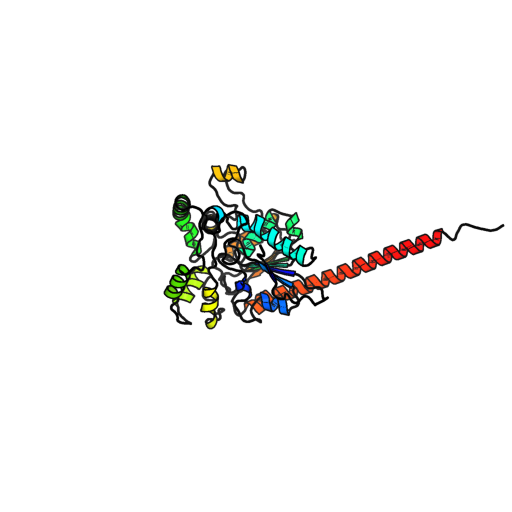9 1.00 98.56 328 ILE A CA 1
ATOM 2685 C C . ILE A 1 328 ? 2.340 -0.620 15.508 1.00 98.56 328 ILE A C 1
ATOM 2687 O O . ILE A 1 328 ? 1.256 -0.040 15.597 1.00 98.56 328 ILE A O 1
ATOM 2691 N N . TYR A 1 329 ? 2.455 -1.924 15.755 1.00 98.62 329 TYR A N 1
ATOM 2692 C CA . TYR A 1 329 ? 1.282 -2.791 15.859 1.00 98.62 329 TYR A CA 1
ATOM 2693 C C . TYR A 1 329 ? 0.479 -2.520 17.133 1.00 98.62 329 TYR A C 1
ATOM 2695 O O . TYR A 1 329 ? -0.744 -2.382 17.071 1.00 98.62 329 TYR A O 1
ATOM 2703 N N . ASP A 1 330 ? 1.147 -2.370 18.275 1.00 98.50 330 ASP A N 1
ATOM 2704 C CA . ASP A 1 330 ? 0.508 -2.028 19.543 1.00 98.50 330 ASP A CA 1
ATOM 2705 C C . ASP A 1 330 ? -0.191 -0.655 19.489 1.00 98.50 330 ASP A C 1
ATOM 2707 O O . ASP A 1 330 ? -1.392 -0.601 19.792 1.00 98.50 330 ASP A O 1
ATOM 2711 N N . PRO A 1 331 ? 0.448 0.427 19.001 1.00 98.69 331 PRO A N 1
ATOM 2712 C CA . PRO A 1 331 ? -0.220 1.701 18.736 1.00 98.69 331 PRO A CA 1
ATOM 2713 C C . PRO A 1 331 ? -1.463 1.586 17.845 1.00 98.69 331 PRO A C 1
ATOM 2715 O O . PRO A 1 331 ? -2.518 2.114 18.210 1.00 98.69 331 PRO A O 1
ATOM 2718 N N . ILE A 1 332 ? -1.385 0.859 16.723 1.00 98.75 332 ILE A N 1
ATOM 2719 C CA . ILE A 1 332 ? -2.537 0.627 15.835 1.00 98.75 332 ILE A CA 1
ATOM 2720 C C . ILE A 1 332 ? -3.673 -0.045 16.608 1.00 98.75 332 ILE A C 1
ATOM 2722 O O . ILE A 1 332 ? -4.806 0.443 16.602 1.00 98.75 332 ILE A O 1
ATOM 2726 N N . THR A 1 333 ? -3.381 -1.126 17.335 1.00 98.25 333 THR A N 1
ATOM 2727 C CA . THR A 1 333 ? -4.415 -1.866 18.071 1.00 98.25 333 THR A CA 1
ATOM 2728 C C . THR A 1 333 ? -5.087 -1.011 19.143 1.00 98.25 333 THR A C 1
ATOM 2730 O O . THR A 1 333 ? -6.307 -1.080 19.315 1.00 98.25 333 THR A O 1
ATOM 2733 N N . ASN A 1 334 ? -4.328 -0.147 19.819 1.00 98.25 334 ASN A N 1
ATOM 2734 C CA . ASN A 1 334 ? -4.853 0.784 20.812 1.00 98.25 334 ASN A CA 1
ATOM 2735 C C . ASN A 1 334 ? -5.772 1.832 20.173 1.00 98.25 334 ASN A C 1
ATOM 2737 O O . ASN A 1 334 ? -6.869 2.079 20.680 1.00 98.25 334 ASN A O 1
ATOM 2741 N N . ILE A 1 335 ? -5.377 2.401 19.028 1.00 98.44 335 ILE A N 1
ATOM 2742 C CA . ILE A 1 335 ? -6.200 3.360 18.278 1.00 98.44 335 ILE A CA 1
ATOM 2743 C C . ILE A 1 335 ? -7.530 2.726 17.861 1.00 98.44 335 ILE A C 1
ATOM 2745 O O . ILE A 1 335 ? -8.579 3.359 18.010 1.00 98.44 335 ILE A O 1
ATOM 2749 N N . ILE A 1 336 ? -7.501 1.489 17.359 1.00 98.31 336 ILE A N 1
ATOM 2750 C CA . ILE A 1 336 ? -8.705 0.765 16.937 1.00 98.31 336 ILE A CA 1
ATOM 2751 C C . ILE A 1 336 ? -9.601 0.456 18.142 1.00 98.31 336 ILE A C 1
ATOM 2753 O O . ILE A 1 336 ? -10.807 0.699 18.084 1.00 98.31 336 ILE A O 1
ATOM 2757 N N . LYS A 1 337 ? -9.038 -0.012 19.265 1.00 96.69 337 LYS A N 1
ATOM 2758 C CA . LYS A 1 337 ? -9.805 -0.304 20.491 1.00 96.69 337 LYS A CA 1
ATOM 2759 C C . LYS A 1 337 ? -10.492 0.937 21.053 1.00 96.69 337 LYS A C 1
ATOM 2761 O O . LYS A 1 337 ? -11.668 0.874 21.411 1.00 96.69 337 LYS A O 1
ATOM 2766 N N . ILE A 1 338 ? -9.789 2.069 21.112 1.00 97.12 338 ILE A N 1
ATOM 2767 C CA . ILE A 1 338 ? -10.363 3.343 21.569 1.00 97.12 338 ILE A CA 1
ATOM 2768 C C . ILE A 1 338 ? -11.489 3.790 20.631 1.00 97.12 338 ILE A C 1
ATOM 2770 O O . ILE A 1 338 ? -12.557 4.183 21.100 1.00 97.12 338 ILE A O 1
ATOM 2774 N N . ASP A 1 339 ? -11.276 3.704 19.316 1.00 96.62 339 ASP A N 1
ATOM 2775 C CA . ASP A 1 339 ? -12.286 4.063 18.317 1.00 96.62 339 ASP A CA 1
ATOM 2776 C C . ASP A 1 339 ? -13.540 3.193 18.421 1.00 96.62 339 ASP A C 1
ATOM 2778 O O . ASP A 1 339 ? -14.655 3.706 18.486 1.00 96.62 339 ASP A O 1
ATOM 2782 N N . THR A 1 340 ? -13.348 1.880 18.525 1.00 93.38 340 THR A N 1
ATOM 2783 C CA . THR A 1 340 ? -14.432 0.903 18.642 1.00 93.38 340 THR A CA 1
ATOM 2784 C C . THR A 1 340 ? -15.241 1.129 19.915 1.00 93.38 340 THR A C 1
ATOM 2786 O O . THR A 1 340 ? -16.469 1.145 19.873 1.00 93.38 340 THR A O 1
ATOM 2789 N N . ARG A 1 341 ? -14.581 1.374 21.055 1.00 93.38 341 ARG A N 1
ATOM 2790 C CA . ARG A 1 341 ? -15.276 1.699 22.311 1.00 93.38 341 ARG A CA 1
ATOM 2791 C C . ARG A 1 341 ? -16.132 2.956 22.173 1.00 93.38 341 ARG A C 1
ATOM 2793 O O . ARG A 1 341 ? -17.282 2.946 22.603 1.00 93.38 341 ARG A O 1
ATOM 2800 N N . ARG A 1 342 ? -15.605 4.012 21.541 1.00 93.50 342 ARG A N 1
ATOM 2801 C CA . ARG A 1 342 ? -16.365 5.248 21.280 1.00 93.50 342 ARG A CA 1
ATOM 2802 C C . ARG A 1 342 ? -17.603 4.977 20.425 1.00 93.50 342 ARG A C 1
ATOM 2804 O O . ARG A 1 342 ? -18.680 5.450 20.773 1.00 93.50 342 ARG A O 1
ATOM 2811 N N . LEU A 1 343 ? -17.473 4.170 19.373 1.00 89.31 343 LEU A N 1
ATOM 2812 C CA . LEU A 1 343 ? -18.594 3.781 18.512 1.00 89.31 343 LEU A CA 1
ATOM 2813 C C . LEU A 1 343 ? -19.671 2.999 19.260 1.00 89.31 343 LEU A C 1
ATOM 2815 O O . LEU A 1 343 ? -20.856 3.297 19.125 1.00 89.31 343 LEU A O 1
ATOM 2819 N N . LEU A 1 344 ? -19.273 2.012 20.062 1.00 88.62 344 LEU A N 1
ATOM 2820 C CA . LEU A 1 344 ? -20.214 1.203 20.833 1.00 88.62 344 LEU A CA 1
ATOM 2821 C C . LEU A 1 344 ? -20.979 2.057 21.851 1.00 88.62 344 LEU A C 1
ATOM 2823 O O . LEU A 1 344 ? -22.190 1.890 21.994 1.00 88.62 344 LEU A O 1
ATOM 2827 N N . ILE A 1 345 ? -20.304 3.002 22.513 1.00 91.81 345 ILE A N 1
ATOM 2828 C CA . ILE A 1 345 ? -20.948 3.964 23.418 1.00 91.81 345 ILE A CA 1
ATOM 2829 C C . ILE A 1 345 ? -21.925 4.854 22.643 1.00 91.81 345 ILE A C 1
ATOM 2831 O O . ILE A 1 345 ? -23.078 4.977 23.047 1.00 91.81 345 ILE A O 1
ATOM 2835 N N . GLN A 1 346 ? -21.508 5.421 21.508 1.00 89.81 346 GLN A N 1
ATOM 2836 C CA . GLN A 1 346 ? -22.365 6.281 20.689 1.00 89.81 346 GLN A CA 1
ATOM 2837 C C . GLN A 1 346 ? -23.606 5.535 20.180 1.00 89.81 346 GLN A C 1
ATOM 2839 O O . GLN A 1 346 ? -24.714 6.058 20.258 1.00 89.81 346 GLN A O 1
ATOM 2844 N N . LYS A 1 347 ? -23.450 4.284 19.733 1.00 87.50 347 LYS A N 1
ATOM 2845 C CA . LYS A 1 347 ? -24.567 3.431 19.307 1.00 87.50 347 LYS A CA 1
ATOM 2846 C C . LYS A 1 347 ? -25.540 3.173 20.460 1.00 87.50 347 LYS A C 1
ATOM 2848 O O . LYS A 1 347 ? -26.743 3.311 20.268 1.00 87.50 347 LYS A O 1
ATOM 2853 N N . ARG A 1 348 ? -25.035 2.857 21.661 1.00 90.00 348 ARG A N 1
ATOM 2854 C CA . ARG A 1 348 ? -25.865 2.658 22.865 1.00 90.00 348 ARG A CA 1
ATOM 2855 C C . ARG A 1 348 ? -26.632 3.923 23.252 1.00 90.00 348 ARG A C 1
ATOM 2857 O O . ARG A 1 348 ? -27.825 3.830 23.518 1.00 90.00 348 ARG A O 1
ATOM 2864 N N . LEU A 1 349 ? -25.975 5.084 23.240 1.00 92.06 349 LEU A N 1
ATOM 2865 C CA . LEU A 1 349 ? -26.616 6.371 23.528 1.00 92.06 349 LEU A CA 1
ATOM 2866 C C . LEU A 1 349 ? -27.705 6.697 22.500 1.00 92.06 349 LEU A C 1
ATOM 2868 O O . LEU A 1 349 ? -28.820 7.032 22.885 1.00 92.06 349 LEU A O 1
ATOM 2872 N N . ASN A 1 350 ? -27.425 6.527 21.206 1.00 90.31 350 ASN A N 1
ATOM 2873 C CA . ASN A 1 350 ? -28.410 6.764 20.148 1.00 90.31 350 ASN A CA 1
ATOM 2874 C C . ASN A 1 350 ? -29.635 5.848 20.291 1.00 90.31 350 ASN A C 1
ATOM 2876 O O . ASN A 1 350 ? -30.764 6.316 20.162 1.00 90.31 350 ASN A O 1
ATOM 2880 N N . THR A 1 351 ? -29.433 4.562 20.598 1.00 91.06 351 THR A N 1
ATOM 2881 C CA . THR A 1 351 ? -30.539 3.631 20.874 1.00 91.06 351 THR A CA 1
ATOM 2882 C C . THR A 1 351 ? -31.338 4.063 22.101 1.00 91.06 351 THR A C 1
ATOM 2884 O O . THR A 1 351 ? -32.565 4.078 22.048 1.00 91.06 351 THR A O 1
ATOM 2887 N N . TYR A 1 352 ? -30.663 4.456 23.186 1.00 91.31 352 TYR A N 1
ATOM 2888 C CA . TYR A 1 352 ? -31.319 4.941 24.401 1.00 91.31 352 TYR A CA 1
ATOM 2889 C C . TYR A 1 352 ? -32.204 6.163 24.121 1.00 91.31 352 TYR A C 1
ATOM 2891 O O . TYR A 1 352 ? -33.387 6.143 24.448 1.00 91.31 352 TYR A O 1
ATOM 2899 N N . PHE A 1 353 ? -31.673 7.192 23.452 1.00 91.12 353 PHE A N 1
ATOM 2900 C CA . PHE A 1 353 ? -32.439 8.401 23.138 1.00 91.12 353 PHE A CA 1
ATOM 2901 C C . PHE A 1 353 ? -33.576 8.146 22.144 1.00 91.12 353 PHE A C 1
ATOM 2903 O O . PHE A 1 353 ? -34.654 8.711 22.309 1.00 91.12 353 PHE A O 1
ATOM 2910 N N . LYS A 1 354 ? -33.393 7.253 21.162 1.00 89.75 354 LYS A N 1
ATOM 2911 C CA . LYS A 1 354 ? -34.471 6.849 20.245 1.00 89.75 354 LYS A CA 1
ATOM 2912 C C . LYS A 1 354 ? -35.612 6.148 20.989 1.00 89.75 354 LYS A C 1
ATOM 2914 O O . LYS A 1 354 ? -36.782 6.443 20.745 1.00 89.75 354 LYS A O 1
ATOM 2919 N N . ASN A 1 355 ? -35.281 5.251 21.917 1.00 89.75 355 ASN A N 1
ATOM 2920 C CA . ASN A 1 355 ? -36.273 4.562 22.739 1.00 89.75 355 ASN A CA 1
ATOM 2921 C C . ASN A 1 355 ? -36.985 5.535 23.685 1.00 89.75 355 ASN A C 1
ATOM 2923 O O . ASN A 1 355 ? -38.205 5.478 23.797 1.00 89.75 355 ASN A O 1
ATOM 2927 N N . LEU A 1 356 ? -36.248 6.466 24.300 1.00 88.69 356 LEU A N 1
ATOM 2928 C CA . LEU A 1 356 ? -36.819 7.512 25.149 1.00 88.69 356 LEU A CA 1
ATOM 2929 C C . LEU A 1 356 ? -37.793 8.400 24.365 1.00 88.69 356 LEU A C 1
ATOM 2931 O O . LEU A 1 356 ? -38.899 8.646 24.828 1.00 88.69 356 LEU A O 1
ATOM 2935 N N . GLN A 1 357 ? -37.423 8.834 23.159 1.00 87.44 357 GLN A N 1
ATOM 2936 C CA . GLN A 1 357 ? -38.303 9.624 22.297 1.00 87.44 357 GLN A CA 1
ATOM 2937 C C . GLN A 1 357 ? -39.570 8.845 21.916 1.00 87.44 357 GLN A C 1
ATOM 2939 O O . GLN A 1 357 ? -40.665 9.396 21.963 1.00 87.44 357 GLN A O 1
ATOM 2944 N N . THR A 1 358 ? -39.433 7.556 21.594 1.00 87.69 358 THR A N 1
ATOM 2945 C CA . THR A 1 358 ? -40.575 6.679 21.284 1.00 87.69 358 THR A CA 1
ATOM 2946 C C . THR A 1 358 ? -41.501 6.526 22.496 1.00 87.69 358 THR A C 1
ATOM 2948 O O . THR A 1 358 ? -42.716 6.602 22.349 1.00 87.69 358 THR A O 1
ATOM 2951 N N . TRP A 1 359 ? -40.936 6.374 23.697 1.00 85.94 359 TRP A N 1
ATOM 2952 C CA . TRP A 1 359 ? -41.684 6.290 24.953 1.00 85.94 359 TRP A CA 1
ATOM 2953 C C . TRP A 1 359 ? -42.420 7.595 25.290 1.00 85.94 359 TRP A C 1
ATOM 2955 O O . TRP A 1 359 ? -43.595 7.555 25.642 1.00 85.94 359 TRP A O 1
ATOM 2965 N N . ILE A 1 360 ? -41.776 8.757 25.114 1.00 84.56 360 ILE A N 1
ATOM 2966 C CA . ILE A 1 360 ? -42.418 10.069 25.312 1.00 84.56 360 ILE A CA 1
ATOM 2967 C C . ILE A 1 360 ? -43.602 10.241 24.350 1.00 84.56 360 ILE A C 1
ATOM 2969 O O . ILE A 1 360 ? -44.672 10.672 24.768 1.00 84.56 360 ILE A O 1
ATOM 2973 N N . ILE A 1 361 ? -43.434 9.887 23.070 1.00 83.75 361 ILE A N 1
ATOM 2974 C CA . ILE A 1 361 ? -44.507 9.981 22.066 1.00 83.75 361 ILE A CA 1
ATOM 2975 C C . ILE A 1 361 ? -45.674 9.051 22.421 1.00 83.75 361 ILE A C 1
ATOM 2977 O O . ILE A 1 361 ? -46.824 9.478 22.346 1.00 83.75 361 ILE A O 1
ATOM 2981 N N . ALA A 1 362 ? -45.393 7.808 22.825 1.00 78.06 362 ALA A N 1
ATOM 2982 C CA . ALA A 1 362 ? -46.416 6.846 23.236 1.00 78.06 362 ALA A CA 1
ATOM 2983 C C . ALA A 1 362 ? -47.218 7.320 24.465 1.00 78.06 362 ALA A C 1
ATOM 2985 O O . ALA A 1 362 ? -48.431 7.149 24.508 1.00 78.06 362 ALA A O 1
ATOM 2986 N N . ASN A 1 363 ? -46.573 7.972 25.435 1.00 75.25 363 ASN A N 1
ATOM 2987 C CA . ASN A 1 363 ? -47.271 8.452 26.631 1.00 75.25 363 ASN A CA 1
ATOM 2988 C C . ASN A 1 363 ? -48.029 9.764 26.397 1.00 75.25 363 ASN A C 1
ATOM 2990 O O . ASN A 1 363 ? -49.142 9.913 26.886 1.00 75.25 363 ASN A O 1
ATOM 2994 N N . ASN A 1 364 ? -47.502 10.676 25.575 1.00 68.62 364 ASN A N 1
ATOM 2995 C CA . ASN A 1 364 ? -48.229 11.896 25.201 1.00 68.62 364 ASN A CA 1
ATOM 2996 C C . ASN A 1 364 ? -49.418 11.629 24.256 1.00 68.62 364 ASN A C 1
ATOM 2998 O O . ASN A 1 364 ? -50.277 12.493 24.103 1.00 68.62 364 ASN A O 1
ATOM 3002 N N . THR A 1 365 ? -49.477 10.463 23.601 1.00 58.56 365 THR A N 1
ATOM 3003 C CA . THR A 1 365 ? -50.647 10.042 22.807 1.00 58.56 365 THR A CA 1
ATOM 3004 C C . THR A 1 365 ? -51.711 9.341 23.655 1.00 58.56 365 THR A C 1
AT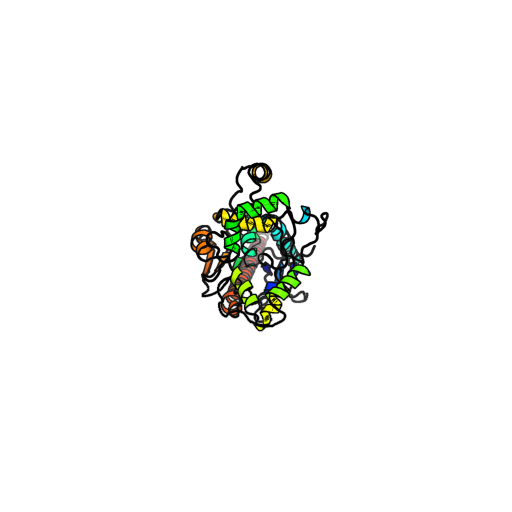OM 3006 O O . THR A 1 365 ? -52.885 9.428 23.312 1.00 58.56 365 THR A O 1
ATOM 3009 N N . MET A 1 366 ? -51.345 8.740 24.794 1.00 52.94 366 MET A N 1
ATOM 3010 C CA . MET A 1 366 ? -52.307 8.198 25.765 1.00 52.94 366 MET A CA 1
ATOM 3011 C C . MET A 1 366 ? -53.060 9.292 26.542 1.00 52.94 366 MET A C 1
ATOM 3013 O O . MET A 1 366 ? -54.226 9.099 26.878 1.00 52.94 366 MET A O 1
ATOM 3017 N N . ASP A 1 367 ? -52.448 10.457 26.773 1.00 50.38 367 ASP A N 1
ATOM 3018 C CA . ASP A 1 367 ? -53.102 11.571 27.481 1.00 50.38 367 ASP A CA 1
ATOM 3019 C C . ASP A 1 367 ? -54.154 12.322 26.639 1.00 50.38 367 ASP A C 1
ATOM 3021 O O . ASP A 1 367 ? -55.003 13.014 27.196 1.00 50.38 367 ASP A O 1
ATOM 3025 N N . LEU A 1 368 ? -54.158 12.170 25.308 1.00 49.22 368 LEU A N 1
ATOM 3026 C CA . LEU A 1 368 ? -55.155 12.807 24.433 1.00 49.22 368 LEU A CA 1
ATOM 3027 C C . LEU A 1 368 ? -56.437 11.975 24.251 1.00 49.22 368 LEU A C 1
ATOM 3029 O O . LEU A 1 368 ? -57.470 12.544 23.908 1.00 49.22 368 LEU A O 1
ATOM 3033 N N . ASP A 1 369 ? -56.402 10.671 24.543 1.00 48.22 369 ASP A N 1
ATOM 3034 C CA . ASP A 1 369 ? -57.551 9.759 24.389 1.00 48.22 369 ASP A CA 1
ATOM 3035 C C . ASP A 1 369 ? -58.417 9.630 25.662 1.00 48.22 369 ASP A C 1
ATOM 3037 O O . ASP A 1 369 ? -59.444 8.958 25.651 1.00 48.22 369 ASP A O 1
ATOM 3041 N N . SER A 1 370 ? -58.047 10.288 26.771 1.00 49.53 370 SER A N 1
ATOM 3042 C CA . SER A 1 370 ? -58.789 10.232 28.048 1.00 49.53 370 SER A CA 1
ATOM 3043 C C . SER A 1 370 ? -59.733 11.421 28.303 1.00 49.53 370 SER A C 1
ATOM 3045 O O . SER A 1 370 ? -60.305 11.530 29.386 1.00 49.53 370 SER A O 1
ATOM 3047 N N . SER A 1 371 ? -59.925 12.311 27.319 1.00 48.06 371 SER A N 1
ATOM 3048 C CA . SER A 1 371 ? -60.725 13.545 27.470 1.00 48.06 371 SER A CA 1
ATOM 3049 C C . SER A 1 371 ? -62.045 13.582 26.690 1.00 48.06 371 SER A C 1
ATOM 3051 O O . SER A 1 371 ? -62.706 14.621 26.656 1.00 48.06 371 SER A O 1
ATOM 3053 N N . ALA A 1 372 ? -62.480 12.463 26.111 1.00 53.66 372 ALA A N 1
ATOM 3054 C CA . ALA A 1 372 ? -63.802 12.352 25.506 1.00 53.66 372 ALA A CA 1
ATOM 3055 C C . ALA A 1 372 ? -64.623 11.272 26.222 1.00 53.66 372 ALA A C 1
ATOM 3057 O O . ALA A 1 372 ? -64.168 10.135 26.309 1.00 53.66 372 ALA A O 1
ATOM 3058 N N . ILE A 1 373 ? -65.857 11.646 26.604 1.00 47.78 373 ILE A N 1
ATOM 3059 C CA . ILE A 1 373 ? -66.968 10.802 27.101 1.00 47.78 373 ILE A CA 1
ATOM 3060 C C . ILE A 1 373 ? -66.877 10.556 28.623 1.00 47.78 373 ILE A C 1
ATOM 3062 O O . ILE A 1 373 ? -65.917 9.970 29.104 1.00 47.78 373 ILE A O 1
ATOM 3066 N N . ASP A 1 374 ? -67.799 10.972 29.493 1.00 49.62 374 ASP A N 1
ATOM 3067 C CA . ASP A 1 374 ? -69.171 11.497 29.397 1.00 49.62 374 ASP A CA 1
ATOM 3068 C C . ASP A 1 374 ? -69.479 12.267 30.695 1.00 49.62 374 ASP A C 1
ATOM 3070 O O . ASP A 1 374 ? -68.829 11.993 31.704 1.00 49.62 374 ASP A O 1
ATOM 3074 N N . LEU A 1 375 ? -70.482 13.160 30.683 1.00 32.06 375 LEU A N 1
ATOM 3075 C CA . LEU A 1 375 ? -71.400 13.479 31.803 1.00 32.06 375 LEU A CA 1
ATOM 3076 C C . LEU A 1 375 ? -72.273 14.707 31.450 1.00 32.06 375 LEU A C 1
ATOM 3078 O O . LEU A 1 375 ? -71.720 15.721 31.021 1.00 32.06 375 LEU A O 1
ATOM 3082 N N . PRO A 1 376 ? -73.542 14.758 31.888 1.00 41.22 376 PRO A N 1
ATOM 3083 C CA . PRO A 1 376 ? -74.679 13.863 31.652 1.00 41.22 376 PRO A CA 1
ATOM 3084 C C . PRO A 1 376 ? -75.698 14.425 30.637 1.00 41.22 376 PRO A C 1
ATOM 3086 O O . PRO A 1 376 ? -75.756 15.664 30.450 1.00 41.22 376 PRO A O 1
#

Secondary structure (DSSP, 8-state):
---EEETT--TT--S---EEEEE--TT--GGGGSSS-GGGSHHHHHHHTT-EEEEE--TTSTT----SSS-TTSGGGG---HHHIIIIIHHHHHHHHHHHHT-S-EEEEEETHHHHHHHHHHHH-HHHHTTEEEEEEES--S--SS--HHHHHHHHTHHHHHHHHHHH-S-EES-SSHHHHHHHHHHH-SSTT-HHHHHHHHHHH-S--S-B-GGGHHHHHHH----EEHHHHHHHHHHHHHT--BS---HHHHHHHHHSSSSPPBP-GGG--SEEEEEEBTT-SSSBHHIIIIIIHHHS-TTTEEEEE-TT--TTHHHHBTTHIIIIIHHHHHHHHHHHHHHHHHHHHHHHHHHHHHHHHHHHHHTTTTS-----

pLDDT: mean 88.54, std 14.45, range [32.06, 98.94]

Sequence (376 aa):
MNRTINVLANGNSTEYRPVVFLQHGLLCTSSIWLLNLPHQSAGFLFADRGFDVWLGNMRGNVYSRRHVVLDGNSNDFWKFSWEEMAEYDLPAMIDYVLNATDQTSLYYVGHSQGTLTMLAKLSKDQEFSKKIRKFFSLAPVSRMSHVKGLFYYLGQIYEQFKLVYRLFGDNEFLSNNIFTRLLTDIICDKSVNNPLCENFIFSVSGPNSNQFNSSRIGIYLAHNPAGTSSRNMLHFAQMVHTKRMASFDRGPEGNRRWYHQTFPPEYDMGSVHCHVYLFYSDYDWLANAADVEEFLIPSLPKSSVKFTRLKEFNHNDFLWGLRAREEIYDPITNIIKIDTRRLLIQKRLNTYFKNLQTWIIANNTMDLDSSAIDLP

Mean predicted aligned error: 7.12 Å